Protein AF-A0A800AJ45-F1 (afdb_monomer)

pLDDT: mean 83.61, std 20.36, range [26.86, 98.94]

Secondary structure (DSSP, 8-state):
-------------------------------EEEEEEEES-HHHHHHHHHHHHHHHHHHHHTTEEEEEETTS-EEEEEEEEE-HHHHHHHHHHHHHHHHHTTS-SS-GGGTSEEEES-SEEE------------------HHHHHHHHHHHHHHHTTSS-TT-EEEEEEEETTTTEEEEEESTTS-EE-GGGGHHHHHHHHHHHHHTTSS---HHHHHHHHHHHTS--HHHHHHHHHHTTSHHHHHHHHHHH-TT--S-B--SPPPGGG---S-EE-HHHHHHHHHHHHTT-STTHHHHHHHHTS----SSSTTSSS-TT-EEEEEEEEETTEEEEEEEEEEE-TTS-EEEEEEEEEEE-GGGGSGGG--S-HHHHHHHHHHHHHHHHHHHHHHHHHHHHSS---STT--TTT-------

Foldseek 3Di:
DDDDDDDDDDDDDPPPPPPPPPVPPPLPPFFKWKWADKALDPVVQVVLLVVLCVQVDVVQNVQWAWKAFPVNIITTIGPDRHDQVVNQVVQLVSQVSCVVSVVDPDGHCNRMHIDTPDGIGGPDPDDPPPPPPDDPPLPAPLQVLLVVVVVVCPVVVLADPLKDKFKWKAFLVVRDTNYGGQQQPKFQCQLVLLLLLVLLLLLCVVVVNDPCDVVLVVLLLCCFAVVDLVSSLVSCVVQVHQVSSQVSCCVPPVVQPRFGRDHRQDVVRLRGPGIGGNNSLQVSQSCLVVVVGRPSVVLQVSQQDDHDALLPPQAPDDPPKGWRKGWGDDQFKTWIKTKIWDADPVRDTTIMIIIMMMGRPVRSDPVVDPDDSVVVRVSVSNSSRLSSNSVSQVVCCVVPVDGPDDPNDDSSPDDGDPDD

Structure (mmCIF, N/CA/C/O backbone):
data_AF-A0A800AJ45-F1
#
_entry.id   AF-A0A800AJ45-F1
#
loop_
_atom_site.group_PDB
_atom_site.id
_atom_site.type_symbol
_atom_site.label_atom_id
_atom_site.label_alt_id
_atom_site.label_comp_id
_atom_site.label_asym_id
_atom_site.label_entity_id
_atom_site.label_seq_id
_atom_site.pdbx_PDB_ins_code
_atom_site.Cartn_x
_atom_site.Cartn_y
_atom_site.Cartn_z
_atom_site.occupancy
_atom_site.B_iso_or_equiv
_atom_site.auth_seq_id
_atom_site.auth_comp_id
_atom_site.auth_asym_id
_atom_site.auth_atom_id
_atom_site.pdbx_PDB_model_num
ATOM 1 N N . MET A 1 1 ? 77.315 -46.702 -19.048 1.00 37.12 1 MET A N 1
ATOM 2 C CA . MET A 1 1 ? 78.247 -47.596 -18.324 1.00 37.12 1 MET A CA 1
ATOM 3 C C . MET A 1 1 ? 78.240 -47.238 -16.837 1.00 37.12 1 MET A C 1
ATOM 5 O O . MET A 1 1 ? 78.473 -46.088 -16.515 1.00 37.12 1 MET A O 1
ATOM 9 N N . LYS A 1 2 ? 77.903 -48.226 -15.994 1.00 36.16 2 LYS A N 1
ATOM 10 C CA . LYS A 1 2 ? 78.248 -48.469 -14.571 1.00 36.16 2 LYS A CA 1
ATOM 11 C C . LYS A 1 2 ? 78.316 -47.324 -13.524 1.00 36.16 2 LYS A C 1
ATOM 13 O O . LYS A 1 2 ? 79.264 -46.562 -13.453 1.00 36.16 2 LYS A O 1
ATOM 18 N N . ALA A 1 3 ? 77.318 -47.389 -12.636 1.00 36.44 3 ALA A N 1
ATOM 19 C CA . ALA A 1 3 ? 77.273 -47.262 -11.166 1.00 36.44 3 ALA A CA 1
ATOM 20 C C . ALA A 1 3 ? 78.554 -47.100 -10.304 1.00 36.44 3 ALA A C 1
ATOM 22 O O . ALA A 1 3 ? 79.534 -47.806 -10.528 1.00 36.44 3 ALA A O 1
ATOM 23 N N . ARG A 1 4 ? 78.389 -46.349 -9.186 1.00 37.84 4 ARG A N 1
ATOM 24 C CA . ARG A 1 4 ? 78.684 -46.643 -7.739 1.00 37.84 4 ARG A CA 1
ATOM 25 C C . ARG A 1 4 ? 79.131 -45.356 -7.001 1.00 37.84 4 ARG A C 1
ATOM 27 O O . ARG A 1 4 ? 80.074 -44.712 -7.425 1.00 37.84 4 ARG A O 1
ATOM 34 N N . HIS A 1 5 ? 78.323 -44.809 -6.081 1.00 36.28 5 HIS A N 1
ATOM 35 C CA . HIS A 1 5 ? 78.392 -44.963 -4.605 1.00 36.28 5 HIS A CA 1
ATOM 36 C C . HIS A 1 5 ? 79.718 -44.500 -3.953 1.00 36.28 5 HIS A C 1
ATOM 38 O O . HIS A 1 5 ? 80.717 -45.188 -4.108 1.00 36.28 5 HIS A O 1
ATOM 44 N N . TYR A 1 6 ? 79.718 -43.410 -3.162 1.00 37.72 6 TYR A N 1
ATOM 45 C CA . TYR A 1 6 ? 79.672 -43.449 -1.681 1.00 37.72 6 TYR A CA 1
ATOM 46 C C . TYR A 1 6 ? 79.717 -42.053 -1.012 1.00 37.72 6 TYR A C 1
ATOM 48 O O . TYR A 1 6 ? 80.437 -41.149 -1.421 1.00 37.72 6 TYR A O 1
ATOM 56 N N . ASN A 1 7 ? 78.925 -41.964 0.059 1.00 35.69 7 ASN A N 1
ATOM 57 C CA . ASN A 1 7 ? 78.790 -40.974 1.134 1.00 35.69 7 ASN A CA 1
ATOM 58 C C . ASN A 1 7 ? 80.018 -40.131 1.530 1.00 35.69 7 ASN A C 1
ATOM 60 O O . ASN A 1 7 ? 81.054 -40.702 1.857 1.00 35.69 7 ASN A O 1
ATOM 64 N N . ARG A 1 8 ? 79.792 -38.834 1.813 1.00 41.19 8 ARG A N 1
ATOM 65 C CA . ARG A 1 8 ? 80.169 -38.233 3.109 1.00 41.19 8 ARG A CA 1
ATOM 66 C C . ARG A 1 8 ? 79.149 -37.193 3.590 1.00 41.19 8 ARG A C 1
ATOM 68 O O . ARG A 1 8 ? 78.704 -36.317 2.862 1.00 41.19 8 ARG A O 1
ATOM 75 N N . LEU A 1 9 ? 78.813 -37.386 4.856 1.00 36.00 9 LEU A N 1
ATOM 76 C CA . LEU A 1 9 ? 77.958 -36.640 5.764 1.00 36.00 9 LEU A CA 1
ATOM 77 C C . LEU A 1 9 ? 78.382 -35.159 5.853 1.00 36.00 9 LEU A C 1
ATOM 79 O O . LEU A 1 9 ? 79.521 -34.884 6.226 1.00 36.00 9 LEU A O 1
ATOM 83 N N . MET A 1 10 ? 77.474 -34.211 5.609 1.00 32.62 10 MET A N 1
ATOM 84 C CA . MET A 1 10 ? 77.560 -32.915 6.285 1.00 32.62 10 MET A CA 1
ATOM 85 C C . MET A 1 10 ? 76.176 -32.337 6.580 1.00 32.62 10 MET A C 1
ATOM 87 O O . MET A 1 10 ? 75.290 -32.261 5.734 1.00 32.62 10 MET A O 1
ATOM 91 N N . LEU A 1 11 ? 76.038 -32.001 7.854 1.00 38.53 11 LEU A N 1
ATOM 92 C CA . LEU A 1 11 ? 74.910 -31.444 8.573 1.00 38.53 11 LEU A CA 1
ATOM 93 C C . LEU A 1 11 ? 74.332 -30.215 7.846 1.00 38.53 11 LEU A C 1
ATOM 95 O O . LEU A 1 11 ? 75.009 -29.197 7.748 1.00 38.53 11 LEU A O 1
ATOM 99 N N . LEU A 1 12 ? 73.082 -30.275 7.383 1.00 34.12 12 LEU A N 1
ATOM 100 C CA . LEU A 1 12 ? 72.341 -29.084 6.966 1.00 34.12 12 LEU A CA 1
ATOM 101 C C . LEU A 1 12 ? 70.863 -29.220 7.340 1.00 34.12 12 LEU A C 1
ATOM 103 O O . LEU A 1 12 ? 70.185 -30.200 7.043 1.00 34.12 12 LEU A O 1
ATOM 107 N N . VAL A 1 13 ? 70.428 -28.214 8.086 1.00 34.78 13 VAL A N 1
ATOM 108 C CA . VAL A 1 13 ? 69.146 -28.047 8.763 1.00 34.78 13 VAL A CA 1
ATOM 109 C C . VAL A 1 13 ? 67.979 -28.172 7.778 1.00 34.78 13 VAL A C 1
ATOM 111 O O . VAL A 1 13 ? 67.841 -27.364 6.862 1.00 34.78 13 VAL A O 1
ATOM 114 N N . PHE A 1 14 ? 67.090 -29.145 7.996 1.00 32.38 14 PHE A N 1
ATOM 115 C CA . PHE A 1 14 ? 65.782 -29.191 7.339 1.00 32.38 14 PHE A CA 1
ATOM 116 C C . PHE A 1 14 ? 64.886 -28.081 7.910 1.00 32.38 14 PHE A C 1
ATOM 118 O O . PHE A 1 14 ? 64.156 -28.287 8.880 1.00 32.38 14 PHE A O 1
ATOM 125 N N . VAL A 1 15 ? 64.906 -26.896 7.295 1.00 34.72 15 VAL A N 1
ATOM 126 C CA . VAL A 1 15 ? 63.773 -25.968 7.390 1.00 34.72 15 VAL A CA 1
ATOM 127 C C . VAL A 1 15 ? 62.715 -26.474 6.418 1.00 34.72 15 VAL A C 1
ATOM 129 O O . VAL A 1 15 ? 62.763 -26.220 5.216 1.00 34.72 15 VAL A O 1
ATOM 132 N N . LEU A 1 16 ? 61.762 -27.234 6.956 1.00 32.19 16 LEU A N 1
ATOM 133 C CA . LEU A 1 16 ? 60.476 -27.503 6.325 1.00 32.19 16 LEU A CA 1
ATOM 134 C C . LEU A 1 16 ? 59.796 -26.155 6.037 1.00 32.19 16 LEU A C 1
ATOM 136 O O . LEU A 1 16 ? 59.103 -25.599 6.887 1.00 32.19 16 LEU A O 1
ATOM 140 N N . ILE A 1 17 ? 59.972 -25.626 4.823 1.00 38.28 17 ILE A N 1
ATOM 141 C CA . ILE A 1 17 ? 59.055 -24.636 4.252 1.00 38.28 17 ILE A CA 1
ATOM 142 C C . ILE A 1 17 ? 57.788 -25.411 3.891 1.00 38.28 17 ILE A C 1
ATOM 144 O O . ILE A 1 17 ? 57.531 -25.789 2.750 1.00 38.28 17 ILE A O 1
ATOM 148 N N . GLY A 1 18 ? 57.022 -25.729 4.932 1.00 32.50 18 GLY A N 1
ATOM 149 C CA . GLY A 1 18 ? 55.640 -26.124 4.795 1.00 32.50 18 GLY A CA 1
ATOM 150 C C . GLY A 1 18 ? 54.886 -24.949 4.195 1.00 32.50 18 GLY A C 1
ATOM 151 O O . GLY A 1 18 ? 54.969 -23.826 4.693 1.00 32.50 18 GLY A O 1
ATOM 152 N N . PHE A 1 19 ? 54.152 -25.228 3.123 1.00 36.66 19 PHE A N 1
ATOM 153 C CA . PHE A 1 19 ? 53.026 -24.429 2.670 1.00 36.66 19 PHE A CA 1
ATOM 154 C C . PHE A 1 19 ? 52.151 -24.056 3.878 1.00 36.66 19 PHE A C 1
ATOM 156 O O . PHE A 1 19 ? 51.253 -24.798 4.275 1.00 36.66 19 PHE A O 1
ATOM 163 N N . LEU A 1 20 ? 52.398 -22.883 4.461 1.00 33.94 20 LEU A N 1
ATOM 164 C CA . LEU A 1 20 ? 51.442 -22.186 5.304 1.00 33.94 20 LEU A CA 1
ATOM 165 C C . LEU A 1 20 ? 50.364 -21.664 4.357 1.00 33.94 20 LEU A C 1
ATOM 167 O O . LEU A 1 20 ? 50.329 -20.498 3.969 1.00 33.94 20 LEU A O 1
ATOM 171 N N . LEU A 1 21 ? 49.460 -22.573 3.978 1.00 34.81 21 LEU A N 1
ATOM 172 C CA . LEU A 1 21 ? 48.071 -22.200 3.771 1.00 34.81 21 LEU A CA 1
ATOM 173 C C . LEU A 1 21 ? 47.723 -21.227 4.903 1.00 34.81 21 LEU A C 1
ATOM 175 O O . LEU A 1 21 ? 47.987 -21.561 6.066 1.00 34.81 21 LEU A O 1
ATOM 179 N N . PRO A 1 22 ? 47.141 -20.049 4.625 1.00 35.12 22 PRO A N 1
ATOM 180 C CA . PRO A 1 22 ? 46.482 -19.340 5.692 1.00 35.12 22 PRO A CA 1
ATOM 181 C C . PRO A 1 22 ? 45.426 -20.322 6.191 1.00 35.12 22 PRO A C 1
ATOM 183 O O . PRO A 1 22 ? 44.443 -20.608 5.503 1.00 35.12 22 PRO A O 1
ATOM 186 N N . LEU A 1 23 ? 45.659 -20.876 7.381 1.00 35.66 23 LEU A N 1
ATOM 187 C CA . LEU A 1 23 ? 44.606 -21.306 8.276 1.00 35.66 23 LEU A CA 1
ATOM 188 C C . LEU A 1 23 ? 43.765 -20.050 8.487 1.00 35.66 23 LEU A C 1
ATOM 190 O O . LEU A 1 23 ? 43.902 -19.333 9.474 1.00 35.66 23 LEU A O 1
ATOM 194 N N . PHE A 1 24 ? 42.905 -19.749 7.509 1.00 35.44 24 PHE A N 1
ATOM 195 C CA . PHE A 1 24 ? 41.677 -19.046 7.773 1.00 35.44 24 PHE A CA 1
ATOM 196 C C . PHE A 1 24 ? 41.119 -19.796 8.970 1.00 35.44 24 PHE A C 1
ATOM 198 O O . PHE A 1 24 ? 40.901 -21.009 8.848 1.00 35.44 24 PHE A O 1
ATOM 205 N N . PRO A 1 25 ? 40.949 -19.152 10.136 1.00 38.28 25 PRO A N 1
ATOM 206 C CA . PRO A 1 25 ? 40.154 -19.786 11.157 1.00 38.28 25 PRO A CA 1
ATOM 207 C C . PRO A 1 25 ? 38.858 -20.130 10.439 1.00 38.28 25 PRO A C 1
ATOM 209 O O . PRO A 1 25 ? 38.194 -19.230 9.915 1.00 38.28 25 PRO A O 1
ATOM 212 N N . LEU A 1 26 ? 38.556 -21.431 10.319 1.00 35.06 26 LEU A N 1
ATOM 213 C CA . LEU A 1 26 ? 37.216 -21.875 9.989 1.00 35.06 26 LEU A CA 1
ATOM 214 C C . LEU A 1 26 ? 36.351 -21.059 10.937 1.00 35.06 26 LEU A C 1
ATOM 216 O O . LEU A 1 26 ? 36.421 -21.251 12.155 1.00 35.06 26 LEU A O 1
ATOM 220 N N . PHE A 1 27 ? 35.651 -20.055 10.405 1.00 40.31 27 PHE A N 1
ATOM 221 C CA . PHE A 1 27 ? 34.728 -19.265 11.189 1.00 40.31 27 PHE A CA 1
ATOM 222 C C . PHE A 1 27 ? 33.720 -20.286 11.671 1.00 40.31 27 PHE A C 1
ATOM 224 O O . PHE A 1 27 ? 32.884 -20.740 10.895 1.00 40.31 27 PHE A O 1
ATOM 231 N N . ALA A 1 28 ? 33.902 -20.732 12.915 1.00 39.94 28 ALA A N 1
ATOM 232 C CA . ALA A 1 28 ? 33.071 -21.745 13.518 1.00 39.94 28 ALA A CA 1
ATOM 233 C C . ALA A 1 28 ? 31.629 -21.315 13.273 1.00 39.94 28 ALA A C 1
ATOM 235 O O . ALA A 1 28 ? 31.243 -20.230 13.719 1.00 39.94 28 ALA A O 1
ATOM 236 N N . ALA A 1 29 ? 30.895 -22.125 12.505 1.00 47.56 29 ALA A N 1
ATOM 237 C CA . ALA A 1 29 ? 29.495 -21.903 12.205 1.00 47.56 29 ALA A CA 1
ATOM 238 C C . ALA A 1 29 ? 28.773 -21.758 13.544 1.00 47.56 29 ALA A C 1
ATOM 240 O O . ALA A 1 29 ? 28.631 -22.704 14.315 1.00 47.56 29 ALA A O 1
ATOM 241 N N . GLY A 1 30 ? 28.450 -20.523 13.885 1.00 55.00 30 GLY A N 1
ATOM 242 C CA . GLY A 1 30 ? 27.934 -20.158 15.182 1.00 55.00 30 GLY A CA 1
ATOM 243 C C . GLY A 1 30 ? 27.032 -18.972 14.975 1.00 55.00 30 GLY A C 1
ATOM 244 O O . GLY A 1 30 ? 27.408 -18.016 14.296 1.00 55.00 30 GLY A O 1
ATOM 245 N N . ASN A 1 31 ? 25.839 -19.053 15.537 1.00 84.31 31 ASN A N 1
ATOM 246 C CA . ASN A 1 31 ? 24.912 -17.947 15.495 1.00 84.31 31 ASN A CA 1
ATOM 247 C C . ASN A 1 31 ? 25.337 -16.898 16.525 1.00 84.31 31 ASN A C 1
ATOM 249 O O . ASN A 1 31 ? 25.861 -17.225 17.595 1.00 84.31 31 ASN A O 1
ATOM 253 N N . TYR A 1 32 ? 25.148 -15.632 16.186 1.00 86.12 32 TYR A N 1
ATOM 254 C CA . TYR A 1 32 ? 25.481 -14.481 17.008 1.00 86.12 32 TYR A CA 1
ATOM 255 C C . TYR A 1 32 ? 24.242 -13.608 17.226 1.00 86.12 32 TYR A C 1
ATOM 257 O O . TYR A 1 32 ? 23.377 -13.481 16.356 1.00 86.12 32 TYR A O 1
ATOM 265 N N . ASP A 1 33 ? 24.233 -12.955 18.380 1.00 91.81 33 ASP A N 1
ATOM 266 C CA . ASP A 1 33 ? 23.269 -11.955 18.827 1.00 91.81 33 ASP A CA 1
ATOM 267 C C . ASP A 1 33 ? 23.981 -10.626 19.092 1.00 91.81 33 ASP A C 1
ATOM 269 O O . ASP A 1 33 ? 25.212 -10.552 19.078 1.00 91.81 33 ASP A O 1
ATOM 273 N N . VAL A 1 34 ? 23.227 -9.555 19.346 1.00 92.69 34 VAL A N 1
ATOM 274 C CA . VAL A 1 34 ? 23.815 -8.272 19.772 1.00 92.69 34 VAL A CA 1
ATOM 275 C C . VAL A 1 34 ? 23.654 -8.122 21.278 1.00 92.69 34 VAL A C 1
ATOM 277 O O . VAL A 1 34 ? 22.537 -8.121 21.774 1.00 92.69 34 VAL A O 1
ATOM 280 N N . SER A 1 35 ? 24.751 -7.959 22.007 1.00 92.88 35 SER A N 1
ATOM 281 C CA . SER A 1 35 ? 24.772 -7.677 23.442 1.00 92.88 35 SER A CA 1
ATOM 282 C C . SER A 1 35 ? 24.869 -6.177 23.701 1.00 92.88 35 SER A C 1
ATOM 284 O O . SER A 1 35 ? 25.647 -5.493 23.040 1.00 92.88 35 SER A O 1
ATOM 286 N N . TYR A 1 36 ? 24.130 -5.682 24.696 1.00 92.25 36 TYR A N 1
ATOM 287 C CA . TYR A 1 36 ? 24.116 -4.267 25.095 1.00 92.25 36 TYR A CA 1
ATOM 288 C C . TYR A 1 36 ? 24.627 -4.023 26.516 1.00 92.25 36 TYR A C 1
ATOM 290 O O . TYR A 1 36 ? 25.182 -2.967 26.797 1.00 92.25 36 TYR A O 1
ATOM 298 N N . LEU A 1 37 ? 24.411 -4.971 27.433 1.00 92.06 37 LEU A N 1
ATOM 299 C CA . LEU A 1 37 ? 24.764 -4.826 28.848 1.00 92.06 37 LEU A CA 1
ATOM 300 C C . LEU A 1 37 ? 24.917 -6.201 29.500 1.00 92.06 37 LEU A C 1
ATOM 302 O O . LEU A 1 37 ? 24.136 -7.094 29.187 1.00 92.06 37 LEU A O 1
ATOM 306 N N . TRP A 1 38 ? 25.844 -6.322 30.457 1.00 87.31 38 TRP A N 1
ATOM 307 C CA . TRP A 1 38 ? 25.930 -7.431 31.415 1.00 87.31 38 TRP A CA 1
ATOM 308 C C . TRP A 1 38 ? 26.145 -6.909 32.841 1.00 87.31 38 TRP A C 1
ATOM 310 O O . TRP A 1 38 ? 27.170 -6.298 33.132 1.00 87.31 38 TRP A O 1
ATOM 320 N N . THR A 1 39 ? 25.231 -7.213 33.757 1.00 87.19 39 THR A N 1
ATOM 321 C CA . THR A 1 39 ? 25.228 -6.750 35.157 1.00 87.19 39 THR A CA 1
ATOM 322 C C . THR A 1 39 ? 24.944 -7.907 36.122 1.00 87.19 39 THR A C 1
ATOM 324 O O . THR A 1 39 ? 24.509 -8.974 35.697 1.00 87.19 39 THR A O 1
ATOM 327 N N . THR A 1 40 ? 25.221 -7.741 37.411 1.00 88.75 40 THR A N 1
ATOM 328 C CA . THR A 1 40 ? 24.841 -8.694 38.470 1.00 88.75 40 THR A CA 1
ATOM 329 C C . THR A 1 40 ? 23.413 -8.471 38.977 1.00 88.75 40 THR A C 1
ATOM 331 O O . THR A 1 40 ? 22.839 -9.375 39.575 1.00 88.75 40 THR A O 1
ATOM 334 N N . ASP A 1 41 ? 22.807 -7.318 38.679 1.00 89.06 41 ASP A N 1
ATOM 335 C CA . ASP A 1 41 ? 21.449 -6.965 39.096 1.00 89.06 41 ASP A CA 1
ATOM 336 C C . ASP A 1 41 ? 20.426 -7.106 37.952 1.00 89.06 41 ASP A C 1
ATOM 338 O O . ASP A 1 41 ? 20.472 -6.412 36.930 1.00 89.06 41 ASP A O 1
ATOM 342 N N . VAL A 1 42 ? 19.441 -7.983 38.149 1.00 90.06 42 VAL A N 1
ATOM 343 C CA . VAL A 1 42 ? 18.352 -8.217 37.193 1.00 90.06 42 VAL A CA 1
ATOM 344 C C . VAL A 1 42 ? 17.468 -6.986 36.984 1.00 90.06 42 VAL A C 1
ATOM 346 O O . VAL A 1 42 ? 16.945 -6.797 35.881 1.00 90.06 42 VAL A O 1
ATOM 349 N N . LYS A 1 43 ? 17.289 -6.142 38.009 1.00 87.12 43 LYS A N 1
ATOM 350 C CA . LYS A 1 43 ? 16.462 -4.934 37.919 1.00 87.12 43 LYS A CA 1
ATOM 351 C C . LYS A 1 43 ? 17.122 -3.924 36.983 1.00 87.12 43 LYS A C 1
ATOM 353 O O . LYS A 1 43 ? 16.498 -3.513 36.004 1.00 87.12 43 LYS A O 1
ATOM 358 N N . SER A 1 44 ? 18.415 -3.670 37.176 1.00 84.50 44 SER A N 1
ATOM 359 C CA . SER A 1 44 ? 19.246 -2.870 36.272 1.00 84.50 44 SER A CA 1
ATOM 360 C C . SER A 1 44 ? 19.208 -3.379 34.825 1.00 84.50 44 SER A C 1
ATOM 362 O O . SER A 1 44 ? 19.066 -2.587 33.890 1.00 84.50 44 SER A O 1
ATOM 364 N N . ALA A 1 45 ? 19.272 -4.700 34.608 1.00 88.44 45 ALA A N 1
ATOM 365 C CA . ALA A 1 45 ? 19.164 -5.277 33.264 1.00 88.44 45 ALA A CA 1
ATOM 366 C C . ALA A 1 45 ? 17.785 -5.018 32.625 1.00 88.44 45 ALA A C 1
ATOM 368 O O . ALA A 1 45 ? 17.703 -4.634 31.456 1.00 88.44 45 ALA A O 1
ATOM 369 N N . LYS A 1 46 ? 16.693 -5.185 33.382 1.00 89.31 46 LYS A N 1
ATOM 370 C CA . LYS A 1 46 ? 15.323 -4.913 32.911 1.00 89.31 46 LYS A CA 1
ATOM 371 C C . LYS A 1 46 ? 15.118 -3.436 32.568 1.00 89.31 46 LYS A C 1
ATOM 373 O O . LYS A 1 46 ? 14.569 -3.129 31.510 1.00 89.31 46 LYS A O 1
ATOM 378 N N . GLU A 1 47 ? 15.590 -2.526 33.413 1.00 88.62 47 GLU A N 1
ATOM 379 C CA . GLU A 1 47 ? 15.498 -1.082 33.177 1.00 88.62 47 GLU A CA 1
ATOM 380 C C . GLU A 1 47 ? 16.303 -0.653 31.947 1.00 88.62 47 GLU A C 1
ATOM 382 O O . GLU A 1 47 ? 15.807 0.098 31.101 1.00 88.62 47 GLU A O 1
ATOM 387 N N . TYR A 1 48 ? 17.525 -1.172 31.790 1.00 89.50 48 TYR A N 1
ATOM 388 C CA . TYR A 1 48 ? 18.338 -0.889 30.610 1.00 89.50 48 TYR A CA 1
ATOM 389 C C . TYR A 1 48 ? 17.708 -1.461 29.334 1.00 89.50 48 TYR A C 1
ATOM 391 O O . TYR A 1 48 ? 17.687 -0.790 28.304 1.00 89.50 48 TYR A O 1
ATOM 399 N N . ALA A 1 49 ? 17.094 -2.647 29.401 1.00 90.50 49 ALA A N 1
ATOM 400 C CA . ALA A 1 49 ? 16.343 -3.205 28.281 1.00 90.50 49 ALA A CA 1
ATOM 401 C C . ALA A 1 49 ? 15.189 -2.291 27.840 1.00 90.50 49 ALA A C 1
ATOM 403 O O . ALA A 1 49 ? 14.983 -2.122 26.641 1.00 90.50 49 ALA A O 1
ATOM 404 N N . LEU A 1 50 ? 14.460 -1.658 28.767 1.00 87.31 50 LEU A N 1
ATOM 405 C CA . LEU A 1 50 ? 13.408 -0.689 28.423 1.00 87.31 50 LEU A CA 1
ATOM 406 C C . LEU A 1 50 ? 13.972 0.545 27.705 1.00 87.31 50 LEU A C 1
ATOM 408 O O . LEU A 1 50 ? 13.384 1.003 26.723 1.00 87.31 50 LEU A O 1
ATOM 412 N N . LYS A 1 51 ? 15.127 1.050 28.153 1.00 89.31 51 LYS A N 1
ATOM 413 C CA . LYS A 1 51 ? 15.838 2.163 27.502 1.00 89.31 51 LYS A CA 1
ATOM 414 C C . LYS A 1 51 ? 16.244 1.790 26.072 1.00 89.31 51 LYS A C 1
ATOM 416 O O . LYS A 1 51 ? 15.909 2.511 25.135 1.00 89.31 51 LYS A O 1
ATOM 421 N N . VAL A 1 52 ? 16.861 0.621 25.887 1.00 89.50 52 VAL A N 1
ATOM 422 C CA . VAL A 1 52 ? 17.254 0.097 24.566 1.00 89.50 52 VAL A CA 1
ATOM 423 C C . VAL A 1 52 ? 16.034 -0.097 23.655 1.00 89.50 52 VAL A C 1
ATOM 425 O O . VAL A 1 52 ? 16.051 0.343 22.508 1.00 89.50 52 VAL A O 1
ATOM 428 N N . LYS A 1 53 ? 14.941 -0.684 24.164 1.00 90.00 53 LYS A N 1
ATOM 429 C CA . LYS A 1 53 ? 13.676 -0.861 23.423 1.00 90.00 53 LYS A CA 1
ATOM 430 C C . LYS A 1 53 ? 13.098 0.468 22.933 1.00 90.00 53 LYS A C 1
ATOM 432 O O . LYS A 1 53 ? 12.608 0.539 21.810 1.00 90.00 53 LYS A O 1
ATOM 437 N N . ARG A 1 54 ? 13.164 1.517 23.759 1.00 85.69 54 ARG A N 1
ATOM 438 C CA . ARG A 1 54 ? 12.675 2.858 23.410 1.00 85.69 54 ARG A CA 1
ATOM 439 C C . ARG A 1 54 ? 13.489 3.486 22.278 1.00 85.69 54 ARG A C 1
ATOM 441 O O . ARG A 1 54 ? 12.899 4.057 21.371 1.00 85.69 54 ARG A O 1
ATOM 448 N N . VAL A 1 55 ? 14.815 3.346 22.314 1.00 87.44 55 VAL A N 1
ATOM 449 C CA . VAL A 1 55 ? 15.724 3.918 21.302 1.00 87.44 55 VAL A CA 1
ATOM 450 C C . VAL A 1 55 ? 15.648 3.176 19.976 1.00 87.44 55 VAL A C 1
ATOM 452 O O . VAL A 1 55 ? 15.584 3.799 18.922 1.00 87.44 55 VAL A O 1
ATOM 455 N N . LEU A 1 56 ? 15.663 1.843 20.016 1.00 86.12 56 LEU A N 1
ATOM 456 C CA . LEU A 1 56 ? 15.695 1.021 18.804 1.00 86.12 56 LEU A CA 1
ATOM 457 C C . LEU A 1 56 ? 14.308 0.838 18.167 1.00 86.12 56 LEU A C 1
ATOM 459 O O . LEU A 1 56 ? 14.190 0.292 17.070 1.00 86.12 56 LEU A O 1
ATOM 463 N N . GLY A 1 57 ? 13.259 1.303 18.844 1.00 74.88 57 GLY A N 1
ATOM 464 C CA . GLY A 1 57 ? 11.892 1.274 18.353 1.00 74.88 57 GLY A CA 1
ATOM 465 C C . GLY A 1 57 ? 11.208 -0.094 18.485 1.00 74.88 57 GLY A C 1
ATOM 466 O O . GLY A 1 57 ? 11.829 -1.109 18.817 1.00 74.88 57 GLY A O 1
ATOM 467 N N . PRO A 1 58 ? 9.891 -0.143 18.219 1.00 71.25 58 PRO A N 1
ATOM 468 C CA . PRO A 1 58 ? 9.033 -1.287 18.532 1.00 71.25 58 PRO A CA 1
ATOM 469 C C . PRO A 1 58 ? 9.407 -2.573 17.783 1.00 71.25 58 PRO A C 1
ATOM 471 O O . PRO A 1 58 ? 9.219 -3.666 18.313 1.00 71.25 58 PRO A O 1
ATOM 474 N N . ASP A 1 59 ? 9.961 -2.465 16.573 1.00 72.44 59 ASP A N 1
ATOM 475 C CA . ASP A 1 59 ? 10.369 -3.626 15.777 1.00 72.44 59 ASP A CA 1
ATOM 476 C C . ASP A 1 59 ? 11.606 -4.319 16.349 1.00 72.44 59 ASP A C 1
ATOM 478 O O . ASP A 1 59 ? 11.628 -5.546 16.470 1.00 72.44 59 ASP A O 1
ATOM 482 N N . ALA A 1 60 ? 12.611 -3.546 16.767 1.00 76.81 60 ALA A N 1
ATOM 483 C CA . ALA A 1 60 ? 13.762 -4.098 17.464 1.00 76.81 60 ALA A CA 1
ATOM 484 C C . ALA A 1 60 ? 13.387 -4.566 18.873 1.00 76.81 60 ALA A C 1
ATOM 486 O O . ALA A 1 60 ? 13.865 -5.605 19.323 1.00 76.81 60 ALA A O 1
ATOM 487 N N . ALA A 1 61 ? 12.477 -3.850 19.540 1.00 79.44 61 ALA A N 1
ATOM 488 C CA . ALA A 1 61 ? 12.069 -4.131 20.908 1.00 79.44 61 ALA A CA 1
ATOM 489 C C . ALA A 1 61 ? 11.513 -5.548 21.116 1.00 79.44 61 ALA A C 1
ATOM 491 O O . ALA A 1 61 ? 11.741 -6.130 22.178 1.00 79.44 61 ALA A O 1
ATOM 492 N N . ARG A 1 62 ? 10.841 -6.122 20.105 1.00 82.06 62 ARG A N 1
ATOM 493 C CA . ARG A 1 62 ? 10.333 -7.509 20.134 1.00 82.06 62 ARG A CA 1
ATOM 494 C C . ARG A 1 62 ? 11.440 -8.558 20.245 1.00 82.06 62 ARG A C 1
ATOM 496 O O . ARG A 1 62 ? 11.191 -9.653 20.735 1.00 82.06 62 ARG A O 1
ATOM 503 N N . LYS A 1 63 ? 12.651 -8.224 19.800 1.00 89.69 63 LYS A N 1
ATOM 504 C CA . LYS A 1 63 ? 13.826 -9.104 19.831 1.00 89.69 63 LYS A CA 1
ATOM 505 C C . LYS A 1 63 ? 14.759 -8.806 21.001 1.00 89.69 63 LYS A C 1
ATOM 507 O O . LYS A 1 63 ? 15.712 -9.548 21.213 1.00 89.69 63 LYS A O 1
ATOM 512 N N . ILE A 1 64 ? 14.482 -7.759 21.784 1.00 93.12 64 ILE A N 1
ATOM 513 C CA . ILE A 1 64 ? 15.259 -7.447 22.983 1.00 93.12 64 ILE A CA 1
ATOM 514 C C . ILE A 1 64 ? 14.850 -8.376 24.128 1.00 93.12 64 ILE A C 1
ATOM 516 O O . ILE A 1 64 ? 13.724 -8.296 24.633 1.00 93.12 64 ILE A O 1
ATOM 520 N N . LYS A 1 65 ? 15.790 -9.210 24.572 1.00 93.81 65 LYS A N 1
ATOM 521 C CA . LYS A 1 65 ? 15.622 -10.176 25.660 1.00 93.81 65 LYS A CA 1
ATOM 522 C C . LYS A 1 65 ? 16.529 -9.838 26.839 1.00 93.81 65 LYS A C 1
ATOM 524 O O . LYS A 1 65 ? 17.649 -9.362 26.660 1.00 93.81 65 LYS A O 1
ATOM 529 N N . VAL A 1 66 ? 16.039 -10.136 28.042 1.00 92.38 66 VAL A N 1
ATOM 530 C CA . VAL A 1 66 ? 16.877 -10.244 29.242 1.00 92.38 66 VAL A CA 1
ATOM 531 C C . VAL A 1 66 ? 17.255 -11.715 29.413 1.00 92.38 66 VAL A C 1
ATOM 533 O O . VAL A 1 66 ? 16.385 -12.593 29.384 1.00 92.38 66 VAL A O 1
ATOM 536 N N . VAL A 1 67 ? 18.549 -11.984 29.544 1.00 90.88 67 VAL A N 1
ATOM 537 C CA . VAL A 1 67 ? 19.135 -13.333 29.591 1.00 90.88 67 VAL A CA 1
ATOM 538 C C . VAL A 1 67 ? 20.013 -13.503 30.829 1.00 90.88 67 VAL A C 1
ATOM 540 O O . VAL A 1 67 ? 20.499 -12.517 31.373 1.00 90.88 67 VAL A O 1
ATOM 543 N N . ARG A 1 68 ? 20.216 -14.736 31.294 1.00 89.06 68 ARG A N 1
ATOM 544 C CA . ARG A 1 68 ? 21.114 -15.091 32.404 1.00 89.06 68 ARG A CA 1
ATOM 545 C C . ARG A 1 68 ? 22.283 -15.895 31.864 1.00 89.06 68 ARG A C 1
ATOM 547 O O . ARG A 1 68 ? 22.056 -16.811 31.080 1.00 89.06 68 ARG A O 1
ATOM 554 N N . SER A 1 69 ? 23.508 -15.566 32.258 1.00 84.75 69 SER A N 1
ATOM 555 C CA . SER A 1 69 ? 24.707 -16.334 31.914 1.00 84.75 69 SER A CA 1
ATOM 556 C C . SER A 1 69 ? 24.929 -17.514 32.865 1.00 84.75 69 SER A C 1
ATOM 558 O O . SER A 1 69 ? 24.418 -17.535 33.986 1.00 84.75 69 SER A O 1
ATOM 560 N N . LYS A 1 70 ? 25.809 -18.442 32.458 1.00 75.19 70 LYS A N 1
ATOM 561 C CA . LYS A 1 70 ? 26.362 -19.498 33.333 1.00 75.19 70 LYS A CA 1
ATOM 562 C C . LYS A 1 70 ? 27.015 -18.965 34.614 1.00 75.19 70 LYS A C 1
ATOM 564 O O . LYS A 1 70 ? 26.953 -19.621 35.642 1.00 75.19 70 LYS A O 1
ATOM 569 N N . SER A 1 71 ? 27.592 -17.767 34.561 1.00 76.75 71 SER A N 1
ATOM 570 C CA . SER A 1 71 ? 28.234 -17.080 35.691 1.00 76.75 71 SER A CA 1
ATOM 571 C C . SER A 1 71 ? 27.268 -16.251 36.546 1.00 76.75 71 SER A C 1
ATOM 573 O O . SER A 1 71 ? 27.692 -15.342 37.253 1.00 76.75 71 SER A O 1
ATOM 575 N N . ASN A 1 72 ? 25.964 -16.524 36.456 1.00 80.12 72 ASN A N 1
ATOM 576 C CA . ASN A 1 72 ? 24.923 -15.843 37.220 1.00 80.12 72 ASN A CA 1
ATOM 577 C C . ASN A 1 72 ? 24.835 -14.316 36.989 1.00 80.12 72 ASN A C 1
ATOM 579 O O . ASN A 1 72 ? 24.414 -13.568 37.869 1.00 80.12 72 ASN A O 1
ATOM 583 N N . ARG A 1 73 ? 25.209 -13.839 35.794 1.00 86.06 73 ARG A N 1
ATOM 584 C CA . ARG A 1 73 ? 25.041 -12.436 35.382 1.00 86.06 73 ARG A CA 1
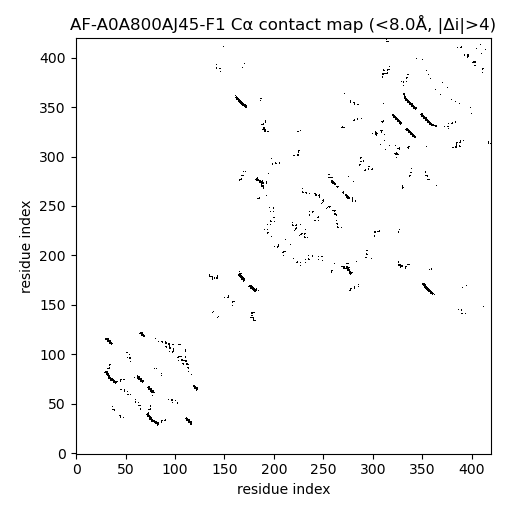ATOM 585 C C . ARG A 1 73 ? 23.816 -12.274 34.491 1.00 86.06 73 ARG A C 1
ATOM 587 O O . ARG A 1 73 ? 23.447 -13.183 33.753 1.00 86.06 73 ARG A O 1
ATOM 594 N N . TYR A 1 74 ? 23.227 -11.089 34.516 1.00 89.25 74 TYR A N 1
ATOM 595 C CA . TYR A 1 74 ? 22.066 -10.693 33.731 1.00 89.25 74 TYR A CA 1
ATOM 596 C C . TYR A 1 74 ? 22.495 -9.848 32.534 1.00 89.25 74 TYR A C 1
ATOM 598 O O . TYR A 1 74 ? 23.188 -8.844 32.693 1.00 89.25 74 TYR A O 1
ATOM 606 N N . GLY A 1 75 ? 22.083 -10.253 31.338 1.00 90.88 75 GLY A N 1
ATOM 607 C CA . GLY A 1 75 ? 22.415 -9.606 30.078 1.00 90.88 75 GLY A CA 1
ATOM 608 C C . GLY A 1 75 ? 21.197 -9.021 29.374 1.00 90.88 75 GLY A C 1
ATOM 609 O O . GLY A 1 75 ? 20.091 -9.546 29.498 1.00 90.88 75 GLY A O 1
ATOM 610 N N . VAL A 1 76 ? 21.406 -7.957 28.601 1.00 94.88 76 VAL A N 1
ATOM 611 C CA . VAL A 1 76 ? 20.426 -7.430 27.641 1.00 94.88 76 VAL A CA 1
ATOM 612 C C . VAL A 1 76 ? 20.949 -7.717 26.245 1.00 94.88 76 VAL A C 1
ATOM 614 O O . VAL A 1 76 ? 22.027 -7.238 25.887 1.00 94.88 76 VAL A O 1
ATOM 617 N N . ILE A 1 77 ? 20.183 -8.469 25.459 1.00 94.81 77 ILE A N 1
ATOM 618 C CA . ILE A 1 77 ? 20.563 -8.849 24.098 1.00 94.81 77 ILE A CA 1
ATOM 619 C C . ILE A 1 77 ? 19.455 -8.547 23.091 1.00 94.81 77 ILE A C 1
ATOM 621 O O . ILE A 1 77 ? 18.289 -8.439 23.460 1.00 94.81 77 ILE A O 1
ATOM 625 N N . TYR A 1 78 ? 19.816 -8.463 21.817 1.00 93.19 78 TYR A N 1
ATOM 626 C CA . TYR A 1 78 ? 18.926 -8.569 20.670 1.00 93.19 78 TYR A CA 1
ATOM 627 C C . TYR A 1 78 ? 19.133 -9.938 20.042 1.00 93.19 78 TYR A C 1
ATOM 629 O O . TYR A 1 78 ? 20.218 -10.223 19.532 1.00 93.19 78 TYR A O 1
ATOM 637 N N . ASP A 1 79 ? 18.074 -10.736 20.056 1.00 90.50 79 ASP A N 1
ATOM 638 C CA . ASP A 1 79 ? 18.024 -12.061 19.449 1.00 90.50 79 ASP A CA 1
ATOM 639 C C . ASP A 1 79 ? 17.990 -11.937 17.918 1.00 90.50 79 ASP A C 1
ATOM 641 O O . ASP A 1 79 ? 16.982 -11.539 17.315 1.00 90.50 79 ASP A O 1
ATOM 645 N N . ARG A 1 80 ? 19.142 -12.186 17.293 1.00 88.12 80 ARG A N 1
ATOM 646 C CA . ARG A 1 80 ? 19.343 -12.110 15.846 1.00 88.12 80 ARG A CA 1
ATOM 647 C C . ARG A 1 80 ? 19.572 -13.483 15.240 1.00 88.12 80 ARG A C 1
ATOM 649 O O . ARG A 1 80 ? 19.175 -13.642 14.082 1.00 88.12 80 ARG A O 1
ATOM 656 N N . ASP A 1 81 ? 20.232 -14.388 15.955 1.00 82.69 81 ASP A N 1
ATOM 657 C CA . ASP A 1 81 ? 20.595 -15.725 15.485 1.00 82.69 81 ASP A CA 1
ATOM 658 C C . ASP A 1 81 ? 21.237 -15.688 14.078 1.00 82.69 81 ASP A C 1
ATOM 660 O O . ASP A 1 81 ? 20.765 -16.300 13.121 1.00 82.69 81 ASP A O 1
ATOM 664 N N . GLY A 1 82 ? 22.245 -14.823 13.901 1.00 79.12 82 GLY A N 1
ATOM 665 C CA . GLY A 1 82 ? 22.841 -14.520 12.591 1.00 79.12 82 GLY A CA 1
ATOM 666 C C . GLY A 1 82 ? 24.339 -14.796 12.503 1.00 79.12 82 GLY A C 1
ATOM 667 O O . GLY A 1 82 ? 25.004 -15.002 13.512 1.00 79.12 82 GLY A O 1
ATOM 668 N N . ASP A 1 83 ? 24.898 -14.745 11.294 1.00 86.00 83 ASP A N 1
ATOM 669 C CA . ASP A 1 83 ? 26.348 -14.822 11.103 1.00 86.00 83 ASP A CA 1
ATOM 670 C C . ASP A 1 83 ? 27.067 -13.587 11.679 1.00 86.00 83 ASP A C 1
ATOM 672 O O . ASP A 1 83 ? 26.500 -12.491 11.775 1.00 86.00 83 ASP A O 1
ATOM 676 N N . TYR A 1 84 ? 28.349 -13.752 12.016 1.00 74.44 84 TYR A N 1
ATOM 677 C CA . TYR A 1 84 ? 29.149 -12.712 12.663 1.00 74.44 84 TYR A CA 1
ATOM 678 C C . TYR A 1 84 ? 29.176 -11.385 11.889 1.00 74.44 84 TYR A C 1
ATOM 680 O O . TYR A 1 84 ? 29.025 -10.327 12.493 1.00 74.44 84 TYR A O 1
ATOM 688 N N . GLN A 1 85 ? 29.321 -11.412 10.559 1.00 75.25 85 GLN A N 1
ATOM 689 C CA . GLN A 1 85 ? 29.452 -10.196 9.742 1.00 75.25 85 GLN A CA 1
ATOM 690 C C . GLN A 1 85 ? 28.137 -9.414 9.655 1.00 75.25 85 GLN A C 1
ATOM 692 O O . GLN A 1 85 ? 28.115 -8.177 9.629 1.00 75.25 85 GLN A O 1
ATOM 697 N N . THR A 1 86 ? 27.011 -10.120 9.611 1.00 79.19 86 THR A N 1
ATOM 698 C CA . THR A 1 86 ? 25.683 -9.507 9.661 1.00 79.19 86 THR A CA 1
ATOM 699 C C . THR A 1 86 ? 25.397 -8.921 11.041 1.00 79.19 86 THR A C 1
ATOM 701 O O . THR A 1 86 ? 24.899 -7.797 11.140 1.00 79.19 86 THR A O 1
ATOM 704 N N . VAL A 1 87 ? 25.750 -9.643 12.105 1.00 82.50 87 VAL A N 1
ATOM 705 C CA . VAL A 1 87 ? 25.537 -9.203 13.490 1.00 82.50 87 VAL A CA 1
ATOM 706 C C . VAL A 1 87 ? 26.456 -8.042 13.858 1.00 82.50 87 VAL A C 1
ATOM 708 O O . VAL A 1 87 ? 26.006 -7.107 14.510 1.00 82.50 87 VAL A O 1
ATOM 711 N N . LEU A 1 88 ? 27.695 -8.021 13.365 1.00 78.25 88 LEU A N 1
ATOM 712 C CA . LEU A 1 88 ? 28.634 -6.912 13.541 1.00 78.25 88 LEU A CA 1
ATOM 713 C C . LEU A 1 88 ? 28.102 -5.607 12.942 1.00 78.25 88 LEU A C 1
ATOM 715 O O . LEU A 1 88 ? 28.094 -4.575 13.611 1.00 78.25 88 LEU A O 1
ATOM 719 N N . ARG A 1 89 ? 27.590 -5.647 11.706 1.00 83.56 89 ARG A N 1
ATOM 720 C CA . ARG A 1 89 ? 26.980 -4.468 11.070 1.00 83.56 89 ARG A CA 1
ATOM 721 C C . ARG A 1 89 ? 25.746 -3.982 11.830 1.00 83.56 89 ARG A C 1
ATOM 723 O O . ARG A 1 89 ? 25.563 -2.777 11.993 1.00 83.56 89 ARG A O 1
ATOM 730 N N . LEU A 1 90 ? 24.924 -4.912 12.318 1.00 87.94 90 LEU A N 1
ATOM 731 C CA . LEU A 1 90 ? 23.751 -4.592 13.129 1.00 87.94 90 LEU A CA 1
ATOM 732 C C . LEU A 1 90 ? 24.141 -3.978 14.483 1.00 87.94 90 LEU A C 1
ATOM 734 O O . LEU A 1 90 ? 23.555 -2.978 14.892 1.00 87.94 90 LEU A O 1
ATOM 738 N N . ALA A 1 91 ? 25.162 -4.526 15.141 1.00 86.50 91 ALA A N 1
ATOM 739 C CA . ALA A 1 91 ? 25.700 -4.018 16.396 1.00 86.50 91 ALA A CA 1
ATOM 740 C C . ALA A 1 91 ? 26.245 -2.592 16.237 1.00 86.50 91 ALA A C 1
ATOM 742 O O . ALA A 1 91 ? 25.874 -1.717 17.010 1.00 86.50 91 ALA A O 1
ATOM 743 N N . LEU A 1 92 ? 27.025 -2.317 15.185 1.00 80.56 92 LEU A N 1
ATOM 744 C CA . LEU A 1 92 ? 27.523 -0.967 14.884 1.00 80.56 92 LEU A CA 1
ATOM 745 C C . LEU A 1 92 ? 26.388 0.035 14.628 1.00 80.56 92 LEU A C 1
ATOM 747 O O . LEU A 1 92 ? 26.453 1.180 15.079 1.00 80.56 92 LEU A O 1
ATOM 751 N N . HIS A 1 93 ? 25.326 -0.393 13.940 1.00 87.50 93 HIS A N 1
ATOM 752 C CA . HIS A 1 93 ? 24.146 0.442 13.734 1.00 87.50 93 HIS A CA 1
ATOM 753 C C . HIS A 1 93 ? 23.430 0.758 15.056 1.00 87.50 93 HIS A C 1
ATOM 755 O O . HIS A 1 93 ? 23.165 1.924 15.345 1.00 87.50 93 HIS A O 1
ATOM 761 N N . HIS A 1 94 ? 23.165 -0.256 15.886 1.00 93.44 94 HIS A N 1
ATOM 762 C CA . HIS A 1 94 ? 22.534 -0.061 17.191 1.00 93.44 94 HIS A CA 1
ATOM 763 C C . HIS A 1 94 ? 23.395 0.787 18.133 1.00 93.44 94 HIS A C 1
ATOM 765 O O . HIS A 1 94 ? 22.871 1.683 18.788 1.00 93.44 94 HIS A O 1
ATOM 771 N N . ALA A 1 95 ? 24.710 0.558 18.162 1.00 84.31 95 ALA A N 1
ATOM 772 C CA . ALA A 1 95 ? 25.659 1.339 18.947 1.00 84.31 95 ALA A CA 1
ATOM 773 C C . ALA A 1 95 ? 25.578 2.834 18.616 1.00 84.31 95 ALA A C 1
ATOM 775 O O . ALA A 1 95 ? 25.550 3.667 19.520 1.00 84.31 95 ALA A O 1
ATOM 776 N N . ARG A 1 96 ? 25.481 3.180 17.324 1.00 87.00 96 ARG A N 1
ATOM 777 C CA . ARG A 1 96 ? 25.313 4.570 16.882 1.00 87.00 96 ARG A CA 1
ATOM 778 C C . ARG A 1 96 ? 24.025 5.189 17.428 1.00 87.00 96 ARG A C 1
ATOM 780 O O . ARG A 1 96 ? 24.077 6.303 17.937 1.00 87.00 96 ARG A O 1
ATOM 787 N N . LEU A 1 97 ? 22.901 4.474 17.353 1.00 85.69 97 LEU A N 1
ATOM 788 C CA . LEU A 1 97 ? 21.611 4.956 17.867 1.00 85.69 97 LEU A CA 1
ATOM 789 C C . LEU A 1 97 ? 21.633 5.131 19.392 1.00 85.69 97 LEU A C 1
ATOM 791 O O . LEU A 1 97 ? 21.173 6.147 19.907 1.00 85.69 97 LEU A O 1
ATOM 795 N N . LEU A 1 98 ? 22.212 4.170 20.118 1.00 87.00 98 LEU A N 1
ATOM 796 C CA . LEU A 1 98 ? 22.323 4.223 21.577 1.00 87.00 98 LEU A CA 1
ATOM 797 C C . LEU A 1 98 ? 23.212 5.379 22.045 1.00 87.00 98 LEU A C 1
ATOM 799 O O . LEU A 1 98 ? 22.851 6.067 22.999 1.00 87.00 98 LEU A O 1
ATOM 803 N N . TYR A 1 99 ? 24.321 5.635 21.350 1.00 84.69 99 TYR A N 1
ATOM 804 C CA . TYR A 1 99 ? 25.185 6.781 21.626 1.00 84.69 99 TYR A CA 1
ATOM 805 C C . TYR A 1 99 ? 24.475 8.112 21.344 1.00 84.69 99 TYR A C 1
ATOM 807 O O . TYR A 1 99 ? 24.421 8.976 22.212 1.00 84.69 99 TYR A O 1
ATOM 815 N N . GLN A 1 100 ? 23.837 8.251 20.175 1.00 82.69 100 GLN A N 1
ATOM 816 C CA . GLN A 1 100 ? 23.081 9.459 19.810 1.00 82.69 100 GLN A CA 1
ATOM 817 C C . GLN A 1 100 ? 21.914 9.751 20.766 1.00 82.69 100 GLN A C 1
ATOM 819 O O . GLN A 1 100 ? 21.548 10.905 20.951 1.00 82.69 100 GLN A O 1
ATOM 824 N N . SER A 1 101 ? 21.341 8.717 21.388 1.00 83.00 101 SER A N 1
ATOM 825 C CA . SER A 1 101 ? 20.272 8.861 22.384 1.00 83.00 101 SER A CA 1
ATOM 826 C C . SER A 1 101 ? 20.750 9.231 23.796 1.00 83.00 101 SER A C 1
ATOM 828 O O . SER A 1 101 ? 19.920 9.426 24.680 1.00 83.00 101 SER A O 1
ATOM 830 N N . GLY A 1 102 ? 22.065 9.249 24.045 1.00 85.12 102 GLY A N 1
ATOM 831 C CA . GLY A 1 102 ? 22.652 9.499 25.368 1.00 85.12 102 GLY A CA 1
ATOM 832 C C . GLY A 1 102 ? 22.579 8.323 26.356 1.00 85.12 102 GLY A C 1
ATOM 833 O O . GLY A 1 102 ? 23.063 8.438 27.478 1.00 85.12 102 GLY A O 1
ATOM 834 N N . ILE A 1 103 ? 22.009 7.173 25.969 1.00 83.50 103 ILE A N 1
ATOM 835 C CA . ILE A 1 103 ? 21.922 5.978 26.834 1.00 83.50 103 ILE A CA 1
ATOM 836 C C . ILE A 1 103 ? 23.251 5.211 26.904 1.00 83.50 103 ILE A C 1
ATOM 838 O O . ILE A 1 103 ? 23.538 4.571 27.920 1.00 83.50 103 ILE A O 1
ATOM 842 N N . ALA A 1 104 ? 24.077 5.275 25.855 1.00 84.94 104 ALA A N 1
ATOM 843 C CA . ALA A 1 104 ? 25.440 4.751 25.876 1.00 84.94 104 ALA A CA 1
ATOM 844 C C . ALA A 1 104 ? 26.457 5.891 26.025 1.00 84.94 104 ALA A C 1
ATOM 846 O O . ALA A 1 104 ? 26.476 6.816 25.219 1.00 84.94 104 ALA A O 1
ATOM 847 N N . LYS A 1 105 ? 27.337 5.799 27.033 1.00 78.81 105 LYS A N 1
ATOM 848 C CA . LYS A 1 105 ? 28.378 6.812 27.308 1.00 78.81 105 LYS A CA 1
ATOM 849 C C . LYS A 1 105 ? 29.534 6.796 26.300 1.00 78.81 105 LYS A C 1
ATOM 851 O O . LYS A 1 105 ? 30.242 7.785 26.162 1.00 78.81 105 LYS A O 1
ATOM 856 N N . LYS A 1 106 ? 29.751 5.663 25.629 1.00 74.94 106 LYS A N 1
ATOM 857 C CA . LYS A 1 106 ? 30.821 5.454 24.647 1.00 74.94 106 LYS A CA 1
ATOM 858 C C . LYS A 1 106 ? 30.210 5.007 23.321 1.00 74.94 106 LYS A C 1
ATOM 860 O O . LYS A 1 106 ? 29.174 4.347 23.312 1.00 74.94 106 LYS A O 1
ATOM 865 N N . SER A 1 107 ? 30.832 5.390 22.212 1.00 69.06 107 SER A N 1
ATOM 866 C CA . SER A 1 107 ? 30.411 4.998 20.867 1.00 69.06 107 SER A CA 1
ATOM 867 C C . SER A 1 107 ? 31.036 3.653 20.449 1.00 69.06 107 SER A C 1
ATOM 869 O O . SER A 1 107 ? 31.882 3.079 21.145 1.00 69.06 107 SER A O 1
ATOM 871 N N . GLY A 1 108 ? 30.601 3.112 19.308 1.00 67.75 108 GLY A N 1
ATOM 872 C CA . GLY A 1 108 ? 31.152 1.874 18.747 1.00 67.75 108 GLY A CA 1
ATOM 873 C C . GLY A 1 108 ? 30.797 0.614 19.547 1.00 67.75 108 GLY A C 1
ATOM 874 O O . GLY A 1 108 ? 29.803 0.577 20.269 1.00 67.75 108 GLY A O 1
ATOM 875 N N . LEU A 1 109 ? 31.607 -0.441 19.420 1.00 67.88 109 LEU A N 1
ATOM 876 C CA . LEU A 1 109 ? 31.283 -1.771 19.966 1.00 67.88 109 LEU A CA 1
ATOM 877 C C . LEU A 1 109 ? 31.204 -1.835 21.500 1.00 67.88 109 LEU A C 1
ATOM 879 O O . LEU A 1 109 ? 30.724 -2.820 22.049 1.00 67.88 109 LEU A O 1
ATOM 883 N N . SER A 1 110 ? 31.616 -0.774 22.192 1.00 75.44 110 SER A N 1
ATOM 884 C CA . SER A 1 110 ? 31.411 -0.627 23.634 1.00 75.44 110 SER A CA 1
ATOM 885 C C . SER A 1 110 ? 29.935 -0.427 24.025 1.00 75.44 110 SER A C 1
ATOM 887 O O . SER A 1 110 ? 29.564 -0.744 25.151 1.00 75.44 110 SER A O 1
ATOM 889 N N . ALA A 1 111 ? 29.095 0.068 23.105 1.00 78.31 111 ALA A N 1
ATOM 890 C CA . ALA A 1 111 ? 27.658 0.283 23.312 1.00 78.31 111 ALA A CA 1
ATOM 891 C C . ALA A 1 111 ? 26.788 -0.899 22.860 1.00 78.31 111 ALA A C 1
ATOM 893 O O . ALA A 1 111 ? 25.695 -1.110 23.382 1.00 78.31 111 ALA A O 1
ATOM 894 N N . ALA A 1 112 ? 27.245 -1.637 21.848 1.00 88.44 112 ALA A N 1
ATOM 895 C CA . ALA A 1 112 ? 26.595 -2.844 21.362 1.00 88.44 112 ALA A CA 1
ATOM 896 C C . ALA A 1 112 ? 27.621 -3.719 20.634 1.00 88.44 112 ALA A C 1
ATOM 898 O O . ALA A 1 112 ? 28.280 -3.241 19.711 1.00 88.44 112 ALA A O 1
ATOM 899 N N . CYS A 1 113 ? 27.738 -4.995 20.999 1.00 85.44 113 CYS A N 1
ATOM 900 C CA . CYS A 1 113 ? 28.726 -5.907 20.416 1.00 85.44 113 CYS A CA 1
ATOM 901 C C . CYS A 1 113 ? 28.114 -7.251 19.997 1.00 85.44 113 CYS A C 1
ATOM 903 O O . CYS A 1 113 ? 27.134 -7.694 20.598 1.00 85.44 113 CYS A O 1
ATOM 905 N N . PRO A 1 114 ? 28.677 -7.933 18.985 1.00 88.25 114 PRO A N 1
ATOM 906 C CA . PRO A 1 114 ? 28.325 -9.317 18.703 1.00 88.25 114 PRO A CA 1
ATOM 907 C C . PRO A 1 114 ? 28.664 -10.222 19.887 1.00 88.25 114 PRO A C 1
ATOM 909 O O . PRO A 1 114 ? 29.782 -10.196 20.400 1.00 88.25 114 PRO A O 1
ATOM 912 N N . ILE A 1 115 ? 27.726 -11.076 20.274 1.00 87.56 115 ILE A N 1
ATOM 913 C CA . ILE A 1 115 ? 27.935 -12.139 21.254 1.00 87.56 115 ILE A CA 1
ATOM 914 C C . ILE A 1 115 ? 27.513 -13.469 20.637 1.00 87.56 115 ILE A C 1
ATOM 916 O O . ILE A 1 115 ? 26.518 -13.533 19.924 1.00 87.56 115 ILE A O 1
ATOM 920 N N . ARG A 1 116 ? 28.263 -14.548 20.878 1.00 81.94 116 ARG A N 1
ATOM 921 C CA . ARG A 1 116 ? 27.858 -15.880 20.401 1.00 81.94 116 ARG A CA 1
ATOM 922 C C . ARG A 1 116 ? 26.554 -16.300 21.086 1.00 81.94 116 ARG A C 1
ATOM 924 O O . ARG A 1 116 ? 26.424 -16.104 22.291 1.00 81.94 116 ARG A O 1
ATOM 931 N N . ASN A 1 117 ? 25.641 -16.924 20.350 1.00 80.25 117 ASN A N 1
ATOM 932 C CA . ASN A 1 117 ? 24.399 -17.520 20.850 1.00 80.25 117 ASN A CA 1
ATOM 933 C C . ASN A 1 117 ? 24.684 -18.826 21.621 1.00 80.25 117 ASN A C 1
ATOM 935 O O . ASN A 1 117 ? 24.325 -19.923 21.205 1.00 80.25 117 ASN A O 1
ATOM 939 N N . ARG A 1 118 ? 25.463 -18.724 22.708 1.00 77.44 118 ARG A N 1
ATOM 940 C CA . ARG A 1 118 ? 25.794 -19.822 23.627 1.00 77.44 118 ARG A CA 1
ATOM 941 C C . ARG A 1 118 ? 26.181 -19.272 24.998 1.00 77.44 118 ARG A C 1
ATOM 943 O O . ARG A 1 118 ? 26.841 -18.241 25.092 1.00 77.44 118 ARG A O 1
ATOM 950 N N . GLY A 1 119 ? 25.856 -20.007 26.061 1.00 59.06 119 GLY A N 1
ATOM 951 C CA . GLY A 1 119 ? 26.290 -19.669 27.426 1.00 59.06 119 GLY A CA 1
ATOM 952 C C . GLY A 1 119 ? 25.375 -18.708 28.192 1.00 59.06 119 GLY A C 1
ATOM 953 O O . GLY A 1 119 ? 25.741 -18.290 29.292 1.00 59.06 119 GLY A O 1
ATOM 954 N N . TYR A 1 120 ? 24.191 -18.407 27.655 1.00 75.12 120 TYR A N 1
ATOM 955 C CA . TYR A 1 120 ? 23.120 -17.700 28.350 1.00 75.12 120 TYR A CA 1
ATOM 956 C C . TYR A 1 120 ? 21.738 -18.234 27.959 1.00 75.12 120 TYR A C 1
ATOM 958 O O . TYR A 1 120 ? 21.572 -18.812 26.889 1.00 75.12 120 TYR A O 1
ATOM 966 N N . TRP A 1 121 ? 20.745 -18.042 28.824 1.00 77.31 121 TRP A N 1
ATOM 967 C CA . TRP A 1 121 ? 19.356 -18.459 28.607 1.00 77.31 121 TRP A CA 1
ATOM 968 C C . TRP A 1 121 ? 18.386 -17.343 28.983 1.00 77.31 121 TRP A C 1
ATOM 970 O O . TRP A 1 121 ? 18.656 -16.528 29.863 1.00 77.31 121 TRP A O 1
ATOM 980 N N . SER A 1 122 ? 17.244 -17.275 28.301 1.00 71.06 122 SER A N 1
ATOM 981 C CA . SER A 1 122 ? 16.216 -16.280 28.612 1.00 71.06 122 SER A CA 1
ATOM 982 C C . SER A 1 122 ? 15.606 -16.541 29.991 1.00 71.06 122 SER A C 1
ATOM 984 O O . SER A 1 122 ? 15.302 -17.679 30.335 1.00 71.06 122 SER A O 1
ATOM 986 N N . ILE A 1 123 ? 15.407 -15.483 30.777 1.00 67.81 123 ILE A N 1
ATOM 987 C CA . ILE A 1 123 ? 14.899 -15.565 32.163 1.00 67.81 123 ILE A CA 1
ATOM 988 C C . ILE A 1 123 ? 13.372 -15.417 32.215 1.00 67.81 123 ILE A C 1
ATOM 990 O O . ILE A 1 123 ? 12.800 -14.993 33.215 1.00 67.81 123 ILE A O 1
ATOM 994 N N . THR A 1 124 ? 12.685 -15.705 31.112 1.00 56.59 124 THR A N 1
ATOM 995 C CA . THR A 1 124 ? 11.223 -15.646 31.044 1.00 56.59 124 THR A CA 1
ATOM 996 C C . THR A 1 124 ? 10.665 -17.066 31.088 1.00 56.59 124 THR A C 1
ATOM 998 O O . THR A 1 124 ? 10.481 -17.701 30.055 1.00 56.59 124 THR A O 1
ATOM 1001 N N . THR A 1 125 ? 10.406 -17.577 32.294 1.00 37.81 125 THR A N 1
ATOM 1002 C CA . THR A 1 125 ? 9.663 -18.826 32.529 1.00 37.81 125 THR A CA 1
ATOM 1003 C C . THR A 1 125 ? 8.195 -18.532 32.825 1.00 37.81 125 THR A C 1
ATOM 1005 O O . THR A 1 125 ? 7.770 -18.498 33.971 1.00 37.81 125 THR A O 1
ATOM 1008 N N . THR A 1 126 ? 7.416 -18.373 31.762 1.00 29.22 126 THR A N 1
ATOM 1009 C CA . THR A 1 126 ? 6.194 -19.158 31.558 1.00 29.22 126 THR A CA 1
ATOM 1010 C C . THR A 1 126 ? 6.254 -19.611 30.108 1.00 29.22 126 THR A C 1
ATOM 1012 O O . THR A 1 126 ? 6.342 -18.796 29.192 1.00 29.22 126 THR A O 1
ATOM 1015 N N . ARG A 1 127 ? 6.304 -20.926 29.883 1.00 31.25 127 ARG A N 1
ATOM 1016 C CA . ARG A 1 127 ? 6.192 -21.500 28.540 1.00 31.25 127 ARG A CA 1
ATOM 1017 C C . ARG A 1 127 ? 4.805 -21.096 28.029 1.00 31.25 127 ARG A C 1
ATOM 1019 O O . ARG A 1 127 ? 3.824 -21.548 28.622 1.00 31.25 127 ARG A O 1
ATOM 1026 N N . PRO A 1 128 ? 4.662 -20.257 26.989 1.00 28.59 128 PRO A N 1
ATOM 1027 C CA . PRO A 1 128 ? 3.348 -20.031 26.428 1.00 28.59 128 PRO A CA 1
ATOM 1028 C C . PRO A 1 128 ? 2.939 -21.359 25.789 1.00 28.59 128 PRO A C 1
ATOM 1030 O O . PRO A 1 128 ? 3.561 -21.811 24.825 1.00 28.59 128 PRO A O 1
ATOM 1033 N N . LYS A 1 129 ? 1.899 -21.997 26.339 1.00 26.86 129 LYS A N 1
ATOM 1034 C CA . LYS A 1 129 ? 0.989 -22.878 25.584 1.00 26.86 129 LYS A CA 1
ATOM 1035 C C . LYS A 1 129 ? 0.800 -22.231 24.206 1.00 26.86 129 LYS A C 1
ATOM 1037 O O . LYS A 1 129 ? 0.623 -21.015 24.233 1.00 26.86 129 LYS A O 1
ATOM 1042 N N . PRO A 1 130 ? 0.901 -22.946 23.061 1.00 29.38 130 PRO A N 1
ATOM 1043 C CA . PRO A 1 130 ? 1.031 -22.339 21.734 1.00 29.38 130 PRO A CA 1
ATOM 1044 C C . PRO A 1 130 ? -0.020 -21.251 21.571 1.00 29.38 130 PRO A C 1
ATOM 1046 O O . PRO A 1 130 ? -1.201 -21.514 21.353 1.00 29.38 130 PRO A O 1
ATOM 1049 N N . MET A 1 131 ? 0.418 -20.019 21.816 1.00 29.86 131 MET A N 1
ATOM 1050 C CA . MET A 1 131 ? -0.479 -18.894 21.902 1.00 29.86 131 MET A CA 1
ATOM 1051 C C . MET A 1 131 ? -0.704 -18.561 20.448 1.00 29.86 131 MET A C 1
ATOM 1053 O O . MET A 1 131 ? 0.257 -18.266 19.731 1.00 29.86 131 MET A O 1
ATOM 1057 N N . ASN A 1 132 ? -1.952 -18.728 20.002 1.00 31.72 132 ASN A N 1
ATOM 1058 C CA . ASN A 1 132 ? -2.424 -18.232 18.718 1.00 31.72 132 ASN A CA 1
ATOM 1059 C C . ASN A 1 132 ? -1.674 -16.949 18.386 1.00 31.72 132 ASN A C 1
ATOM 1061 O O . ASN A 1 132 ? -1.562 -16.101 19.271 1.00 31.72 132 ASN A O 1
ATOM 1065 N N . ARG A 1 133 ? -1.153 -16.850 17.154 1.00 32.69 133 ARG A N 1
ATOM 1066 C CA . ARG A 1 133 ? -0.494 -15.663 16.589 1.00 32.69 133 ARG A CA 1
ATOM 1067 C C . ARG A 1 133 ? -1.345 -14.423 16.879 1.00 32.69 133 ARG A C 1
ATOM 1069 O O . ARG A 1 133 ? -2.176 -14.029 16.069 1.00 32.69 133 ARG A O 1
ATOM 1076 N N . SER A 1 134 ? -1.183 -13.856 18.064 1.00 33.47 134 SER A N 1
ATOM 1077 C CA . SER A 1 134 ? -1.877 -12.667 18.503 1.00 33.47 134 SER A CA 1
ATOM 1078 C C . SER A 1 134 ? -0.988 -11.542 18.047 1.00 33.47 134 SER A C 1
ATOM 1080 O O . SER A 1 134 ? 0.161 -11.431 18.483 1.00 33.47 134 SER A O 1
ATOM 1082 N N . SER A 1 135 ? -1.530 -10.758 17.122 1.00 38.59 135 SER A N 1
ATOM 1083 C CA . SER A 1 135 ? -1.107 -9.398 16.838 1.00 38.59 135 SER A CA 1
ATOM 1084 C C . SER A 1 135 ? -0.587 -8.731 18.111 1.00 38.59 135 SER A C 1
ATOM 1086 O O . SER A 1 135 ? -1.132 -8.925 19.203 1.00 38.59 135 SER A O 1
ATOM 1088 N N . SER A 1 136 ? 0.480 -7.940 17.986 1.00 39.47 136 SER A N 1
ATOM 1089 C CA . SER A 1 136 ? 0.775 -6.926 18.994 1.00 39.47 136 SER A CA 1
ATOM 1090 C C . SER A 1 136 ? -0.536 -6.201 19.283 1.00 39.47 136 SER A C 1
ATOM 1092 O O . SER A 1 136 ? -1.072 -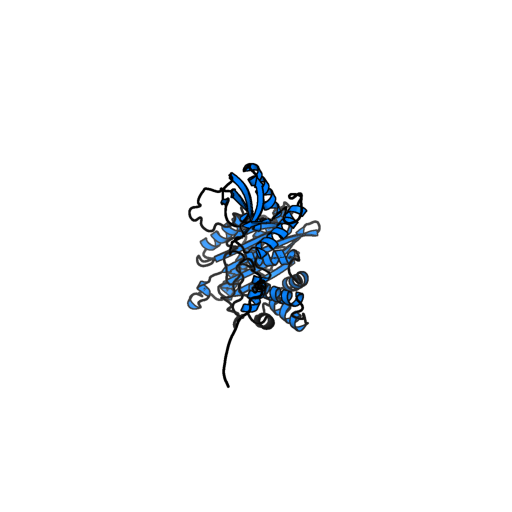5.602 18.353 1.00 39.47 136 SER A O 1
ATOM 1094 N N . ILE A 1 137 ? -1.085 -6.333 20.492 1.00 42.69 137 ILE A N 1
ATOM 1095 C CA . ILE A 1 137 ? -2.381 -5.743 20.829 1.00 42.69 137 ILE A CA 1
ATOM 1096 C C . ILE A 1 137 ? -2.195 -4.232 20.728 1.00 42.69 137 ILE A C 1
ATOM 1098 O O . ILE A 1 137 ? -1.620 -3.596 21.613 1.00 42.69 137 ILE A O 1
ATOM 1102 N N . ILE A 1 138 ? -2.601 -3.665 19.597 1.00 54.34 138 ILE A N 1
ATOM 1103 C CA . ILE A 1 138 ? -2.777 -2.234 19.472 1.00 54.34 138 ILE A CA 1
ATOM 1104 C C . ILE A 1 138 ? -4.130 -1.978 20.101 1.00 54.34 138 ILE A C 1
ATOM 1106 O O . ILE A 1 138 ? -5.161 -2.036 19.442 1.00 54.34 138 ILE A O 1
ATOM 1110 N N . ASP A 1 139 ? -4.121 -1.734 21.408 1.00 53.31 139 ASP A N 1
ATOM 1111 C CA . ASP A 1 139 ? -5.323 -1.329 22.125 1.00 53.31 139 ASP A CA 1
ATOM 1112 C C . ASP A 1 139 ? -5.624 0.139 21.799 1.00 53.31 139 ASP A C 1
ATOM 1114 O O . ASP A 1 139 ? -5.311 1.071 22.542 1.00 53.31 139 ASP A O 1
ATOM 1118 N N . SER A 1 140 ? -6.116 0.366 20.582 1.00 71.38 140 SER A N 1
ATOM 1119 C CA . SER A 1 140 ? -6.652 1.650 20.172 1.00 71.38 140 SER A CA 1
ATOM 1120 C C . SER A 1 140 ? -8.154 1.515 19.974 1.00 71.38 140 SER A C 1
ATOM 1122 O O . SER A 1 140 ? -8.656 0.570 19.360 1.00 71.38 140 SER A O 1
ATOM 1124 N N . ARG A 1 141 ? -8.885 2.529 20.442 1.00 86.00 141 ARG A N 1
ATOM 1125 C CA . ARG A 1 141 ? -10.314 2.688 20.156 1.00 86.00 141 ARG A CA 1
ATOM 1126 C C . ARG A 1 141 ? -10.618 2.541 18.656 1.00 86.00 141 ARG A C 1
ATOM 1128 O O . ARG A 1 141 ? -11.624 1.933 18.306 1.00 86.00 141 ARG A O 1
ATOM 1135 N N . LEU A 1 142 ? -9.721 3.030 17.793 1.00 89.44 142 LEU A N 1
ATOM 1136 C CA . LEU A 1 142 ? -9.845 2.935 16.339 1.00 89.44 142 LEU A CA 1
ATOM 1137 C C . LEU A 1 142 ? -9.825 1.485 15.836 1.00 89.44 142 LEU A C 1
ATOM 1139 O O . LEU A 1 142 ? -10.649 1.121 15.001 1.00 89.44 142 LEU A O 1
ATOM 1143 N N . GLU A 1 143 ? -8.912 0.648 16.330 1.00 87.62 143 GLU A N 1
ATOM 1144 C CA . GLU A 1 143 ? -8.863 -0.766 15.943 1.00 87.62 143 GLU A CA 1
ATOM 1145 C C . GLU A 1 143 ? -10.165 -1.481 16.325 1.00 87.62 143 GLU A C 1
ATOM 1147 O O . GLU A 1 143 ? -10.751 -2.183 15.497 1.00 87.62 143 GLU A O 1
ATOM 1152 N N . ALA A 1 144 ? -10.680 -1.215 17.530 1.00 84.88 144 ALA A N 1
ATOM 1153 C CA . ALA A 1 144 ? -11.955 -1.755 17.991 1.00 84.88 144 ALA A CA 1
ATOM 1154 C C . ALA A 1 144 ? -13.158 -1.256 17.160 1.00 84.88 144 ALA A C 1
ATOM 1156 O O . ALA A 1 144 ? -14.080 -2.028 16.889 1.00 84.88 144 ALA A O 1
ATOM 1157 N N . ASP A 1 145 ? -13.164 0.011 16.729 1.00 88.50 145 ASP A N 1
ATOM 1158 C CA . ASP A 1 145 ? -14.199 0.571 15.846 1.00 88.50 145 ASP A CA 1
ATOM 1159 C C . ASP A 1 145 ? -14.215 -0.117 14.474 1.00 88.50 145 ASP A C 1
ATOM 1161 O O . ASP A 1 145 ? -15.281 -0.500 13.974 1.00 88.50 145 ASP A O 1
ATOM 1165 N N . ILE A 1 146 ? -13.034 -0.339 13.889 1.00 91.75 146 ILE A N 1
ATOM 1166 C CA . ILE A 1 146 ? -12.892 -1.054 12.616 1.00 91.75 146 ILE A CA 1
ATOM 1167 C C . ILE A 1 146 ? -13.325 -2.513 12.778 1.00 91.75 146 ILE A C 1
ATOM 1169 O O . ILE A 1 146 ? -14.112 -3.004 11.968 1.00 91.75 146 ILE A O 1
ATOM 1173 N N . ASP A 1 147 ? -12.877 -3.206 13.826 1.00 89.25 147 ASP A N 1
ATOM 1174 C CA . ASP A 1 147 ? -13.253 -4.599 14.078 1.00 89.25 147 ASP A CA 1
ATOM 1175 C C . ASP A 1 147 ? -14.771 -4.758 14.274 1.00 89.25 147 ASP A C 1
ATOM 1177 O O . ASP A 1 147 ? -15.395 -5.603 13.625 1.00 89.25 147 ASP A O 1
ATOM 1181 N N . ARG A 1 148 ? -15.412 -3.882 15.064 1.00 90.62 148 ARG A N 1
ATOM 1182 C CA . ARG A 1 148 ? -16.882 -3.843 15.198 1.00 90.62 148 ARG A CA 1
ATOM 1183 C C . ARG A 1 148 ? -17.574 -3.628 13.857 1.00 90.62 148 ARG A C 1
ATOM 1185 O O . ARG A 1 148 ? -18.568 -4.295 13.560 1.00 90.62 148 ARG A O 1
ATOM 1192 N N . TYR A 1 149 ? -17.076 -2.705 13.034 1.00 95.19 149 TYR A N 1
ATOM 1193 C CA . TYR A 1 149 ? -17.625 -2.473 11.701 1.00 95.19 149 TYR A CA 1
ATOM 1194 C C . TYR A 1 149 ? -17.527 -3.729 10.821 1.00 95.19 149 TYR A C 1
ATOM 1196 O O . TYR A 1 149 ? -18.540 -4.164 10.270 1.00 95.19 149 TYR A O 1
ATOM 1204 N N . ILE A 1 150 ? -16.358 -4.374 10.761 1.00 95.19 150 ILE A N 1
ATOM 1205 C CA . ILE A 1 150 ? -16.151 -5.605 9.985 1.00 95.19 150 ILE A CA 1
ATOM 1206 C C . ILE A 1 150 ? -17.024 -6.758 10.503 1.00 95.19 150 ILE A C 1
ATOM 1208 O O . ILE A 1 150 ? -17.634 -7.466 9.699 1.00 95.19 150 ILE A O 1
ATOM 1212 N N . LYS A 1 151 ? -17.146 -6.936 11.824 1.00 91.31 151 LYS A N 1
ATOM 1213 C CA . LYS A 1 151 ? -18.026 -7.950 12.431 1.00 91.31 151 LYS A CA 1
ATOM 1214 C C . LYS A 1 151 ? -19.489 -7.748 12.034 1.00 91.31 151 LYS A C 1
ATOM 1216 O O . LYS A 1 151 ? -20.131 -8.708 11.611 1.00 91.31 151 LYS A O 1
ATOM 1221 N N . ARG A 1 152 ? -19.995 -6.508 12.054 1.00 95.06 152 ARG A N 1
ATOM 1222 C CA . ARG A 1 152 ? -21.364 -6.191 11.599 1.00 95.06 152 ARG A CA 1
ATOM 1223 C C . ARG A 1 152 ? -21.581 -6.504 10.120 1.00 95.06 152 ARG A C 1
ATOM 1225 O O . ARG A 1 152 ? -22.625 -7.038 9.758 1.00 95.06 152 ARG A O 1
ATOM 1232 N N . LEU A 1 153 ? -20.602 -6.225 9.257 1.00 95.88 153 LEU A N 1
ATOM 1233 C CA . LEU A 1 153 ? -20.691 -6.591 7.836 1.00 95.88 153 LEU A CA 1
ATOM 1234 C C . LEU A 1 153 ? -20.767 -8.106 7.626 1.00 95.88 153 LEU A C 1
ATOM 1236 O O . LEU A 1 153 ? -21.465 -8.559 6.719 1.00 95.88 153 LEU A O 1
ATOM 1240 N N . ARG A 1 154 ? -20.072 -8.886 8.463 1.00 95.44 154 ARG A N 1
ATOM 1241 C CA . ARG A 1 154 ? -20.152 -10.353 8.442 1.00 95.44 154 ARG A CA 1
ATOM 1242 C C . ARG A 1 154 ? -21.506 -10.860 8.919 1.00 95.44 154 ARG A C 1
ATOM 1244 O O . ARG A 1 154 ? -22.076 -11.728 8.270 1.00 95.44 154 ARG A O 1
ATOM 1251 N N . GLN A 1 155 ? -22.034 -10.295 10.005 1.00 94.75 155 GLN A N 1
ATOM 1252 C CA . GLN A 1 155 ? -23.366 -10.629 10.526 1.00 94.75 155 GLN A CA 1
ATOM 1253 C C . GLN A 1 155 ? -24.469 -10.349 9.495 1.00 94.75 155 GLN A C 1
ATOM 1255 O O . GLN A 1 155 ? -25.368 -11.159 9.326 1.00 94.75 155 GLN A O 1
ATOM 1260 N N . ARG A 1 156 ? -24.359 -9.243 8.748 1.00 95.06 156 ARG A N 1
ATOM 1261 C CA . ARG A 1 156 ? -25.302 -8.866 7.678 1.00 95.06 156 ARG A CA 1
ATOM 1262 C C . ARG A 1 156 ? -25.082 -9.602 6.349 1.00 95.06 156 ARG A C 1
ATOM 1264 O O . ARG A 1 156 ? -25.732 -9.273 5.366 1.00 95.06 156 ARG A O 1
ATOM 1271 N N . GLY A 1 157 ? -24.113 -10.515 6.263 1.00 93.00 157 GLY A N 1
ATOM 1272 C CA . GLY A 1 157 ? -23.799 -11.246 5.028 1.00 93.00 157 GLY A CA 1
ATOM 1273 C C . GLY A 1 157 ? -23.147 -10.419 3.908 1.00 93.00 157 GLY A C 1
ATOM 1274 O O . GLY A 1 157 ? -22.831 -10.970 2.855 1.00 93.00 157 GLY A O 1
ATOM 1275 N N . VAL A 1 158 ? -22.878 -9.125 4.127 1.00 94.31 158 VAL A N 1
ATOM 1276 C CA . VAL A 1 158 ? -22.197 -8.245 3.155 1.00 94.31 158 VAL A CA 1
ATOM 1277 C C . VAL A 1 158 ? -20.763 -8.719 2.903 1.00 94.31 158 VAL A C 1
ATOM 1279 O O . VAL A 1 158 ? -20.279 -8.682 1.769 1.00 94.31 158 VAL A O 1
ATOM 1282 N N . LEU A 1 159 ? -20.090 -9.184 3.961 1.00 94.62 159 LEU A N 1
ATOM 1283 C CA . LEU A 1 159 ? -18.749 -9.760 3.903 1.00 94.62 159 LEU A CA 1
ATOM 1284 C C . LEU A 1 159 ? -18.804 -11.234 4.333 1.00 94.62 159 LEU A C 1
ATOM 1286 O O . LEU A 1 159 ? -19.177 -11.563 5.457 1.00 94.62 159 LEU A O 1
ATOM 1290 N N . LYS A 1 160 ? -18.429 -12.145 3.438 1.00 93.62 160 LYS A N 1
ATOM 1291 C CA . LYS A 1 160 ? -18.530 -13.596 3.637 1.00 93.62 160 LYS A CA 1
ATOM 1292 C C . LYS A 1 160 ? -17.484 -14.104 4.627 1.00 93.62 160 LYS A C 1
ATOM 1294 O O . LYS A 1 160 ? -16.397 -13.546 4.773 1.00 93.62 160 LYS A O 1
ATOM 1299 N N . LYS A 1 161 ? -17.762 -15.243 5.271 1.00 91.81 161 LYS A N 1
ATOM 1300 C CA . LYS A 1 161 ? -16.807 -15.914 6.176 1.00 91.81 161 LYS A CA 1
ATOM 1301 C C . LYS A 1 161 ? -15.494 -16.304 5.489 1.00 91.81 161 LYS A C 1
ATOM 1303 O O . LYS A 1 161 ? -14.479 -16.382 6.170 1.00 91.81 161 LYS A O 1
ATOM 1308 N N . THR A 1 162 ? -15.485 -16.522 4.173 1.00 94.25 162 THR A N 1
ATOM 1309 C CA . THR A 1 162 ? -14.277 -16.818 3.377 1.00 94.25 162 THR A CA 1
ATOM 1310 C C . THR A 1 162 ? -13.378 -15.602 3.181 1.00 94.25 162 THR A C 1
ATOM 1312 O O . THR A 1 162 ? -12.179 -15.750 2.956 1.00 94.25 162 THR A O 1
ATOM 1315 N N . GLU A 1 163 ? -13.926 -14.397 3.320 1.00 96.62 163 GLU A N 1
ATOM 1316 C CA . GLU A 1 163 ? -13.187 -13.166 3.086 1.00 96.62 163 GLU A CA 1
ATOM 1317 C C . GLU A 1 163 ? -12.306 -12.818 4.273 1.00 96.62 163 GLU A C 1
ATOM 1319 O O . GLU A 1 163 ? -12.747 -12.790 5.427 1.00 96.62 163 GLU A O 1
ATOM 1324 N N . ARG A 1 164 ? -11.041 -12.541 3.985 1.00 97.56 164 ARG A N 1
ATOM 1325 C CA . ARG A 1 164 ? -10.017 -12.130 4.937 1.00 97.56 164 ARG A CA 1
ATOM 1326 C C . ARG A 1 164 ? -9.740 -10.645 4.752 1.00 97.56 164 ARG A C 1
ATOM 1328 O O . ARG A 1 164 ? -9.643 -10.161 3.629 1.00 97.56 164 ARG A O 1
ATOM 1335 N N . THR A 1 165 ? -9.621 -9.932 5.863 1.00 97.25 165 THR A N 1
ATOM 1336 C CA . THR A 1 165 ? -9.388 -8.487 5.893 1.00 97.25 165 THR A CA 1
ATOM 1337 C C . THR A 1 165 ? -8.074 -8.200 6.598 1.00 97.25 165 THR A C 1
ATOM 1339 O O . THR A 1 165 ? -7.839 -8.746 7.675 1.00 97.25 165 THR A O 1
ATOM 1342 N N . SER A 1 166 ? -7.246 -7.338 6.019 1.00 97.94 166 SER A N 1
ATOM 1343 C CA . SER A 1 166 ? -6.032 -6.827 6.653 1.00 97.94 166 SER A CA 1
ATOM 1344 C C . SER A 1 166 ? -6.060 -5.301 6.627 1.00 97.94 166 SER A C 1
ATOM 1346 O O . SER A 1 166 ? -6.283 -4.717 5.564 1.00 97.94 166 SER A O 1
ATOM 1348 N N . PHE A 1 167 ? -5.846 -4.670 7.781 1.00 97.50 167 PHE A N 1
ATOM 1349 C CA . PHE A 1 167 ? -5.823 -3.215 7.925 1.00 97.50 167 PHE A CA 1
ATOM 1350 C C . PHE A 1 167 ? -4.623 -2.773 8.752 1.00 97.50 167 PHE A C 1
ATOM 1352 O O . PHE A 1 167 ? -4.359 -3.337 9.810 1.00 97.50 167 PHE A O 1
ATOM 1359 N N . VAL A 1 168 ? -3.922 -1.745 8.280 1.00 96.81 168 VAL A N 1
ATOM 1360 C CA . VAL A 1 168 ? -2.856 -1.077 9.032 1.00 96.81 168 VAL A CA 1
ATOM 1361 C C . VAL A 1 168 ? -3.024 0.424 8.911 1.00 96.81 168 VAL A C 1
ATOM 1363 O O . VAL A 1 168 ? -3.198 0.948 7.809 1.00 96.81 168 VAL A O 1
ATOM 1366 N N . VAL A 1 169 ? -2.917 1.114 10.042 1.00 96.88 169 VAL A N 1
ATOM 1367 C CA . VAL A 1 169 ? -2.870 2.574 10.099 1.00 96.88 169 VAL A CA 1
ATOM 1368 C C . VAL A 1 169 ? -1.679 2.987 10.943 1.00 96.88 169 VAL A C 1
ATOM 1370 O O . VAL A 1 169 ? -1.509 2.526 12.076 1.00 96.88 169 VAL A O 1
ATOM 1373 N N . TYR A 1 170 ? -0.854 3.866 10.386 1.00 92.81 170 TYR A N 1
ATOM 1374 C CA . TYR A 1 170 ? 0.317 4.411 11.056 1.00 92.81 170 TYR A CA 1
ATOM 1375 C C . TYR A 1 170 ? 0.254 5.933 11.033 1.00 92.81 170 TYR A C 1
ATOM 1377 O O . TYR A 1 170 ? 0.326 6.542 9.968 1.00 92.81 170 TYR A O 1
ATOM 1385 N N . ASP A 1 171 ? 0.123 6.544 12.206 1.00 92.75 171 ASP A N 1
ATOM 1386 C CA . ASP A 1 171 ? 0.248 7.985 12.386 1.00 92.75 171 ASP A CA 1
ATOM 1387 C C . ASP A 1 171 ? 1.732 8.349 12.274 1.00 92.75 171 ASP A C 1
ATOM 1389 O O . ASP A 1 171 ? 2.511 8.169 13.214 1.00 92.75 171 ASP A O 1
ATOM 1393 N N . ILE A 1 172 ? 2.138 8.812 11.090 1.00 87.69 172 ILE A N 1
ATOM 1394 C CA . ILE A 1 172 ? 3.530 9.168 10.803 1.00 87.69 172 ILE A CA 1
ATOM 1395 C C . ILE A 1 172 ? 3.929 10.385 11.640 1.00 87.69 172 ILE A C 1
ATOM 1397 O O . ILE A 1 172 ? 5.044 10.429 12.157 1.00 87.69 172 ILE A O 1
ATOM 1401 N N . SER A 1 173 ? 3.012 11.335 11.839 1.00 84.38 173 SER A N 1
ATOM 1402 C CA . SER A 1 173 ? 3.253 12.537 12.640 1.00 84.38 173 SER A CA 1
ATOM 1403 C C . SER A 1 173 ? 3.523 12.243 14.116 1.00 84.38 173 SER A C 1
ATOM 1405 O O . SER A 1 173 ? 4.311 12.961 14.727 1.00 84.38 173 SER A O 1
ATOM 1407 N N . LYS A 1 174 ? 2.907 11.203 14.692 1.00 84.00 174 LYS A N 1
ATOM 1408 C CA . LYS A 1 174 ? 3.182 10.742 16.068 1.00 84.00 174 LYS A CA 1
ATOM 1409 C C . LYS A 1 174 ? 4.121 9.532 16.141 1.00 84.00 174 LYS A C 1
ATOM 1411 O O . LYS A 1 174 ? 4.363 9.031 17.234 1.00 84.00 174 LYS A O 1
ATOM 1416 N N . GLN A 1 175 ? 4.621 9.050 15.001 1.00 79.62 175 GLN A N 1
ATOM 1417 C CA . GLN A 1 175 ? 5.400 7.811 14.876 1.00 79.62 175 GLN A CA 1
ATOM 1418 C C . GLN A 1 175 ? 4.752 6.619 15.604 1.00 79.62 175 GLN A C 1
ATOM 1420 O O . GLN A 1 175 ? 5.414 5.858 16.311 1.00 79.62 175 GLN A O 1
ATOM 1425 N N . LYS A 1 176 ? 3.432 6.467 15.454 1.00 83.19 176 LYS A N 1
ATOM 1426 C CA . LYS A 1 176 ? 2.640 5.488 16.203 1.00 83.19 176 LYS A CA 1
ATOM 1427 C C . LYS A 1 176 ? 1.778 4.654 15.264 1.00 83.19 176 LYS A C 1
ATOM 1429 O O . LYS A 1 176 ? 0.942 5.184 14.537 1.00 83.19 176 LYS A O 1
ATOM 1434 N N . LYS A 1 177 ? 1.922 3.329 15.334 1.00 83.81 177 LYS A N 1
ATOM 1435 C CA . LYS A 1 177 ? 0.953 2.405 14.733 1.00 83.81 177 LYS A CA 1
ATOM 1436 C C . LYS A 1 177 ? -0.324 2.432 15.578 1.00 83.81 177 LYS A C 1
ATOM 1438 O O . LYS A 1 177 ? -0.250 2.263 16.793 1.00 83.81 177 LYS A O 1
ATOM 1443 N N . VAL A 1 178 ? -1.465 2.693 14.947 1.00 88.31 178 VAL A N 1
ATOM 1444 C CA . VAL A 1 178 ? -2.770 2.820 15.622 1.00 88.31 178 VAL A CA 1
ATOM 1445 C C . VAL A 1 178 ? -3.770 1.749 15.194 1.00 88.31 178 VAL A C 1
ATOM 1447 O O . VAL A 1 178 ? -4.764 1.575 15.883 1.00 88.31 178 VAL A O 1
ATOM 1450 N N . VAL A 1 179 ? -3.501 0.998 14.122 1.00 88.69 179 VAL A N 1
ATOM 1451 C CA . VAL A 1 179 ? -4.273 -0.197 13.733 1.00 88.69 179 VAL A CA 1
ATOM 1452 C C . VAL A 1 179 ? -3.321 -1.262 13.190 1.00 88.69 179 VAL A C 1
ATOM 1454 O O . VAL A 1 179 ? -2.455 -0.937 12.372 1.00 88.69 179 VAL A O 1
ATOM 1457 N N . SER A 1 180 ? -3.500 -2.511 13.619 1.00 89.12 180 SER A N 1
ATOM 1458 C CA . SER A 1 180 ? -2.816 -3.722 13.155 1.00 89.12 180 SER A CA 1
ATOM 1459 C C . SER A 1 180 ? -3.778 -4.918 13.158 1.00 89.12 180 SER A C 1
ATOM 1461 O O . SER A 1 180 ? -3.823 -5.743 14.067 1.00 89.12 180 SER A O 1
ATOM 1463 N N . ILE A 1 181 ? -4.547 -5.046 12.077 1.00 85.12 181 ILE A N 1
ATOM 1464 C CA . ILE A 1 181 ? -5.462 -6.169 11.858 1.00 85.12 181 ILE A CA 1
ATOM 1465 C C . ILE A 1 181 ? -4.865 -7.066 10.778 1.00 85.12 181 ILE A C 1
ATOM 1467 O O . ILE A 1 181 ? -4.793 -6.667 9.614 1.00 85.12 181 ILE A O 1
ATOM 1471 N N . ASN A 1 182 ? -4.475 -8.293 11.146 1.00 87.31 182 ASN A N 1
ATOM 1472 C CA . ASN A 1 182 ? -3.899 -9.298 10.239 1.00 87.31 182 ASN A CA 1
ATOM 1473 C C . ASN A 1 182 ? -2.769 -8.730 9.359 1.00 87.31 182 ASN A C 1
ATOM 1475 O O . ASN A 1 182 ? -2.741 -8.978 8.148 1.00 87.31 182 ASN A O 1
ATOM 1479 N N . GLU A 1 183 ? -1.899 -7.895 9.936 1.00 88.19 183 GLU A N 1
ATOM 1480 C CA . GLU A 1 183 ? -0.978 -7.077 9.146 1.00 88.19 183 GLU A CA 1
ATOM 1481 C C . GLU A 1 183 ? 0.114 -7.881 8.442 1.00 88.19 183 GLU A C 1
ATOM 1483 O O . GLU A 1 183 ? 0.455 -7.560 7.305 1.00 88.19 183 GLU A O 1
ATOM 1488 N N . ASP A 1 184 ? 0.604 -8.935 9.100 1.00 86.75 184 ASP A N 1
ATOM 1489 C CA . ASP A 1 184 ? 1.680 -9.813 8.628 1.00 86.75 184 ASP A CA 1
ATOM 1490 C C . ASP A 1 184 ? 1.187 -10.931 7.704 1.00 86.75 184 ASP A C 1
ATOM 1492 O O . ASP A 1 184 ? 1.988 -11.656 7.120 1.00 86.75 184 ASP A O 1
ATOM 1496 N N . GLU A 1 185 ? -0.128 -11.092 7.558 1.00 87.00 185 GLU A N 1
ATOM 1497 C CA . GLU A 1 185 ? -0.703 -12.159 6.746 1.00 87.00 185 GLU A CA 1
ATOM 1498 C C . GLU A 1 185 ? -0.479 -11.876 5.250 1.00 87.00 185 GLU A C 1
ATOM 1500 O O . GLU A 1 185 ? -1.009 -10.885 4.732 1.00 87.00 185 GLU A O 1
ATOM 1505 N N . PRO A 1 186 ? 0.254 -12.736 4.512 1.00 95.06 186 PRO A N 1
ATOM 1506 C CA . PRO A 1 186 ? 0.447 -12.548 3.082 1.00 95.06 186 PRO A CA 1
ATOM 1507 C C . PRO A 1 186 ? -0.876 -12.684 2.321 1.00 95.06 186 PRO A C 1
ATOM 1509 O O . PRO A 1 186 ? -1.591 -13.689 2.420 1.00 95.06 186 PRO A O 1
ATOM 1512 N N . ARG A 1 187 ? -1.165 -11.685 1.493 1.00 97.38 187 ARG A N 1
ATOM 1513 C CA . ARG A 1 187 ? -2.319 -11.627 0.592 1.00 97.38 187 ARG A CA 1
ATOM 1514 C C . ARG A 1 187 ? -1.841 -11.525 -0.854 1.00 97.38 187 ARG A C 1
ATOM 1516 O O . ARG A 1 187 ? -0.715 -11.101 -1.125 1.00 97.38 187 ARG A O 1
ATOM 1523 N N . MET A 1 188 ? -2.715 -11.862 -1.796 1.00 98.12 188 MET A N 1
ATOM 1524 C CA . MET A 1 188 ? -2.552 -11.528 -3.208 1.00 98.12 188 MET A CA 1
ATOM 1525 C C . MET A 1 188 ? -2.325 -10.017 -3.332 1.00 98.12 188 MET A C 1
ATOM 1527 O O . MET A 1 188 ? -3.119 -9.213 -2.848 1.00 98.12 188 MET A O 1
ATOM 1531 N N . ALA A 1 189 ? -1.228 -9.614 -3.968 1.00 97.81 189 ALA A N 1
ATOM 1532 C CA . ALA A 1 189 ? -0.862 -8.204 -4.055 1.00 97.81 189 ALA A CA 1
ATOM 1533 C C . ALA A 1 189 ? -1.705 -7.443 -5.084 1.00 97.81 189 ALA A C 1
ATOM 1535 O O . ALA A 1 189 ? -1.845 -6.221 -4.991 1.00 97.81 189 ALA A O 1
ATOM 1536 N N . ALA A 1 190 ? -2.242 -8.142 -6.091 1.00 96.88 190 ALA A N 1
ATOM 1537 C CA . ALA A 1 190 ? -2.873 -7.512 -7.244 1.00 96.88 190 ALA A CA 1
ATOM 1538 C C . ALA A 1 190 ? -1.973 -6.379 -7.794 1.00 96.88 190 ALA A C 1
ATOM 1540 O O . ALA A 1 190 ? -0.751 -6.503 -7.877 1.00 96.88 190 ALA A O 1
ATOM 1541 N N . SER A 1 191 ? -2.560 -5.227 -8.117 1.00 97.88 191 SER A N 1
ATOM 1542 C CA . SER A 1 191 ? -1.825 -4.040 -8.564 1.00 97.88 191 SER A CA 1
ATOM 1543 C C . SER A 1 191 ? -1.056 -3.285 -7.467 1.00 97.88 191 SER A C 1
ATOM 1545 O O . SER A 1 191 ? -0.306 -2.374 -7.817 1.00 97.88 191 SER A O 1
ATOM 1547 N N . LEU A 1 192 ? -1.175 -3.647 -6.181 1.00 98.69 192 LEU A N 1
ATOM 1548 C CA . LEU A 1 192 ? -0.379 -3.029 -5.101 1.00 98.69 192 LEU A CA 1
ATOM 1549 C C . LEU A 1 192 ? 1.110 -3.349 -5.247 1.00 98.69 192 LEU A C 1
ATOM 1551 O O . LEU A 1 192 ? 1.964 -2.563 -4.845 1.00 98.69 192 LEU A O 1
ATOM 1555 N N . ILE A 1 193 ? 1.432 -4.453 -5.929 1.00 98.62 193 ILE A N 1
ATOM 1556 C CA . ILE A 1 193 ? 2.809 -4.855 -6.222 1.00 98.62 193 ILE A CA 1
ATOM 1557 C C . ILE A 1 193 ? 3.595 -3.799 -7.013 1.00 98.62 193 ILE A C 1
ATOM 1559 O O . ILE A 1 193 ? 4.823 -3.752 -6.961 1.00 98.62 193 ILE A O 1
ATOM 1563 N N . LYS A 1 194 ? 2.886 -2.917 -7.730 1.00 98.81 194 LYS A N 1
ATOM 1564 C CA . LYS A 1 194 ? 3.466 -1.862 -8.569 1.00 98.81 194 LYS A CA 1
ATOM 1565 C C . LYS A 1 194 ? 4.257 -0.836 -7.746 1.00 98.81 194 LYS A C 1
ATOM 1567 O O . LYS A 1 194 ? 5.214 -0.279 -8.278 1.00 98.81 194 LYS A O 1
ATOM 1572 N N . ASN A 1 195 ? 3.943 -0.673 -6.455 1.00 98.88 195 ASN A N 1
ATOM 1573 C CA . ASN A 1 195 ? 4.757 0.102 -5.509 1.00 98.88 195 ASN A CA 1
ATOM 1574 C C . ASN A 1 195 ? 6.184 -0.449 -5.417 1.00 98.88 195 ASN A C 1
ATOM 1576 O O . ASN A 1 195 ? 7.166 0.276 -5.569 1.00 98.88 195 ASN A O 1
ATOM 1580 N N . PHE A 1 196 ? 6.302 -1.763 -5.247 1.00 98.88 196 PHE A N 1
ATOM 1581 C CA . PHE A 1 196 ? 7.585 -2.438 -5.088 1.00 98.88 196 PHE A CA 1
ATOM 1582 C C . PHE A 1 196 ? 8.342 -2.588 -6.413 1.00 98.88 196 PHE A C 1
ATOM 1584 O O . PHE A 1 196 ? 9.568 -2.504 -6.429 1.00 98.88 196 PHE A O 1
ATOM 1591 N N . VAL A 1 197 ? 7.634 -2.733 -7.540 1.00 98.94 197 VAL A N 1
ATOM 1592 C CA . VAL A 1 197 ? 8.255 -2.665 -8.878 1.00 98.94 197 VAL A CA 1
ATOM 1593 C C . VAL A 1 197 ? 8.872 -1.281 -9.112 1.00 98.94 197 VAL A C 1
ATOM 1595 O O . VAL A 1 197 ? 10.019 -1.190 -9.548 1.00 98.94 197 VAL A O 1
ATOM 1598 N N . MET A 1 198 ? 8.150 -0.207 -8.770 1.00 98.88 198 MET A N 1
ATOM 1599 C CA . MET A 1 198 ? 8.669 1.162 -8.833 1.00 98.88 198 MET A CA 1
ATOM 1600 C C . MET A 1 198 ? 9.889 1.351 -7.920 1.00 98.88 198 MET A C 1
ATOM 1602 O O . MET A 1 198 ? 10.890 1.918 -8.358 1.00 98.88 198 MET A O 1
ATOM 1606 N N . LEU A 1 199 ? 9.846 0.831 -6.689 1.00 98.94 199 LEU A N 1
ATOM 1607 C CA . LEU A 1 199 ? 10.983 0.882 -5.768 1.00 98.94 199 LEU A CA 1
ATOM 1608 C C . LEU A 1 199 ? 12.219 0.179 -6.332 1.00 98.94 199 LEU A C 1
ATOM 1610 O O . LEU A 1 199 ? 13.309 0.747 -6.326 1.00 98.94 199 LEU A O 1
ATOM 1614 N N . ALA A 1 200 ? 12.064 -1.048 -6.829 1.00 98.88 200 ALA A N 1
ATOM 1615 C CA . ALA A 1 200 ? 13.169 -1.809 -7.401 1.00 98.88 200 ALA A CA 1
ATOM 1616 C C . ALA A 1 200 ? 13.768 -1.106 -8.632 1.00 98.88 200 ALA A C 1
ATOM 1618 O O . ALA A 1 200 ? 14.989 -1.087 -8.799 1.00 98.88 200 ALA A O 1
ATOM 1619 N N . TYR A 1 201 ? 12.925 -0.476 -9.457 1.00 98.88 201 TYR A N 1
ATOM 1620 C CA . TYR A 1 201 ? 13.366 0.373 -10.560 1.00 98.88 201 TYR A CA 1
ATOM 1621 C C . TYR A 1 201 ? 14.211 1.553 -10.066 1.00 98.88 201 TYR A C 1
ATOM 1623 O O . TYR A 1 201 ? 15.368 1.684 -10.469 1.00 98.88 201 TYR A O 1
ATOM 1631 N N . PHE A 1 202 ? 13.690 2.366 -9.145 1.00 98.88 202 PHE A N 1
ATOM 1632 C CA . PHE A 1 202 ? 14.426 3.520 -8.625 1.00 98.88 202 PHE A CA 1
ATOM 1633 C C . PHE A 1 202 ? 15.672 3.141 -7.823 1.00 98.88 202 PHE A C 1
ATOM 1635 O O . PHE A 1 202 ? 16.650 3.888 -7.831 1.00 98.88 202 PHE A O 1
ATOM 1642 N N . HIS A 1 203 ? 15.695 1.964 -7.195 1.00 98.75 203 HIS A N 1
ATOM 1643 C CA . HIS A 1 203 ? 16.910 1.410 -6.604 1.00 98.75 203 HIS A CA 1
ATOM 1644 C C . HIS A 1 203 ? 18.009 1.241 -7.657 1.00 98.75 203 HIS A C 1
ATOM 1646 O O . HIS A 1 203 ? 19.145 1.661 -7.448 1.00 98.75 203 HIS A O 1
ATOM 1652 N N . GLN A 1 204 ? 17.679 0.650 -8.806 1.00 98.81 204 GLN A N 1
ATOM 1653 C CA . GLN A 1 204 ? 18.648 0.425 -9.878 1.00 98.81 204 GLN A CA 1
ATOM 1654 C C . GLN A 1 204 ? 19.064 1.727 -10.572 1.00 98.81 204 GLN A C 1
ATOM 1656 O O . GLN A 1 204 ? 20.229 1.849 -10.948 1.00 98.81 204 GLN A O 1
ATOM 1661 N N . VAL A 1 205 ? 18.165 2.716 -10.663 1.00 98.69 205 VAL A N 1
ATOM 1662 C CA . VAL A 1 205 ? 18.521 4.075 -11.104 1.00 98.69 205 VAL A CA 1
ATOM 1663 C C . VAL A 1 205 ? 19.522 4.712 -10.136 1.00 98.69 205 VAL A C 1
ATOM 1665 O O . VAL A 1 205 ? 20.558 5.190 -10.575 1.00 98.69 205 VAL A O 1
ATOM 1668 N N . LYS A 1 206 ? 19.293 4.628 -8.816 1.00 98.31 206 LYS A N 1
ATOM 1669 C CA . LYS A 1 206 ? 20.221 5.172 -7.799 1.00 98.31 206 LYS A CA 1
ATOM 1670 C C . LYS A 1 206 ? 21.606 4.522 -7.870 1.00 98.31 206 LYS A C 1
ATOM 1672 O O . LYS A 1 206 ? 22.599 5.136 -7.505 1.00 98.31 206 LYS A O 1
ATOM 1677 N N . ARG A 1 207 ? 21.675 3.264 -8.311 1.00 97.94 207 ARG A N 1
ATOM 1678 C CA . ARG A 1 207 ? 22.925 2.514 -8.503 1.00 97.94 207 ARG A CA 1
ATOM 1679 C C . ARG A 1 207 ? 23.583 2.765 -9.864 1.00 97.94 207 ARG A C 1
ATOM 1681 O O . ARG A 1 207 ? 24.510 2.035 -10.196 1.00 97.94 207 ARG A O 1
ATOM 1688 N N . ASN A 1 208 ? 23.092 3.720 -10.656 1.00 97.94 208 ASN A N 1
ATOM 1689 C CA . ASN A 1 208 ? 23.561 4.014 -12.014 1.00 97.94 208 ASN A CA 1
ATOM 1690 C C . ASN A 1 208 ? 23.508 2.808 -12.972 1.00 97.94 208 ASN A C 1
ATOM 1692 O O . ASN A 1 208 ? 24.199 2.775 -13.983 1.00 97.94 208 ASN A O 1
ATOM 1696 N N . ARG A 1 209 ? 22.664 1.808 -12.678 1.00 97.75 209 ARG A N 1
ATOM 1697 C CA . ARG A 1 209 ? 22.484 0.609 -13.519 1.00 97.75 209 ARG A CA 1
ATOM 1698 C C . ARG A 1 209 ? 21.373 0.765 -14.550 1.00 97.75 209 ARG A C 1
ATOM 1700 O O . ARG A 1 209 ? 21.285 -0.035 -15.472 1.00 97.75 209 ARG A O 1
ATOM 1707 N N . LEU A 1 210 ? 20.493 1.746 -14.360 1.00 97.88 210 LEU A N 1
ATOM 1708 C CA . LEU A 1 210 ? 19.425 2.112 -15.285 1.00 97.88 210 LEU A CA 1
ATOM 1709 C C . LEU A 1 210 ? 19.358 3.635 -15.386 1.00 97.88 210 LEU A C 1
ATOM 1711 O O . LEU A 1 210 ? 19.466 4.327 -14.376 1.00 97.88 210 LEU A O 1
ATOM 1715 N N . LYS A 1 211 ? 19.115 4.157 -16.589 1.00 97.19 211 LYS A N 1
ATOM 1716 C CA . LYS A 1 211 ? 18.846 5.585 -16.799 1.00 97.19 211 LYS A CA 1
ATOM 1717 C C . LYS A 1 211 ? 17.351 5.876 -16.635 1.00 97.19 211 LYS A C 1
ATOM 1719 O O . LYS A 1 211 ? 16.498 5.073 -17.021 1.00 97.19 211 LYS A O 1
ATOM 1724 N N . HIS A 1 212 ? 17.012 7.034 -16.074 1.00 97.69 212 HIS A N 1
ATOM 1725 C CA . HIS A 1 212 ? 15.624 7.488 -15.971 1.00 97.69 212 HIS A CA 1
ATOM 1726 C C . HIS A 1 212 ? 15.261 8.409 -17.139 1.00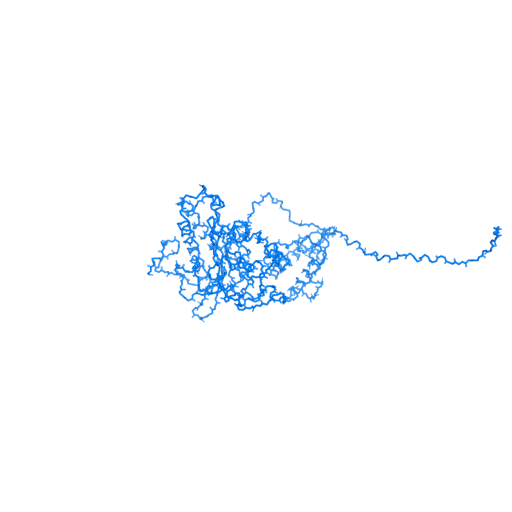 97.69 212 HIS A C 1
ATOM 1728 O O . HIS A 1 212 ? 15.415 9.620 -17.047 1.00 97.69 212 HIS A O 1
ATOM 1734 N N . THR A 1 213 ? 14.817 7.799 -18.239 1.00 98.12 213 THR A N 1
ATOM 1735 C CA . THR A 1 213 ? 14.442 8.460 -19.498 1.00 98.12 213 THR A CA 1
ATOM 1736 C C . THR A 1 213 ? 12.973 8.895 -19.513 1.00 98.12 213 THR A C 1
ATOM 1738 O O . THR A 1 213 ? 12.182 8.476 -18.661 1.00 98.12 213 THR A O 1
ATOM 1741 N N . ASP A 1 214 ? 12.564 9.666 -20.521 1.00 98.19 214 ASP A N 1
ATOM 1742 C CA . ASP A 1 214 ? 11.163 10.081 -20.668 1.00 98.19 214 ASP A CA 1
ATOM 1743 C C . ASP A 1 214 ? 10.217 8.930 -21.027 1.00 98.19 214 ASP A C 1
ATOM 1745 O O . ASP A 1 214 ? 9.088 8.885 -20.536 1.00 98.19 214 ASP A O 1
ATOM 1749 N N . ILE A 1 215 ? 10.702 7.914 -21.747 1.00 98.25 215 ILE A N 1
ATOM 1750 C CA . ILE A 1 215 ? 9.969 6.652 -21.941 1.00 98.25 215 ILE A CA 1
ATOM 1751 C C . ILE A 1 215 ? 9.672 6.001 -20.580 1.00 98.25 215 ILE A C 1
ATOM 1753 O O . ILE A 1 215 ? 8.542 5.584 -20.304 1.00 98.25 215 ILE A O 1
ATOM 1757 N N . ASN A 1 216 ? 10.660 5.975 -19.677 1.00 98.44 216 ASN A N 1
ATOM 1758 C CA . ASN A 1 216 ? 10.474 5.448 -18.326 1.00 98.44 216 ASN A CA 1
ATOM 1759 C C . ASN A 1 216 ? 9.499 6.313 -17.513 1.00 98.44 216 ASN A C 1
ATOM 1761 O O . ASN A 1 216 ? 8.666 5.774 -16.786 1.00 98.44 216 ASN A O 1
ATOM 1765 N N . ARG A 1 217 ? 9.546 7.640 -17.660 1.00 98.56 217 ARG A N 1
ATOM 1766 C CA . ARG A 1 217 ? 8.591 8.570 -17.034 1.00 98.56 217 ARG A CA 1
ATOM 1767 C C . ARG A 1 217 ? 7.150 8.285 -17.472 1.00 98.56 217 ARG A C 1
ATOM 1769 O O . ARG A 1 217 ? 6.265 8.136 -16.626 1.00 98.56 217 ARG A O 1
ATOM 1776 N N . MET A 1 218 ? 6.921 8.130 -18.778 1.00 98.50 218 MET A N 1
ATOM 1777 C CA . MET A 1 218 ? 5.619 7.778 -19.354 1.00 98.50 218 MET A CA 1
ATOM 1778 C C . MET A 1 218 ? 5.109 6.435 -18.810 1.00 98.50 218 MET A C 1
ATOM 1780 O O . MET A 1 218 ? 3.959 6.335 -18.368 1.00 98.50 218 MET A O 1
ATOM 1784 N N . HIS A 1 219 ? 5.952 5.397 -18.805 1.00 98.81 219 HIS A N 1
ATOM 1785 C CA . HIS A 1 219 ? 5.560 4.089 -18.281 1.00 98.81 219 HIS A CA 1
ATOM 1786 C C . HIS A 1 219 ? 5.284 4.121 -16.774 1.00 98.81 219 HIS A C 1
ATOM 1788 O O . HIS A 1 219 ? 4.327 3.479 -16.340 1.00 98.81 219 HIS A O 1
ATOM 1794 N N . LEU A 1 220 ? 6.051 4.873 -15.976 1.00 98.75 220 LEU A N 1
ATOM 1795 C CA . LEU A 1 220 ? 5.801 5.034 -14.536 1.00 98.75 220 LEU A CA 1
ATOM 1796 C C . LEU A 1 220 ? 4.450 5.691 -14.280 1.00 98.75 220 LEU A C 1
ATOM 1798 O O . LEU A 1 220 ? 3.651 5.155 -13.510 1.00 98.75 220 LEU A O 1
ATOM 1802 N N . ARG A 1 221 ? 4.148 6.784 -14.993 1.00 98.69 221 ARG A N 1
ATOM 1803 C CA . ARG A 1 221 ? 2.837 7.439 -14.921 1.00 98.69 221 ARG A CA 1
ATOM 1804 C C . ARG A 1 221 ? 1.715 6.456 -15.246 1.00 98.69 221 ARG A C 1
ATOM 1806 O O . ARG A 1 221 ? 0.803 6.288 -14.444 1.00 98.69 221 ARG A O 1
ATOM 1813 N N . ARG A 1 222 ? 1.806 5.733 -16.367 1.00 98.62 222 ARG A N 1
ATOM 1814 C CA . ARG A 1 222 ? 0.807 4.718 -16.756 1.00 98.62 222 ARG A CA 1
ATOM 1815 C C . ARG A 1 222 ? 0.685 3.581 -15.734 1.00 98.62 222 ARG A C 1
ATOM 1817 O O . ARG A 1 222 ? -0.421 3.123 -15.458 1.00 98.62 222 ARG A O 1
ATOM 1824 N N . MET A 1 223 ? 1.801 3.106 -15.184 1.00 98.69 223 MET A N 1
ATOM 1825 C CA . MET A 1 223 ? 1.827 2.014 -14.209 1.00 98.69 223 MET A CA 1
ATOM 1826 C C . MET A 1 223 ? 1.185 2.412 -12.877 1.00 98.69 223 MET A C 1
ATOM 1828 O O . MET A 1 223 ? 0.454 1.609 -12.296 1.00 98.69 223 MET A O 1
ATOM 1832 N N . ILE A 1 224 ? 1.472 3.610 -12.374 1.00 98.50 224 ILE A N 1
ATOM 1833 C CA . ILE A 1 224 ? 1.004 4.043 -11.056 1.00 98.50 224 ILE A CA 1
ATOM 1834 C C . ILE A 1 224 ? -0.398 4.649 -11.151 1.00 98.50 224 ILE A C 1
ATOM 1836 O O . ILE A 1 224 ? -1.309 4.120 -10.514 1.00 98.50 224 ILE A O 1
ATOM 1840 N N . GLN A 1 225 ? -0.598 5.651 -12.017 1.00 97.69 225 GLN A N 1
ATOM 1841 C CA . GLN A 1 225 ? -1.860 6.389 -12.152 1.00 97.69 225 GLN A CA 1
ATOM 1842 C C . GLN A 1 225 ? -2.989 5.512 -12.709 1.00 97.69 225 GLN A C 1
ATOM 1844 O O . GLN A 1 225 ? -4.058 5.402 -12.117 1.00 97.69 225 GLN A O 1
ATOM 1849 N N . TRP A 1 226 ? -2.733 4.844 -13.836 1.00 96.81 226 TRP A N 1
ATOM 1850 C CA . TRP A 1 226 ? -3.747 4.077 -14.578 1.00 96.81 226 TRP A CA 1
ATOM 1851 C C . TRP A 1 226 ? -3.659 2.573 -14.346 1.00 96.81 226 TRP A C 1
ATOM 1853 O O . TRP A 1 226 ? -4.370 1.788 -14.964 1.00 96.81 226 TRP A O 1
ATOM 1863 N N . SER A 1 227 ? -2.753 2.145 -13.467 1.00 96.69 227 SER A N 1
ATOM 1864 C CA . SER A 1 227 ? -2.510 0.734 -13.196 1.00 96.69 227 SER A CA 1
ATOM 1865 C C . SER A 1 227 ? -2.254 -0.117 -14.450 1.00 96.69 227 SER A C 1
ATOM 1867 O O . SER A 1 227 ? -2.599 -1.294 -14.481 1.00 96.69 227 SER A O 1
ATOM 1869 N N . SER A 1 228 ? -1.588 0.434 -15.465 1.00 97.75 228 SER A N 1
ATOM 1870 C CA . SER A 1 228 ? -1.319 -0.265 -16.727 1.00 97.75 228 SER A CA 1
ATOM 1871 C C . SER A 1 228 ? -0.436 -1.505 -16.531 1.00 97.75 228 SER A C 1
ATOM 1873 O O . SER A 1 228 ? 0.736 -1.394 -16.163 1.00 97.75 228 SER A O 1
ATOM 1875 N N . ASN A 1 229 ? -0.987 -2.691 -16.812 1.00 98.00 229 ASN A N 1
ATOM 1876 C CA . ASN A 1 229 ? -0.258 -3.963 -16.746 1.00 98.00 229 ASN A CA 1
ATOM 1877 C C . ASN A 1 229 ? 0.878 -4.061 -17.786 1.00 98.00 229 ASN A C 1
ATOM 1879 O O . ASN A 1 229 ? 1.966 -4.496 -17.403 1.00 98.00 229 ASN A O 1
ATOM 1883 N N . PRO A 1 230 ? 0.706 -3.612 -19.051 1.00 98.25 230 PRO A N 1
ATOM 1884 C CA . PRO A 1 230 ? 1.816 -3.536 -20.002 1.00 98.25 230 PRO A CA 1
ATOM 1885 C C . PRO A 1 230 ? 2.993 -2.698 -19.491 1.00 98.25 230 PRO A C 1
ATOM 1887 O O . PRO A 1 230 ? 4.133 -3.155 -19.557 1.00 98.25 230 PRO A O 1
ATOM 1890 N N . SER A 1 231 ? 2.732 -1.523 -18.902 1.00 98.69 231 SER A N 1
ATOM 1891 C CA . SER A 1 231 ? 3.787 -0.685 -18.314 1.00 98.69 231 SER A CA 1
ATOM 1892 C C . SER A 1 231 ? 4.438 -1.323 -17.085 1.00 98.69 231 SER A C 1
ATOM 1894 O O . SER A 1 231 ? 5.636 -1.170 -16.878 1.00 98.69 231 SER A O 1
ATOM 1896 N N . THR A 1 232 ? 3.695 -2.084 -16.279 1.00 98.75 232 THR A N 1
ATOM 1897 C CA . THR A 1 232 ? 4.300 -2.877 -15.196 1.00 98.75 232 THR A CA 1
ATOM 1898 C C . THR A 1 232 ? 5.242 -3.941 -15.743 1.00 98.75 232 THR A C 1
ATOM 1900 O O . THR A 1 232 ? 6.380 -4.044 -15.291 1.00 98.75 232 THR A O 1
ATOM 1903 N N . ASN A 1 233 ? 4.807 -4.697 -16.752 1.00 98.75 233 ASN A N 1
ATOM 1904 C CA . ASN A 1 233 ? 5.637 -5.726 -17.372 1.00 98.75 233 ASN A CA 1
ATOM 1905 C C . ASN A 1 233 ? 6.850 -5.135 -18.101 1.00 98.75 233 ASN A C 1
ATOM 1907 O O . ASN A 1 233 ? 7.900 -5.773 -18.111 1.00 98.75 233 ASN A O 1
ATOM 1911 N N . TYR A 1 234 ? 6.748 -3.916 -18.642 1.00 98.81 234 TYR A N 1
ATOM 1912 C CA . TYR A 1 234 ? 7.896 -3.155 -19.141 1.00 98.81 234 TYR A CA 1
ATOM 1913 C C . TYR A 1 234 ? 8.977 -3.000 -18.060 1.00 98.81 234 TYR A C 1
ATOM 1915 O O . TYR A 1 234 ? 10.116 -3.403 -18.286 1.00 98.81 234 TYR A O 1
ATOM 1923 N N . PHE A 1 235 ? 8.626 -2.534 -16.854 1.00 98.88 235 PHE A N 1
ATOM 1924 C CA . PHE A 1 235 ? 9.602 -2.412 -15.764 1.00 98.88 235 PHE A CA 1
ATOM 1925 C C . PHE A 1 235 ? 10.113 -3.752 -15.256 1.00 98.88 235 PHE A C 1
ATOM 1927 O O . PHE A 1 235 ? 11.304 -3.878 -14.993 1.00 98.88 235 PHE A O 1
ATOM 1934 N N . ILE A 1 236 ? 9.255 -4.769 -15.140 1.00 98.88 236 ILE A N 1
ATOM 1935 C CA . ILE A 1 236 ? 9.706 -6.104 -14.727 1.00 98.88 236 ILE A CA 1
ATOM 1936 C C . ILE A 1 236 ? 10.720 -6.658 -15.744 1.00 98.88 236 ILE A C 1
ATOM 1938 O O . ILE A 1 236 ? 11.728 -7.229 -15.336 1.00 98.88 236 ILE A O 1
ATOM 1942 N N . ARG A 1 237 ? 10.515 -6.453 -17.055 1.00 98.81 237 ARG A N 1
ATOM 1943 C CA . ARG A 1 237 ? 11.495 -6.818 -18.097 1.00 98.81 237 ARG A CA 1
ATOM 1944 C C . ARG A 1 237 ? 12.782 -6.006 -17.992 1.00 98.81 237 ARG A C 1
ATOM 1946 O O . ARG A 1 237 ? 13.853 -6.603 -17.982 1.00 98.81 237 ARG A O 1
ATOM 1953 N N . LEU A 1 238 ? 12.684 -4.686 -17.827 1.00 98.31 238 LEU A N 1
ATOM 1954 C CA . LEU A 1 238 ? 13.845 -3.810 -17.627 1.00 98.31 238 LEU A CA 1
ATOM 1955 C C . LEU A 1 238 ? 14.673 -4.229 -16.398 1.00 98.31 238 LEU A C 1
ATOM 1957 O O . LEU A 1 238 ? 15.898 -4.135 -16.383 1.00 98.31 238 LEU A O 1
ATOM 1961 N N . LEU A 1 239 ? 13.998 -4.759 -15.380 1.00 98.75 239 LEU A N 1
ATOM 1962 C CA . LEU A 1 239 ? 14.591 -5.319 -14.172 1.00 98.75 239 LEU A CA 1
ATOM 1963 C C . LEU A 1 239 ? 15.009 -6.789 -14.310 1.00 98.75 239 LEU A C 1
ATOM 1965 O O . LEU A 1 239 ? 15.356 -7.394 -13.301 1.00 98.75 239 LEU A O 1
ATOM 1969 N N . LYS A 1 240 ? 15.038 -7.363 -15.518 1.00 98.50 240 LYS A N 1
ATOM 1970 C CA . LYS A 1 240 ? 15.460 -8.749 -15.804 1.00 98.50 240 LYS A CA 1
ATOM 1971 C C . LYS A 1 240 ? 14.572 -9.829 -15.160 1.00 98.50 240 LYS A C 1
ATOM 1973 O O . LYS A 1 240 ? 15.049 -10.882 -14.740 1.00 98.50 240 LYS A O 1
ATOM 1978 N N . GLY A 1 241 ? 13.269 -9.568 -15.085 1.00 98.62 241 GLY A N 1
ATOM 1979 C CA . GLY A 1 241 ? 12.233 -10.541 -14.733 1.00 98.62 241 GLY A CA 1
ATOM 1980 C C . GLY A 1 241 ? 11.854 -10.607 -13.243 1.00 98.62 241 GLY A C 1
ATOM 1981 O O . GLY A 1 241 ? 12.576 -10.086 -12.388 1.00 98.62 241 GLY A O 1
ATOM 1982 N N . PRO A 1 242 ? 10.730 -11.278 -12.902 1.00 98.62 242 PRO A N 1
ATOM 1983 C CA . PRO A 1 242 ? 10.148 -11.307 -11.552 1.00 98.62 242 PRO A CA 1
ATOM 1984 C C . PRO A 1 242 ? 11.138 -11.716 -10.455 1.00 98.62 242 PRO A C 1
ATOM 1986 O O . PRO A 1 242 ? 11.281 -11.026 -9.442 1.00 98.62 242 PRO A O 1
ATOM 1989 N N . ARG A 1 243 ? 11.904 -12.792 -10.698 1.00 97.88 243 ARG A N 1
ATOM 1990 C CA . ARG A 1 243 ? 12.924 -13.299 -9.764 1.00 97.88 243 ARG A CA 1
ATOM 1991 C C . ARG A 1 243 ? 13.950 -12.229 -9.404 1.00 97.88 243 ARG A C 1
ATOM 1993 O O . ARG A 1 243 ? 14.357 -12.137 -8.248 1.00 97.88 243 ARG A O 1
ATOM 2000 N N . ASN A 1 244 ? 14.371 -11.417 -10.374 1.00 98.56 244 ASN A N 1
ATOM 2001 C CA . ASN A 1 244 ? 15.358 -10.380 -10.118 1.00 98.56 244 ASN A CA 1
ATOM 2002 C C . ASN A 1 244 ? 14.753 -9.170 -9.395 1.00 98.56 244 ASN A C 1
ATOM 2004 O O . ASN A 1 244 ? 15.412 -8.627 -8.513 1.00 98.56 244 ASN A O 1
ATOM 2008 N N . VAL A 1 245 ? 13.493 -8.808 -9.667 1.00 98.75 245 VAL A N 1
ATOM 2009 C CA . VAL A 1 245 ? 12.788 -7.791 -8.865 1.00 98.75 245 VAL A CA 1
ATOM 2010 C C . VAL A 1 245 ? 12.715 -8.225 -7.399 1.00 98.75 245 VAL A C 1
ATOM 2012 O O . VAL A 1 245 ? 13.132 -7.475 -6.519 1.00 98.75 245 VAL A O 1
ATOM 2015 N N . THR A 1 246 ? 12.285 -9.463 -7.132 1.00 98.06 246 THR A N 1
ATOM 2016 C CA . THR A 1 246 ? 12.263 -10.019 -5.768 1.00 98.06 246 THR A CA 1
ATOM 2017 C C . THR A 1 246 ? 13.652 -10.006 -5.135 1.00 98.06 246 THR A C 1
ATOM 2019 O O . THR A 1 246 ? 13.792 -9.570 -4.000 1.00 98.06 246 THR A O 1
ATOM 2022 N N . ARG A 1 247 ? 14.700 -10.404 -5.866 1.00 98.12 247 ARG A N 1
ATOM 2023 C CA . ARG A 1 247 ? 16.085 -10.377 -5.371 1.00 98.12 247 ARG A CA 1
ATOM 2024 C C . ARG A 1 247 ? 16.565 -8.970 -5.006 1.00 98.12 247 ARG A C 1
ATOM 2026 O O . ARG A 1 247 ? 17.264 -8.813 -4.008 1.00 98.12 247 ARG A O 1
ATOM 2033 N N . ILE A 1 248 ? 16.228 -7.957 -5.808 1.00 98.38 248 ILE A N 1
ATOM 2034 C CA . ILE A 1 248 ? 16.544 -6.555 -5.496 1.00 98.38 248 ILE A CA 1
ATOM 2035 C C . ILE A 1 248 ? 15.861 -6.163 -4.186 1.00 98.38 248 ILE A C 1
ATOM 2037 O O . ILE A 1 248 ? 16.516 -5.588 -3.317 1.00 98.38 248 ILE A O 1
ATOM 2041 N N . LEU A 1 249 ? 14.581 -6.510 -4.033 1.00 97.50 249 LEU A N 1
ATOM 2042 C CA . LEU A 1 249 ? 13.813 -6.197 -2.833 1.00 97.50 249 LEU A CA 1
ATOM 2043 C C . LEU A 1 249 ? 14.385 -6.894 -1.595 1.00 97.50 249 LEU A C 1
ATOM 2045 O O . LEU A 1 249 ? 14.752 -6.214 -0.646 1.00 97.50 249 LEU A O 1
ATOM 2049 N N . THR A 1 250 ? 14.566 -8.215 -1.619 1.00 92.44 250 THR A N 1
ATOM 2050 C CA . THR A 1 250 ? 15.007 -8.973 -0.437 1.00 92.44 250 THR A CA 1
ATOM 2051 C C . THR A 1 250 ? 16.428 -8.639 0.008 1.00 92.44 250 THR A C 1
ATOM 2053 O O . THR A 1 250 ? 16.693 -8.593 1.205 1.00 92.44 250 THR A O 1
ATOM 2056 N N . ARG A 1 251 ? 17.352 -8.363 -0.925 1.00 93.62 251 ARG A N 1
ATOM 2057 C CA . ARG A 1 251 ? 18.744 -8.025 -0.575 1.00 93.62 251 ARG A CA 1
ATOM 2058 C C . ARG A 1 251 ? 18.904 -6.621 -0.000 1.00 93.62 251 ARG A C 1
ATOM 2060 O O . ARG A 1 251 ? 19.814 -6.401 0.790 1.00 93.62 251 ARG A O 1
ATOM 2067 N N . ASN A 1 252 ? 18.079 -5.668 -0.432 1.00 93.94 252 ASN A N 1
ATOM 2068 C CA . ASN A 1 252 ? 18.266 -4.251 -0.096 1.00 93.94 252 ASN A CA 1
ATOM 2069 C C . ASN A 1 252 ? 17.220 -3.716 0.886 1.00 93.94 252 ASN A C 1
ATOM 2071 O O . ASN A 1 252 ? 17.450 -2.693 1.525 1.00 93.94 252 ASN A O 1
ATOM 2075 N N . TYR A 1 253 ? 16.088 -4.402 1.004 1.00 93.25 253 TYR A N 1
ATOM 2076 C CA . TYR A 1 253 ? 14.952 -4.033 1.836 1.00 93.25 253 TYR A CA 1
ATOM 2077 C C . TYR A 1 253 ? 14.425 -5.288 2.554 1.00 93.25 253 TYR A C 1
ATOM 2079 O O . TYR A 1 253 ? 13.289 -5.705 2.326 1.00 93.25 253 TYR A O 1
ATOM 2087 N N . PRO A 1 254 ? 15.251 -5.937 3.403 1.00 85.31 254 PRO A N 1
ATOM 2088 C CA . PRO A 1 254 ? 14.918 -7.229 4.014 1.00 85.31 254 PRO A CA 1
ATOM 2089 C C . PRO A 1 254 ? 13.696 -7.170 4.942 1.00 85.31 254 PRO A C 1
ATOM 2091 O O . PRO A 1 254 ? 13.135 -8.204 5.279 1.00 85.31 254 PRO A O 1
ATOM 2094 N N . TYR A 1 255 ? 13.267 -5.966 5.322 1.00 84.44 255 TYR A N 1
ATOM 2095 C CA . TYR A 1 255 ? 12.046 -5.712 6.079 1.00 84.44 255 TYR A CA 1
ATOM 2096 C C . TYR A 1 255 ? 10.756 -5.804 5.240 1.00 84.44 255 TYR A C 1
ATOM 2098 O O . TYR A 1 255 ? 9.680 -5.599 5.794 1.00 84.44 255 TYR A O 1
ATOM 2106 N N . PHE A 1 256 ? 10.826 -6.087 3.933 1.00 91.25 256 PHE A N 1
ATOM 2107 C CA . PHE A 1 256 ? 9.662 -6.491 3.132 1.00 91.25 256 PHE A CA 1
ATOM 2108 C C . PHE A 1 256 ? 9.522 -8.015 3.122 1.00 91.25 256 PHE A C 1
ATOM 2110 O O . PHE A 1 256 ? 9.839 -8.708 2.147 1.00 91.25 256 PHE A O 1
ATOM 2117 N N . GLU A 1 257 ? 9.118 -8.550 4.267 1.00 86.31 257 GLU A N 1
ATOM 2118 C CA . GLU A 1 257 ? 9.229 -9.970 4.584 1.00 86.31 257 GLU A CA 1
ATOM 2119 C C . GLU A 1 257 ? 8.234 -10.818 3.786 1.00 86.31 257 GLU A 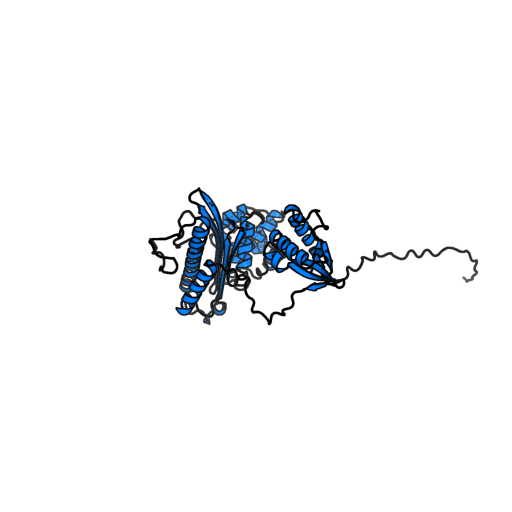C 1
ATOM 2121 O O . GLU A 1 257 ? 8.584 -11.927 3.370 1.00 86.31 257 GLU A O 1
ATOM 2126 N N . GLN A 1 258 ? 7.044 -10.289 3.486 1.00 94.06 258 GLN A N 1
ATOM 2127 C CA . GLN A 1 258 ? 5.954 -11.012 2.818 1.00 94.06 258 GLN A CA 1
ATOM 2128 C C . GLN A 1 258 ? 5.795 -10.665 1.328 1.00 94.06 258 GLN A C 1
ATOM 2130 O O . GLN A 1 258 ? 5.030 -11.313 0.603 1.00 94.06 258 GLN A O 1
ATOM 2135 N N . THR A 1 259 ? 6.525 -9.662 0.844 1.00 97.56 259 THR A N 1
ATOM 2136 C CA . THR A 1 259 ? 6.440 -9.196 -0.540 1.00 97.56 259 THR A CA 1
ATOM 2137 C C . THR A 1 259 ? 7.244 -10.082 -1.479 1.00 97.56 259 THR A C 1
ATOM 2139 O O . THR A 1 259 ? 8.464 -10.213 -1.351 1.00 97.56 259 THR A O 1
ATOM 2142 N N . ARG A 1 260 ? 6.567 -10.694 -2.454 1.00 97.50 260 ARG A N 1
ATOM 2143 C CA . ARG A 1 260 ? 7.179 -11.575 -3.457 1.00 97.50 260 ARG A CA 1
ATOM 2144 C C . ARG A 1 260 ? 6.589 -11.306 -4.836 1.00 97.50 260 ARG A C 1
ATOM 2146 O O . ARG A 1 260 ? 5.375 -11.306 -5.023 1.00 97.50 260 ARG A O 1
ATOM 2153 N N . ILE A 1 261 ? 7.476 -11.111 -5.808 1.00 98.19 261 ILE A N 1
ATOM 2154 C CA . ILE A 1 261 ? 7.157 -10.919 -7.225 1.00 98.19 261 ILE A CA 1
ATOM 2155 C C . ILE A 1 261 ? 7.656 -12.155 -7.964 1.00 98.19 261 ILE A C 1
ATOM 2157 O O . ILE A 1 261 ? 8.852 -12.307 -8.221 1.00 98.19 261 ILE A O 1
ATOM 2161 N N . VAL A 1 262 ? 6.741 -13.072 -8.244 1.00 97.69 262 VAL A N 1
ATOM 2162 C CA . VAL A 1 262 ? 7.041 -14.409 -8.775 1.00 97.69 262 VAL A CA 1
ATOM 2163 C C . VAL A 1 262 ? 6.539 -14.603 -10.202 1.00 97.69 262 VAL A C 1
ATOM 2165 O O . VAL A 1 262 ? 6.945 -15.552 -10.864 1.00 97.69 262 VAL A O 1
ATOM 2168 N N . GLU A 1 263 ? 5.706 -13.690 -10.699 1.00 97.50 263 GLU A N 1
ATOM 2169 C CA . GLU A 1 263 ? 5.155 -13.719 -12.051 1.00 97.50 263 GLU A CA 1
ATOM 2170 C C . GLU A 1 263 ? 5.098 -12.313 -12.667 1.00 97.50 263 GLU A C 1
ATOM 2172 O O . GLU A 1 263 ? 5.014 -11.299 -11.965 1.00 97.50 263 GLU A O 1
ATOM 2177 N N . TYR A 1 264 ? 5.119 -12.257 -13.999 1.00 98.38 264 TYR A N 1
ATOM 2178 C CA . TYR A 1 264 ? 4.645 -11.088 -14.739 1.00 98.38 264 TYR A CA 1
ATOM 2179 C C . TYR A 1 264 ? 3.143 -10.905 -14.516 1.00 98.38 264 TYR A C 1
ATOM 2181 O O . TYR A 1 264 ? 2.447 -11.844 -14.138 1.00 98.38 264 TYR A O 1
ATOM 2189 N N . ILE A 1 265 ? 2.618 -9.715 -14.801 1.00 96.56 265 ILE A N 1
ATOM 2190 C CA . ILE A 1 265 ? 1.174 -9.493 -14.754 1.00 96.56 265 ILE A CA 1
ATOM 2191 C C . ILE A 1 265 ? 0.532 -10.174 -15.978 1.00 96.56 265 ILE A C 1
ATOM 2193 O O . ILE A 1 265 ? 0.836 -9.755 -17.100 1.00 96.56 265 ILE A O 1
ATOM 2197 N N . PRO A 1 266 ? -0.335 -11.193 -15.812 1.00 92.44 266 PRO A N 1
ATOM 2198 C CA . PRO A 1 266 ? -0.903 -11.929 -16.945 1.00 92.44 266 PRO A CA 1
ATOM 2199 C C . PRO A 1 266 ? -1.881 -11.087 -17.778 1.00 92.44 266 PRO A C 1
ATOM 2201 O O . PRO A 1 266 ? -2.376 -10.047 -17.322 1.00 92.44 266 PRO A O 1
ATOM 2204 N N . LYS A 1 267 ? -2.230 -11.569 -18.982 1.00 85.31 267 LYS A N 1
ATOM 2205 C CA . LYS A 1 267 ? -3.327 -10.997 -19.788 1.00 85.31 267 LYS A CA 1
ATOM 2206 C C . LYS A 1 267 ? -4.619 -10.990 -18.955 1.00 85.31 267 LYS A C 1
ATOM 2208 O O . LYS A 1 267 ? -4.904 -11.930 -18.217 1.00 85.31 267 LYS A O 1
ATOM 2213 N N . GLY A 1 268 ? -5.359 -9.882 -18.996 1.00 79.38 268 GLY A N 1
ATOM 2214 C CA . GLY A 1 268 ? -6.534 -9.671 -18.137 1.00 79.38 268 GLY A CA 1
ATOM 2215 C C . GLY A 1 268 ? -6.220 -9.357 -16.664 1.00 79.38 268 GLY A C 1
ATOM 2216 O O . GLY A 1 268 ? -7.138 -9.221 -15.864 1.00 79.38 268 GLY A O 1
ATOM 2217 N N . GLY A 1 269 ? -4.944 -9.224 -16.279 1.00 81.94 269 GLY A N 1
ATOM 2218 C CA . GLY A 1 269 ? -4.541 -8.738 -14.956 1.00 81.94 269 GLY A CA 1
ATOM 2219 C C . GLY A 1 269 ? -4.680 -9.739 -13.811 1.00 81.94 269 GLY A C 1
ATOM 2220 O O . GLY A 1 269 ? -4.559 -9.335 -12.660 1.00 81.94 269 GLY A O 1
ATOM 2221 N N . ARG A 1 270 ? -4.907 -11.027 -14.103 1.00 88.00 270 ARG A N 1
ATOM 2222 C CA . ARG A 1 270 ? -5.139 -12.120 -13.135 1.00 88.00 270 ARG A CA 1
ATOM 2223 C C . ARG A 1 270 ? -3.867 -12.536 -12.377 1.00 88.00 270 ARG A C 1
ATOM 2225 O O . ARG A 1 270 ? -3.493 -13.701 -12.378 1.00 88.00 270 ARG A O 1
ATOM 2232 N N . THR A 1 271 ? -3.179 -11.574 -11.765 1.00 89.81 271 THR A N 1
ATOM 2233 C CA . THR A 1 271 ? -1.982 -11.822 -10.958 1.00 89.81 271 THR A CA 1
ATOM 2234 C C . THR A 1 271 ? -2.372 -12.267 -9.550 1.00 89.81 271 THR A C 1
ATOM 2236 O O . THR A 1 271 ? -2.764 -11.464 -8.704 1.00 89.81 271 THR A O 1
ATOM 2239 N N . TYR A 1 272 ? -2.317 -13.575 -9.319 1.00 93.75 272 TYR A N 1
ATOM 2240 C CA . TYR A 1 272 ? -2.709 -14.195 -8.052 1.00 93.75 272 TYR A CA 1
ATOM 2241 C C . TYR A 1 272 ? -1.513 -14.715 -7.252 1.00 93.75 272 TYR A C 1
ATOM 2243 O O . TYR A 1 272 ? -1.651 -14.990 -6.064 1.00 93.75 272 TYR A O 1
ATOM 2251 N N . ARG A 1 273 ? -0.336 -14.855 -7.876 1.00 96.38 273 ARG A N 1
ATOM 2252 C CA . ARG A 1 273 ? 0.842 -15.443 -7.220 1.00 96.38 273 ARG A CA 1
ATOM 2253 C C . ARG A 1 273 ? 1.765 -14.396 -6.617 1.00 96.38 273 ARG A C 1
ATOM 2255 O O . ARG A 1 273 ? 2.524 -14.711 -5.708 1.00 96.38 273 ARG A O 1
ATOM 2262 N N . ASN A 1 274 ? 1.716 -13.164 -7.118 1.00 98.19 274 ASN A N 1
ATOM 2263 C CA . ASN A 1 274 ? 2.420 -12.047 -6.499 1.00 98.19 274 ASN A CA 1
ATOM 2264 C C . ASN A 1 274 ? 1.772 -11.726 -5.145 1.00 98.19 274 ASN A C 1
ATOM 2266 O O . ASN A 1 274 ? 0.559 -11.517 -5.078 1.00 98.19 274 ASN A O 1
ATOM 2270 N N . THR A 1 275 ? 2.571 -11.661 -4.080 1.00 98.50 275 THR A N 1
ATOM 2271 C CA . THR A 1 275 ? 2.089 -11.443 -2.708 1.00 98.50 275 THR A CA 1
ATOM 2272 C C . THR A 1 275 ? 2.709 -10.211 -2.073 1.00 98.50 275 THR A C 1
ATOM 2274 O O . THR A 1 275 ? 3.798 -9.775 -2.446 1.00 98.50 275 THR A O 1
ATOM 2277 N N . THR A 1 276 ? 1.996 -9.648 -1.107 1.00 98.62 276 THR A N 1
ATOM 2278 C CA . THR A 1 276 ? 2.481 -8.643 -0.154 1.00 98.62 276 THR A CA 1
ATOM 2279 C C . THR A 1 276 ? 1.619 -8.733 1.107 1.00 98.62 276 THR A C 1
ATOM 2281 O O . THR A 1 276 ? 0.714 -9.568 1.180 1.00 98.62 276 THR A O 1
ATOM 2284 N N . SER A 1 277 ? 1.885 -7.899 2.099 1.00 98.31 277 SER A N 1
ATOM 2285 C CA . SER A 1 277 ? 1.113 -7.815 3.337 1.00 98.31 277 SER A CA 1
ATOM 2286 C C . SER A 1 277 ? 0.727 -6.363 3.606 1.00 98.31 277 SER A C 1
ATOM 2288 O O . SER A 1 277 ? 1.286 -5.432 3.012 1.00 98.31 277 SER A O 1
ATOM 2290 N N . ALA A 1 278 ? -0.236 -6.151 4.504 1.00 97.31 278 ALA A N 1
ATOM 2291 C CA . ALA A 1 278 ? -0.566 -4.792 4.914 1.00 97.31 278 ALA A CA 1
ATOM 2292 C C . ALA A 1 278 ? 0.612 -4.144 5.666 1.00 97.31 278 ALA A C 1
ATOM 2294 O O . ALA A 1 278 ? 0.842 -2.942 5.523 1.00 97.31 278 ALA A O 1
ATOM 2295 N N . HIS A 1 279 ? 1.402 -4.947 6.385 1.00 95.12 279 HIS A N 1
ATOM 2296 C CA . HIS A 1 279 ? 2.614 -4.507 7.064 1.00 95.12 279 HIS A CA 1
ATOM 2297 C C . HIS A 1 279 ? 3.693 -4.028 6.081 1.00 95.12 279 HIS A C 1
ATOM 2299 O O . HIS A 1 279 ? 4.196 -2.914 6.225 1.00 95.12 279 HIS A O 1
ATOM 2305 N N . ASP A 1 280 ? 4.017 -4.809 5.048 1.00 97.81 280 ASP A N 1
ATOM 2306 C CA . ASP A 1 280 ? 5.042 -4.450 4.059 1.00 97.81 280 ASP A CA 1
ATOM 2307 C C . ASP A 1 280 ? 4.668 -3.185 3.279 1.00 97.81 280 ASP A C 1
ATOM 2309 O O . ASP A 1 280 ? 5.514 -2.324 3.026 1.00 97.81 280 ASP A O 1
ATOM 2313 N N . LEU A 1 281 ? 3.391 -3.046 2.916 1.00 98.75 281 LEU A N 1
ATOM 2314 C CA . LEU A 1 281 ? 2.870 -1.844 2.269 1.00 98.75 281 LEU A CA 1
ATOM 2315 C C . LEU A 1 281 ? 2.954 -0.624 3.192 1.00 98.75 281 LEU A C 1
ATOM 2317 O O . LEU A 1 281 ? 3.422 0.432 2.767 1.00 98.75 281 LEU A O 1
ATOM 2321 N N . ASN A 1 282 ? 2.571 -0.764 4.463 1.00 96.88 282 ASN A N 1
ATOM 2322 C CA . ASN A 1 282 ? 2.707 0.315 5.437 1.00 96.88 282 ASN A CA 1
ATOM 2323 C C . ASN A 1 282 ? 4.180 0.709 5.642 1.00 96.88 282 ASN A C 1
ATOM 2325 O O . ASN A 1 282 ? 4.504 1.895 5.615 1.00 96.88 282 ASN A O 1
ATOM 2329 N N . ARG A 1 283 ? 5.094 -0.269 5.737 1.00 94.62 283 ARG A N 1
ATOM 2330 C CA . ARG A 1 283 ? 6.547 -0.033 5.763 1.00 94.62 283 ARG A CA 1
ATOM 2331 C C . ARG A 1 283 ? 7.005 0.723 4.518 1.00 94.62 283 ARG A C 1
ATOM 2333 O O . ARG A 1 283 ? 7.743 1.693 4.656 1.00 94.62 283 ARG A O 1
ATOM 2340 N N . PHE A 1 284 ? 6.549 0.337 3.324 1.00 98.50 284 PHE A N 1
ATOM 2341 C CA . PHE A 1 284 ? 6.881 1.043 2.084 1.00 98.50 284 PHE A CA 1
ATOM 2342 C C . PHE A 1 284 ? 6.491 2.523 2.171 1.00 98.50 284 PHE A C 1
ATOM 2344 O O . PHE A 1 284 ? 7.339 3.383 1.941 1.00 98.50 284 PHE A O 1
ATOM 2351 N N . TYR A 1 285 ? 5.252 2.828 2.559 1.00 98.44 285 TYR A N 1
ATOM 2352 C CA . TYR A 1 285 ? 4.776 4.209 2.651 1.00 98.44 285 TYR A CA 1
ATOM 2353 C C . TYR A 1 285 ? 5.448 5.011 3.768 1.00 98.44 285 TYR A C 1
ATOM 2355 O O . TYR A 1 285 ? 5.779 6.173 3.547 1.00 98.44 285 TYR A O 1
ATOM 2363 N N . ASN A 1 286 ? 5.729 4.406 4.923 1.00 92.56 286 ASN A N 1
ATOM 2364 C CA . ASN A 1 286 ? 6.461 5.073 6.003 1.00 92.56 286 ASN A CA 1
ATOM 2365 C C . ASN A 1 286 ? 7.890 5.427 5.567 1.00 92.56 286 ASN A C 1
ATOM 2367 O O . ASN A 1 286 ? 8.3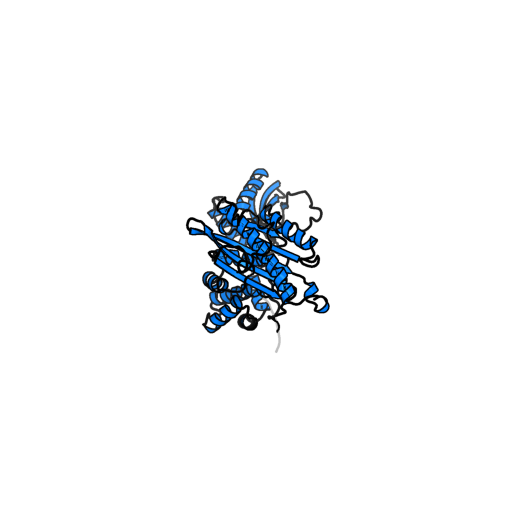22 6.567 5.718 1.00 92.56 286 ASN A O 1
ATOM 2371 N N . GLN A 1 287 ? 8.617 4.476 4.969 1.00 92.94 287 GLN A N 1
ATOM 2372 C CA . GLN A 1 287 ? 9.980 4.709 4.481 1.00 92.94 287 GLN A CA 1
ATOM 2373 C C . GLN A 1 287 ? 10.003 5.710 3.318 1.00 92.94 287 GLN A C 1
ATOM 2375 O O . GLN A 1 287 ? 10.899 6.549 3.246 1.00 92.94 287 GLN A O 1
ATOM 2380 N N . LEU A 1 288 ? 9.008 5.652 2.425 1.00 95.81 288 LEU A N 1
ATOM 2381 C CA . LEU A 1 288 ? 8.814 6.630 1.357 1.00 95.81 288 LEU A CA 1
ATOM 2382 C C . LEU A 1 288 ? 8.605 8.032 1.934 1.00 95.81 288 LEU A C 1
ATOM 2384 O O . LEU A 1 288 ? 9.227 8.990 1.477 1.00 95.81 288 LEU A O 1
ATOM 2388 N N . TRP A 1 289 ? 7.713 8.161 2.918 1.00 94.75 289 TRP A N 1
ATOM 2389 C CA . TRP A 1 289 ? 7.355 9.454 3.481 1.00 94.75 289 TRP A CA 1
ATOM 2390 C C . TRP A 1 289 ? 8.542 10.122 4.168 1.00 94.75 289 TRP A C 1
ATOM 2392 O O . TRP A 1 289 ? 8.820 11.290 3.893 1.00 94.75 289 TRP A O 1
ATOM 2402 N N . LEU A 1 290 ? 9.277 9.344 4.967 1.00 87.88 290 LEU A N 1
ATOM 2403 C CA . LEU A 1 290 ? 10.477 9.767 5.692 1.00 87.88 290 LEU A CA 1
ATOM 2404 C C . LEU A 1 290 ? 11.702 10.004 4.790 1.00 87.88 290 LEU A C 1
ATOM 2406 O O . LEU A 1 290 ? 12.740 10.425 5.283 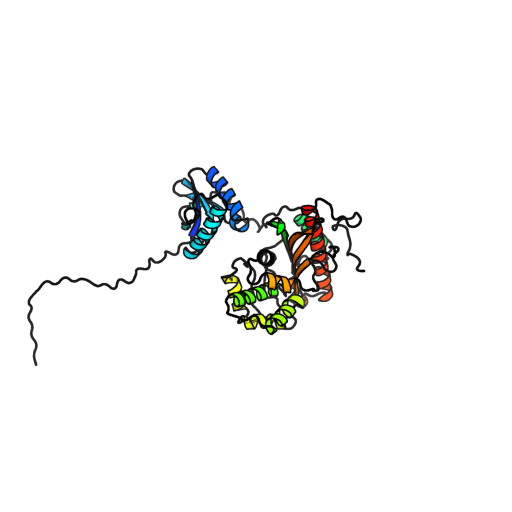1.00 87.88 290 LEU A O 1
ATOM 2410 N N . GLY A 1 291 ? 11.611 9.739 3.481 1.00 88.25 291 GLY A N 1
ATOM 2411 C CA . GLY A 1 291 ? 12.710 9.977 2.540 1.00 88.25 291 GLY A CA 1
ATOM 2412 C C . GLY A 1 291 ? 13.787 8.885 2.524 1.00 88.25 291 GLY A C 1
ATOM 2413 O O . GLY A 1 291 ? 14.814 9.039 1.865 1.00 88.25 291 GLY A O 1
ATOM 2414 N N . ASN A 1 292 ? 13.552 7.754 3.189 1.00 89.62 292 ASN A N 1
ATOM 2415 C CA . ASN A 1 292 ? 14.530 6.672 3.332 1.00 89.62 292 ASN A CA 1
ATOM 2416 C C . ASN A 1 292 ? 14.649 5.788 2.078 1.00 89.62 292 ASN A C 1
ATOM 2418 O O . ASN A 1 292 ? 15.586 4.993 1.951 1.00 89.62 292 ASN A O 1
ATOM 2422 N N . LEU A 1 293 ? 13.710 5.903 1.133 1.00 94.06 293 LEU A N 1
ATOM 2423 C CA . LEU A 1 293 ? 13.746 5.172 -0.134 1.00 94.06 293 LEU A CA 1
ATOM 2424 C C . LEU A 1 293 ? 14.447 5.986 -1.241 1.00 94.06 293 LEU A C 1
ATOM 2426 O O . LEU A 1 293 ? 14.382 7.219 -1.260 1.00 94.06 293 LEU A O 1
ATOM 2430 N N . PRO A 1 294 ? 15.112 5.325 -2.210 1.00 95.75 294 PRO A N 1
ATOM 2431 C CA . PRO A 1 294 ? 15.704 6.006 -3.360 1.00 95.75 294 PRO A CA 1
ATOM 2432 C C . PRO A 1 294 ? 14.639 6.774 -4.144 1.00 95.75 294 PRO A C 1
ATOM 2434 O O . PRO A 1 294 ? 13.595 6.215 -4.459 1.00 95.75 294 PRO A O 1
ATOM 2437 N N . TYR A 1 295 ? 14.921 8.028 -4.506 1.00 98.19 295 TYR A N 1
ATOM 2438 C CA . TYR A 1 295 ? 13.996 8.874 -5.271 1.00 98.19 295 TYR A CA 1
ATOM 2439 C C . TYR A 1 295 ? 12.608 9.030 -4.619 1.00 98.19 295 TYR A C 1
ATOM 2441 O O . TYR A 1 295 ? 11.600 9.093 -5.323 1.00 98.19 295 TYR A O 1
ATOM 2449 N N . SER A 1 296 ? 12.547 9.114 -3.283 1.00 98.12 296 SER A N 1
ATOM 2450 C CA . SER A 1 296 ? 11.285 9.229 -2.534 1.00 98.12 296 SER A CA 1
ATOM 2451 C C . SER A 1 296 ? 10.368 10.341 -3.053 1.00 98.12 296 SER A C 1
ATOM 2453 O O . SER A 1 296 ? 9.211 10.067 -3.352 1.00 98.12 296 SER A O 1
ATOM 2455 N N . GLU A 1 297 ? 10.876 11.556 -3.279 1.00 98.19 297 GLU A N 1
ATOM 2456 C CA . GLU A 1 297 ? 10.060 12.669 -3.799 1.00 98.19 297 GLU A CA 1
ATOM 2457 C C . GLU A 1 297 ? 9.473 12.387 -5.186 1.00 98.19 297 GLU A C 1
ATOM 2459 O O . GLU A 1 297 ? 8.312 12.683 -5.467 1.00 98.19 297 GLU A O 1
ATOM 2464 N N . LYS A 1 298 ? 10.236 11.714 -6.050 1.00 98.44 298 LYS A N 1
ATOM 2465 C CA . LYS A 1 298 ? 9.760 11.334 -7.381 1.00 98.44 298 LYS A CA 1
ATOM 2466 C C . LYS A 1 298 ? 8.725 10.207 -7.314 1.00 98.44 298 LYS A C 1
ATOM 2468 O O . LYS A 1 298 ? 7.764 10.214 -8.077 1.00 98.44 298 LYS A O 1
ATOM 2473 N N . MET A 1 299 ? 8.878 9.260 -6.391 1.00 98.81 299 MET A N 1
ATOM 2474 C CA . MET A 1 299 ? 7.857 8.240 -6.134 1.00 98.81 299 MET A CA 1
ATOM 2475 C C . MET A 1 299 ? 6.577 8.857 -5.555 1.00 98.81 299 MET A C 1
ATOM 2477 O O . MET A 1 299 ? 5.491 8.521 -6.028 1.00 98.81 299 MET A O 1
ATOM 2481 N N . LYS A 1 300 ? 6.689 9.804 -4.611 1.00 98.75 300 LYS A N 1
ATOM 2482 C CA . LYS A 1 300 ? 5.554 10.591 -4.101 1.00 98.75 300 LYS A CA 1
ATOM 2483 C C . LYS A 1 300 ? 4.843 11.318 -5.242 1.00 98.75 300 LYS A C 1
ATOM 2485 O O . LYS A 1 300 ? 3.626 11.240 -5.317 1.00 98.75 300 LYS A O 1
ATOM 2490 N N . TYR A 1 301 ? 5.570 11.940 -6.173 1.00 98.56 301 TYR A N 1
ATOM 2491 C CA . TYR A 1 301 ? 4.958 12.570 -7.349 1.00 98.56 301 TYR A CA 1
ATOM 2492 C C . TYR A 1 301 ? 4.031 11.610 -8.113 1.00 98.56 301 TYR A C 1
ATOM 2494 O O . TYR A 1 301 ? 2.869 11.942 -8.326 1.00 98.56 301 TYR A O 1
ATOM 2502 N N . TYR A 1 302 ? 4.496 10.406 -8.472 1.00 98.75 302 TYR A N 1
ATOM 2503 C CA . TYR A 1 302 ? 3.656 9.449 -9.208 1.00 98.75 302 TYR A CA 1
ATOM 2504 C C . TYR A 1 302 ? 2.469 8.940 -8.386 1.00 98.75 302 TYR A C 1
ATOM 2506 O O . TYR A 1 302 ? 1.381 8.773 -8.933 1.00 98.75 302 TYR A O 1
ATOM 2514 N N . LEU A 1 303 ? 2.678 8.686 -7.092 1.00 98.81 303 LEU A N 1
ATOM 2515 C CA . LEU A 1 303 ? 1.638 8.199 -6.180 1.00 98.81 303 LEU A CA 1
ATOM 2516 C C . LEU A 1 303 ? 0.583 9.265 -5.868 1.00 98.81 303 LEU A C 1
ATOM 2518 O O . LEU A 1 303 ? -0.547 8.914 -5.551 1.00 98.81 303 LEU A O 1
ATOM 2522 N N . GLY A 1 304 ? 0.941 10.546 -5.970 1.00 98.31 304 GLY A N 1
ATOM 2523 C CA . GLY A 1 304 ? 0.038 11.682 -5.784 1.00 98.31 304 GLY A CA 1
ATOM 2524 C C . GLY A 1 304 ? -0.755 12.074 -7.033 1.00 98.31 304 GLY A C 1
ATOM 2525 O O . GLY A 1 304 ? -1.507 13.046 -6.991 1.00 98.31 304 GLY A O 1
ATOM 2526 N N . LEU A 1 305 ? -0.583 11.369 -8.158 1.00 98.06 305 LEU A N 1
ATOM 2527 C CA . LEU A 1 305 ? -1.362 11.644 -9.363 1.00 98.06 305 LEU A CA 1
ATOM 2528 C C . LEU A 1 305 ? -2.832 11.226 -9.172 1.00 98.06 305 LEU A C 1
ATOM 2530 O O . LEU A 1 305 ? -3.089 10.136 -8.647 1.00 98.06 305 LEU A O 1
ATOM 2534 N N . PRO A 1 306 ? -3.801 12.022 -9.673 1.00 94.94 306 PRO A N 1
ATOM 2535 C CA . PRO A 1 306 ? -5.219 11.703 -9.557 1.00 94.94 306 PRO A CA 1
ATOM 2536 C C . PRO A 1 306 ? -5.549 10.328 -10.139 1.00 94.94 306 PRO A C 1
ATOM 2538 O O . PRO A 1 306 ? -5.181 10.021 -11.277 1.00 94.94 306 PRO A O 1
ATOM 2541 N N . ASN A 1 307 ? -6.267 9.515 -9.367 1.00 93.12 307 ASN A N 1
ATOM 2542 C CA . ASN A 1 307 ? -6.712 8.178 -9.755 1.00 93.12 307 ASN A CA 1
ATOM 2543 C C . ASN A 1 307 ? -8.091 7.865 -9.137 1.00 93.12 307 ASN A C 1
ATOM 2545 O O . ASN A 1 307 ? -8.713 8.752 -8.562 1.00 93.12 307 ASN A O 1
ATOM 2549 N N . TRP A 1 308 ? -8.621 6.653 -9.318 1.00 91.50 308 TRP A N 1
ATOM 2550 C CA . TRP A 1 308 ? -9.889 6.201 -8.718 1.00 91.50 308 TRP A CA 1
ATOM 2551 C C . TRP A 1 308 ? -9.641 5.426 -7.418 1.00 91.50 308 TRP A C 1
ATOM 2553 O O . TRP A 1 308 ? -9.850 4.211 -7.360 1.00 91.50 308 TRP A O 1
ATOM 2563 N N . ASP A 1 309 ? -9.136 6.119 -6.399 1.00 94.69 309 ASP A N 1
ATOM 2564 C CA . ASP A 1 309 ? -8.819 5.524 -5.104 1.00 94.69 309 ASP A CA 1
ATOM 2565 C C . ASP A 1 309 ? -10.077 5.128 -4.303 1.00 94.69 309 ASP A C 1
ATOM 2567 O O . ASP A 1 309 ? -11.230 5.356 -4.692 1.00 94.69 309 ASP A O 1
ATOM 2571 N N . ARG A 1 310 ? -9.834 4.448 -3.185 1.00 95.06 310 ARG A N 1
ATOM 2572 C CA . ARG A 1 310 ? -10.842 3.904 -2.268 1.00 95.06 310 ARG A CA 1
ATOM 2573 C C . ARG A 1 310 ? -10.631 4.381 -0.836 1.00 95.06 310 ARG A C 1
ATOM 2575 O O . ARG A 1 310 ? -11.258 3.838 0.066 1.00 95.06 310 ARG A O 1
ATOM 2582 N N . ILE A 1 311 ? -9.736 5.343 -0.633 1.00 96.31 311 ILE A N 1
ATOM 2583 C CA . ILE A 1 311 ? -9.375 5.876 0.687 1.00 96.31 311 ILE A CA 1
ATOM 2584 C C . ILE A 1 311 ? -9.735 7.355 0.828 1.00 96.31 311 ILE A C 1
ATOM 2586 O O . ILE A 1 311 ? -9.638 7.902 1.919 1.00 96.31 311 ILE A O 1
ATOM 2590 N N . TYR A 1 312 ? -10.183 7.993 -0.248 1.00 96.00 312 TYR A N 1
ATOM 2591 C CA . TYR A 1 312 ? -10.554 9.397 -0.291 1.00 96.00 312 TYR A CA 1
ATOM 2592 C C . TYR A 1 312 ? -11.669 9.677 -1.300 1.00 96.00 312 TYR A C 1
ATOM 2594 O O . TYR A 1 312 ? -12.671 10.305 -0.958 1.00 96.00 312 TYR A O 1
ATOM 2602 N N . LYS A 1 313 ? -11.573 9.169 -2.531 1.00 93.12 313 LYS A N 1
ATOM 2603 C CA . LYS A 1 313 ? -12.649 9.358 -3.508 1.00 93.12 313 LYS A CA 1
ATOM 2604 C C . LYS A 1 313 ? -13.942 8.675 -3.081 1.00 93.12 313 LYS A C 1
ATOM 2606 O O . LYS A 1 313 ? -13.947 7.506 -2.683 1.00 93.12 313 LYS A O 1
ATOM 2611 N N . ASN A 1 314 ? -15.047 9.398 -3.256 1.00 92.25 314 ASN A N 1
ATOM 2612 C CA . ASN A 1 314 ? -16.391 9.011 -2.820 1.00 92.25 314 ASN A CA 1
ATOM 2613 C C . ASN A 1 314 ? -16.449 8.703 -1.315 1.00 92.25 314 ASN A C 1
ATOM 2615 O O . ASN A 1 314 ? -17.196 7.823 -0.890 1.00 92.25 314 ASN A O 1
ATOM 2619 N N . THR A 1 315 ? -15.624 9.394 -0.528 1.00 91.94 315 THR A N 1
ATOM 2620 C CA . THR A 1 315 ? -15.713 9.407 0.932 1.00 91.94 315 THR A CA 1
ATOM 2621 C C . THR A 1 315 ? -16.257 10.749 1.402 1.00 91.94 315 THR A C 1
ATOM 2623 O O . THR A 1 315 ? -16.319 11.723 0.652 1.00 91.94 315 THR A O 1
ATOM 2626 N N . CYS A 1 316 ? -16.611 10.813 2.674 1.00 88.12 316 CYS A N 1
ATOM 2627 C CA . CYS A 1 316 ? -16.982 12.041 3.352 1.00 88.12 316 CYS A CA 1
ATOM 2628 C C . CYS A 1 316 ? -15.755 12.850 3.860 1.00 88.12 316 CYS A C 1
ATOM 2630 O O . CYS A 1 316 ? -15.948 13.815 4.601 1.00 88.12 316 CYS A O 1
ATOM 2632 N N . ILE A 1 317 ? -14.518 12.475 3.491 1.00 90.31 317 ILE A N 1
ATOM 2633 C CA . ILE A 1 317 ? -13.279 13.181 3.865 1.00 90.31 317 ILE A CA 1
ATOM 2634 C C . ILE A 1 317 ? -13.200 14.538 3.126 1.00 90.31 317 ILE A C 1
ATOM 2636 O O . ILE A 1 317 ? -13.454 14.577 1.921 1.00 90.31 317 ILE A O 1
ATOM 2640 N N . PRO A 1 318 ? -12.838 15.654 3.796 1.00 89.12 318 PRO A N 1
ATOM 2641 C CA . PRO A 1 318 ? -12.808 16.987 3.184 1.00 89.12 318 PRO A CA 1
ATOM 2642 C C . PRO A 1 318 ? -11.865 17.134 1.982 1.00 89.12 318 PRO A C 1
ATOM 2644 O O . PRO A 1 318 ? -10.772 16.566 1.963 1.00 89.12 318 PRO A O 1
ATOM 2647 N N . SER A 1 319 ? -12.239 18.004 1.035 1.00 85.31 319 SER A N 1
ATOM 2648 C CA . SER A 1 319 ? -11.567 18.191 -0.264 1.00 85.31 319 SER A CA 1
ATOM 2649 C C . SER A 1 319 ? -10.096 18.652 -0.202 1.00 85.31 319 SER A C 1
ATOM 2651 O O . SER A 1 319 ? -9.369 18.570 -1.192 1.00 85.31 319 SER A O 1
ATOM 2653 N N . GLY A 1 320 ? -9.643 19.143 0.957 1.00 87.50 320 GLY A N 1
ATOM 2654 C CA . GLY A 1 320 ? -8.278 19.632 1.183 1.00 87.50 320 GLY A CA 1
ATOM 2655 C C . GLY A 1 320 ? -7.241 18.551 1.511 1.00 87.50 320 GLY A C 1
ATOM 2656 O O . GLY A 1 320 ? -6.059 18.871 1.663 1.00 87.50 320 GLY A O 1
ATOM 2657 N N . VAL A 1 321 ? -7.654 17.287 1.646 1.00 94.38 321 VAL A N 1
ATOM 2658 C CA . VAL A 1 321 ? -6.747 16.177 1.963 1.00 94.38 321 VAL A CA 1
ATOM 2659 C C . VAL A 1 321 ? -5.985 15.740 0.717 1.00 94.38 321 VAL A C 1
ATOM 2661 O O . VAL A 1 321 ? -6.568 15.423 -0.318 1.00 94.38 321 VAL A O 1
ATOM 2664 N N . ARG A 1 322 ? -4.652 15.690 0.815 1.00 96.88 322 ARG A N 1
ATOM 2665 C CA . ARG A 1 322 ? -3.805 15.167 -0.269 1.00 96.88 322 ARG A CA 1
ATOM 2666 C C . ARG A 1 322 ? -3.574 13.680 -0.070 1.00 96.88 322 ARG A C 1
ATOM 2668 O O . ARG A 1 322 ? -3.321 13.240 1.049 1.00 96.88 322 ARG A O 1
ATOM 2675 N N . VAL A 1 323 ? -3.595 12.931 -1.166 1.00 98.00 323 VAL A N 1
ATOM 2676 C CA . VAL A 1 323 ? -3.516 11.470 -1.147 1.00 98.00 323 VAL A CA 1
ATOM 2677 C C . VAL A 1 323 ? -2.400 10.998 -2.062 1.00 98.00 323 VAL A C 1
ATOM 2679 O O . VAL A 1 323 ? -2.275 11.467 -3.189 1.00 98.00 323 VAL A O 1
ATOM 2682 N N . TYR A 1 324 ? -1.597 10.065 -1.559 1.00 98.69 324 TYR A N 1
ATOM 2683 C CA . TYR A 1 324 ? -0.493 9.431 -2.269 1.00 98.69 324 TYR A CA 1
ATOM 2684 C C . TYR A 1 324 ? -0.666 7.925 -2.170 1.00 98.69 324 TYR A C 1
ATOM 2686 O O . TYR A 1 324 ? -0.332 7.343 -1.137 1.00 98.69 324 TYR A O 1
ATOM 2694 N N . ASN A 1 325 ? -1.219 7.279 -3.190 1.00 98.75 325 ASN A N 1
ATOM 2695 C CA . ASN A 1 325 ? -1.694 5.911 -3.032 1.00 98.75 325 ASN A CA 1
ATOM 2696 C C . ASN A 1 325 ? -1.489 5.029 -4.257 1.00 98.75 325 ASN A C 1
ATOM 2698 O O . ASN A 1 325 ? -1.135 5.457 -5.356 1.00 98.75 325 ASN A O 1
ATOM 2702 N N . LYS A 1 326 ? -1.783 3.750 -4.038 1.00 98.69 326 LYS A N 1
ATOM 2703 C CA . LYS A 1 326 ? -1.925 2.763 -5.088 1.00 98.69 326 LYS A CA 1
ATOM 2704 C C . LYS A 1 326 ? -3.055 1.814 -4.734 1.00 98.69 326 LYS A C 1
ATOM 2706 O O . LYS A 1 326 ? -3.037 1.161 -3.700 1.00 98.69 326 LYS A O 1
ATOM 2711 N N . THR A 1 327 ? -3.975 1.655 -5.677 1.00 98.38 327 THR A N 1
ATOM 2712 C CA . THR A 1 327 ? -5.050 0.660 -5.633 1.00 98.38 327 THR A CA 1
ATOM 2713 C C . THR A 1 327 ? -4.604 -0.736 -6.089 1.00 98.38 327 THR A C 1
ATOM 2715 O O . THR A 1 327 ? -3.743 -0.883 -6.965 1.00 98.38 327 THR A O 1
ATOM 2718 N N . GLY A 1 328 ? -5.250 -1.774 -5.555 1.00 97.50 328 GLY A N 1
ATOM 2719 C CA . GLY A 1 328 ? -5.131 -3.178 -5.958 1.00 97.50 328 GLY A CA 1
ATOM 2720 C C . GLY A 1 328 ? -6.478 -3.759 -6.368 1.00 97.50 328 GLY A C 1
ATOM 2721 O O . GLY A 1 328 ? -7.471 -3.562 -5.667 1.00 97.50 328 GLY A O 1
ATOM 2722 N N . THR A 1 329 ? -6.551 -4.446 -7.510 1.00 96.25 329 THR A N 1
ATOM 2723 C CA . THR A 1 329 ? -7.786 -5.120 -7.941 1.00 96.25 329 THR A CA 1
ATOM 2724 C C . THR A 1 329 ? -7.487 -6.336 -8.797 1.00 96.25 329 THR A C 1
ATOM 2726 O O . THR A 1 329 ? -6.841 -6.217 -9.834 1.00 96.25 329 THR A O 1
ATOM 2729 N N . VAL A 1 330 ? -8.011 -7.477 -8.365 1.00 94.31 330 VAL A N 1
ATOM 2730 C CA . VAL A 1 330 ? -8.274 -8.682 -9.158 1.00 94.31 330 VAL A CA 1
ATOM 2731 C C . VAL A 1 330 ? -9.556 -9.316 -8.620 1.00 94.31 330 VAL A C 1
ATOM 2733 O O . VAL A 1 330 ? -9.944 -9.053 -7.481 1.00 94.31 330 VAL A O 1
ATOM 2736 N N . TYR A 1 331 ? -10.232 -10.174 -9.388 1.00 94.06 331 TYR A N 1
ATOM 2737 C CA . TYR A 1 331 ? -11.346 -10.928 -8.805 1.00 94.06 331 TYR A CA 1
ATOM 2738 C C . TYR A 1 331 ? -10.800 -11.803 -7.663 1.00 94.06 331 TYR A C 1
ATOM 2740 O O . TYR A 1 331 ? -9.992 -12.694 -7.918 1.00 94.06 331 TYR A O 1
ATOM 2748 N N . GLY A 1 332 ? -11.233 -11.528 -6.428 1.00 95.69 332 GLY A N 1
ATOM 2749 C CA . GLY A 1 332 ? -10.757 -12.189 -5.210 1.00 95.69 332 GLY A CA 1
ATOM 2750 C C . GLY A 1 332 ? -9.805 -11.343 -4.368 1.00 95.69 332 GLY A C 1
ATOM 2751 O O . GLY A 1 332 ? -9.450 -11.768 -3.278 1.00 95.69 332 GLY A O 1
ATOM 2752 N N . MET A 1 333 ? -9.417 -10.144 -4.812 1.00 97.50 333 MET A N 1
ATOM 2753 C CA . MET A 1 333 ? -8.697 -9.190 -3.970 1.00 97.50 333 MET A CA 1
ATOM 2754 C C . MET A 1 333 ? -8.991 -7.743 -4.369 1.00 97.50 333 MET A C 1
ATOM 2756 O O . MET A 1 333 ? -8.799 -7.343 -5.520 1.00 97.50 333 MET A O 1
ATOM 2760 N N . VAL A 1 334 ? -9.412 -6.941 -3.392 1.00 98.38 334 VAL A N 1
ATOM 2761 C CA . VAL A 1 334 ? -9.539 -5.487 -3.516 1.00 98.38 334 VAL A CA 1
ATOM 2762 C C . VAL A 1 334 ? -8.743 -4.845 -2.395 1.00 98.38 334 VAL A C 1
ATOM 2764 O O . VAL A 1 334 ? -8.877 -5.220 -1.233 1.00 98.38 334 VAL A O 1
ATOM 2767 N N . GLY A 1 335 ? -7.918 -3.864 -2.736 1.00 98.44 335 GLY A N 1
ATOM 2768 C CA . GLY A 1 335 ? -7.161 -3.124 -1.743 1.00 98.44 335 GLY A CA 1
ATOM 2769 C C . GLY A 1 335 ? -6.839 -1.713 -2.182 1.00 98.44 335 GLY A C 1
ATOM 2770 O O . GLY A 1 335 ? -6.975 -1.343 -3.356 1.00 98.44 335 GLY A O 1
ATOM 2771 N N . ASP A 1 336 ? -6.400 -0.938 -1.209 1.00 98.81 336 ASP A N 1
ATOM 2772 C CA . ASP A 1 336 ? -5.818 0.377 -1.397 1.00 98.81 336 ASP A CA 1
ATOM 2773 C C . ASP A 1 336 ? -4.856 0.655 -0.244 1.00 98.81 336 ASP A C 1
ATOM 2775 O O . ASP A 1 336 ? -5.060 0.211 0.889 1.00 98.81 336 ASP A O 1
ATOM 2779 N N . SER A 1 337 ? -3.763 1.329 -0.555 1.00 98.81 337 SER A N 1
ATOM 2780 C CA . SER A 1 337 ? -2.710 1.631 0.397 1.00 98.81 337 SER A CA 1
ATOM 2781 C C . SER A 1 337 ? -2.041 2.925 -0.016 1.00 98.81 337 SER A C 1
ATOM 2783 O O . SER A 1 337 ? -1.747 3.114 -1.202 1.00 98.81 337 SER A O 1
ATOM 2785 N N . GLY A 1 338 ? -1.811 3.814 0.942 1.00 98.56 338 GLY A N 1
ATOM 2786 C CA . GLY A 1 338 ? -1.309 5.149 0.670 1.00 98.56 338 GLY A CA 1
ATOM 2787 C C . GLY A 1 338 ? -1.047 5.981 1.911 1.00 98.56 338 GLY A C 1
ATOM 2788 O O . GLY A 1 338 ? -1.239 5.534 3.039 1.00 98.56 338 GLY A O 1
ATOM 2789 N N . VAL A 1 339 ? -0.623 7.216 1.672 1.00 98.75 339 VAL A N 1
ATOM 2790 C CA . VAL A 1 339 ? -0.483 8.268 2.677 1.00 98.75 339 VAL A CA 1
ATOM 2791 C C . VAL A 1 339 ? -1.544 9.331 2.443 1.00 98.75 339 VAL A C 1
ATOM 2793 O O . VAL A 1 339 ? -1.734 9.770 1.306 1.00 98.75 339 VAL A O 1
ATOM 2796 N N . LEU A 1 340 ? -2.194 9.765 3.520 1.00 98.31 340 LEU A N 1
ATOM 2797 C CA . LEU A 1 340 ? -3.066 10.931 3.529 1.00 98.31 340 LEU A CA 1
ATOM 2798 C C . LEU A 1 340 ? -2.398 12.060 4.318 1.00 98.31 340 LEU A C 1
ATOM 2800 O O . LEU A 1 340 ? -1.841 11.845 5.398 1.00 98.31 340 LEU A O 1
ATOM 2804 N N . VAL A 1 341 ? -2.460 13.265 3.758 1.00 97.38 341 VAL A N 1
ATOM 2805 C CA . VAL A 1 341 ? -1.953 14.497 4.366 1.00 97.38 341 VAL A CA 1
ATOM 2806 C C . VAL A 1 341 ? -3.128 15.409 4.644 1.00 97.38 341 VAL A C 1
ATOM 2808 O O . VAL A 1 341 ? -3.766 15.916 3.719 1.00 97.38 341 VAL A O 1
ATOM 2811 N N . ILE A 1 342 ? -3.382 15.631 5.923 1.00 92.88 342 ILE A N 1
ATOM 2812 C CA . ILE A 1 342 ? -4.415 16.536 6.412 1.00 92.88 342 ILE A CA 1
ATOM 2813 C C . ILE A 1 342 ? -3.742 17.822 6.892 1.00 92.88 342 ILE A C 1
ATOM 2815 O O . ILE A 1 342 ? -2.601 17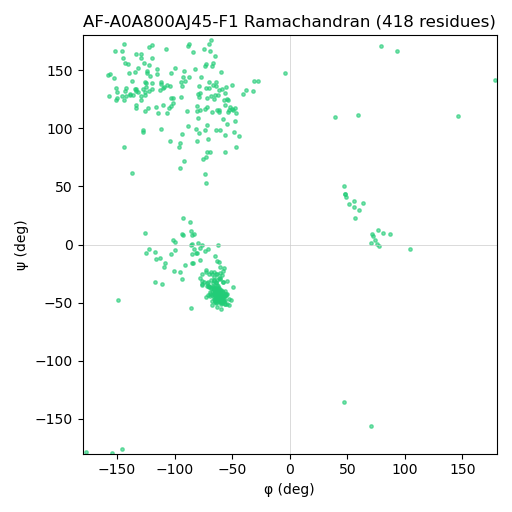.800 7.357 1.00 92.88 342 ILE A O 1
ATOM 2819 N N . LYS A 1 343 ? -4.423 18.957 6.757 1.00 86.44 343 LYS A N 1
ATOM 2820 C CA . LYS A 1 343 ? -3.959 20.231 7.311 1.00 86.44 343 LYS A CA 1
ATOM 2821 C C . LYS A 1 343 ? -4.774 20.546 8.551 1.00 86.44 343 LYS A C 1
ATOM 2823 O O . LYS A 1 343 ? -5.990 20.380 8.542 1.00 86.44 343 LYS A O 1
ATOM 2828 N N . ASP A 1 344 ? -4.095 20.991 9.597 1.00 75.88 344 ASP A N 1
ATOM 2829 C CA . ASP A 1 344 ? -4.768 21.539 10.766 1.00 75.88 344 ASP A CA 1
ATOM 2830 C C . ASP A 1 344 ? -5.317 22.947 10.497 1.00 75.88 344 ASP A C 1
ATOM 2832 O O . ASP A 1 344 ? -4.940 23.560 9.494 1.00 75.88 344 ASP A O 1
ATOM 2836 N N . PRO A 1 345 ? -6.173 23.492 11.383 1.00 74.56 345 PRO A N 1
ATOM 2837 C CA . PRO A 1 345 ? -6.670 24.863 11.245 1.00 74.56 345 PRO A CA 1
ATOM 2838 C C . PRO A 1 345 ? -5.566 25.933 11.183 1.00 74.56 345 PRO A C 1
ATOM 2840 O O . PRO A 1 345 ? -5.800 27.023 10.679 1.00 74.56 345 PRO A O 1
ATOM 2843 N N . LYS A 1 346 ? -4.352 25.623 11.660 1.00 79.56 346 LYS A N 1
ATOM 2844 C CA . LYS A 1 346 ? -3.160 26.486 11.600 1.00 79.56 346 LYS A CA 1
ATOM 2845 C C . LYS A 1 346 ? -2.284 26.202 10.363 1.00 79.56 346 LYS A C 1
ATOM 2847 O O . LYS A 1 346 ? -1.154 26.675 10.289 1.00 79.56 346 LYS A O 1
ATOM 2852 N N . GLY A 1 347 ? -2.754 25.391 9.412 1.00 81.25 347 GLY A N 1
ATOM 2853 C CA . GLY A 1 347 ? -2.044 25.017 8.186 1.00 81.25 347 GLY A CA 1
ATOM 2854 C C . GLY A 1 347 ? -0.950 23.947 8.334 1.00 81.25 347 GLY A C 1
ATOM 2855 O O . GLY A 1 347 ? -0.356 23.548 7.328 1.00 81.25 347 GLY A O 1
ATOM 2856 N N . ARG A 1 348 ? -0.681 23.431 9.541 1.00 85.31 348 ARG A N 1
ATOM 2857 C CA . ARG A 1 348 ? 0.342 22.398 9.780 1.00 85.31 348 ARG A CA 1
ATOM 2858 C C . ARG A 1 348 ? -0.128 21.049 9.252 1.00 85.31 348 ARG A C 1
ATOM 2860 O O . ARG A 1 348 ? -1.247 20.609 9.516 1.00 85.31 348 ARG A O 1
ATOM 2867 N N . GLN A 1 349 ? 0.760 20.357 8.549 1.00 90.25 349 GLN A N 1
ATOM 2868 C CA . GLN A 1 349 ? 0.459 19.047 7.983 1.00 90.25 349 GLN A CA 1
ATOM 2869 C C . GLN A 1 349 ? 0.514 17.956 9.055 1.00 90.25 349 GLN A C 1
ATOM 2871 O O . GLN A 1 349 ? 1.503 17.839 9.782 1.00 90.25 349 GLN A O 1
ATOM 2876 N N . LYS A 1 350 ? -0.527 17.125 9.113 1.00 92.50 350 LYS A N 1
ATOM 2877 C CA . LYS A 1 350 ? -0.519 15.832 9.800 1.00 92.50 350 LYS A CA 1
ATOM 2878 C C . LYS A 1 350 ? -0.620 14.728 8.762 1.00 92.50 350 LYS A C 1
ATOM 2880 O O . LYS A 1 350 ? -1.324 14.855 7.763 1.00 92.50 350 LYS A O 1
ATOM 2885 N N . VAL A 1 351 ? 0.136 13.665 8.978 1.00 95.12 351 VAL A N 1
ATOM 2886 C CA . VAL A 1 351 ? 0.375 12.638 7.972 1.00 95.12 351 VAL A CA 1
ATOM 2887 C C . VAL A 1 351 ? 0.157 11.277 8.597 1.00 95.12 351 VAL A C 1
ATOM 2889 O O . VAL A 1 351 ? 0.725 10.971 9.646 1.00 95.12 351 VAL A O 1
ATOM 2892 N N . TYR A 1 352 ? -0.610 10.435 7.917 1.00 97.31 352 TYR A N 1
ATOM 2893 C CA . TYR A 1 352 ? -0.748 9.036 8.286 1.00 97.31 352 TYR A CA 1
ATOM 2894 C C . TYR A 1 352 ? -0.762 8.137 7.053 1.00 97.31 352 TYR A C 1
ATOM 2896 O O . TYR A 1 352 ? -1.228 8.519 5.979 1.00 97.31 352 TYR A O 1
ATOM 2904 N N . ALA A 1 353 ? -0.232 6.928 7.214 1.00 98.12 353 ALA A N 1
ATOM 2905 C CA . ALA A 1 353 ? -0.338 5.867 6.229 1.00 98.12 353 ALA A CA 1
ATOM 2906 C C . ALA A 1 353 ? -1.549 4.984 6.544 1.00 98.12 353 ALA A C 1
ATOM 2908 O O . ALA A 1 353 ? -1.755 4.586 7.691 1.00 98.12 353 ALA A O 1
ATOM 2909 N N . PHE A 1 354 ? -2.303 4.636 5.507 1.00 98.62 354 PHE A N 1
ATOM 2910 C CA . PHE A 1 354 ? -3.437 3.72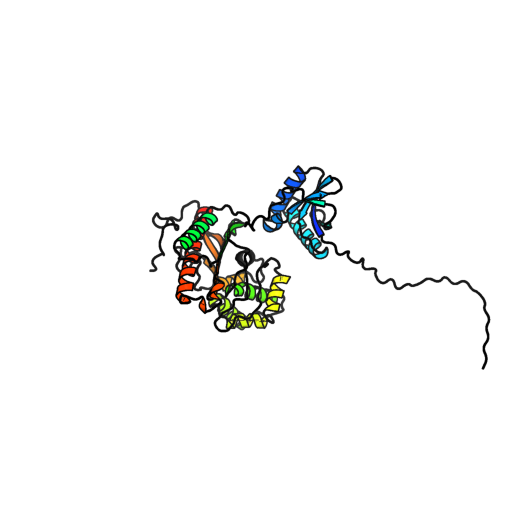2 5.541 1.00 98.62 354 PHE A CA 1
ATOM 2911 C C . PHE A 1 354 ? -3.161 2.543 4.611 1.00 98.62 354 PHE A C 1
ATOM 2913 O O . PHE A 1 354 ? -2.662 2.714 3.500 1.00 98.62 354 PHE A O 1
ATOM 2920 N N . THR A 1 355 ? -3.505 1.333 5.033 1.00 98.75 355 THR A N 1
ATOM 2921 C CA . THR A 1 355 ? -3.539 0.153 4.166 1.00 98.75 355 THR A CA 1
ATOM 2922 C C . THR A 1 355 ? -4.759 -0.685 4.487 1.00 98.75 355 THR A C 1
ATOM 2924 O O . THR A 1 355 ? -4.957 -1.053 5.639 1.00 98.75 355 THR A O 1
ATOM 2927 N N . GLY A 1 356 ? -5.541 -1.022 3.463 1.00 98.69 356 GLY A N 1
ATOM 2928 C CA . GLY A 1 356 ? -6.675 -1.930 3.567 1.00 98.69 356 GLY A CA 1
ATOM 2929 C C . GLY A 1 356 ? -6.669 -2.955 2.438 1.00 98.69 356 GLY A C 1
ATOM 2930 O O . GLY A 1 356 ? -6.499 -2.614 1.265 1.00 98.69 356 GLY A O 1
ATOM 2931 N N . MET A 1 357 ? -6.852 -4.225 2.791 1.00 98.75 357 MET A N 1
ATOM 2932 C CA . MET A 1 357 ? -6.879 -5.351 1.857 1.00 98.75 357 MET A CA 1
ATOM 2933 C C . MET A 1 357 ? -8.035 -6.283 2.217 1.00 98.75 357 MET A C 1
ATOM 2935 O O . MET A 1 357 ? -8.151 -6.711 3.363 1.00 98.75 357 MET A O 1
ATOM 2939 N N . ILE A 1 358 ? -8.869 -6.620 1.234 1.00 98.69 358 ILE A N 1
ATOM 2940 C CA . ILE A 1 358 ? -9.964 -7.585 1.366 1.00 98.69 358 ILE A CA 1
ATOM 2941 C C . ILE A 1 358 ? -9.756 -8.678 0.322 1.00 98.69 358 ILE A C 1
ATOM 2943 O O . ILE A 1 358 ? -9.747 -8.405 -0.880 1.00 98.69 358 ILE A O 1
ATOM 2947 N N . GLU A 1 359 ? -9.562 -9.909 0.784 1.00 98.44 359 GLU A N 1
ATOM 2948 C CA . GLU A 1 359 ? -9.197 -11.059 -0.039 1.00 98.44 359 GLU A CA 1
ATOM 2949 C C . GLU A 1 359 ? -10.182 -12.218 0.138 1.00 98.44 359 GLU A C 1
ATOM 2951 O O . GLU A 1 359 ? -10.502 -12.609 1.255 1.00 98.44 359 GLU A O 1
ATOM 2956 N N . ASP A 1 360 ? -10.579 -12.830 -0.974 1.00 97.69 360 ASP A N 1
ATOM 2957 C CA . ASP A 1 360 ? -11.195 -14.151 -1.029 1.00 97.69 360 ASP A CA 1
ATOM 2958 C C . ASP A 1 360 ? -10.435 -15.028 -2.033 1.00 97.69 360 ASP A C 1
ATOM 2960 O O . ASP A 1 360 ? -10.685 -14.985 -3.244 1.00 97.69 360 ASP A O 1
ATOM 2964 N N . LYS A 1 361 ? -9.504 -15.849 -1.533 1.00 95.56 361 LYS A N 1
ATOM 2965 C CA . LYS A 1 361 ? -8.714 -16.760 -2.378 1.00 95.56 361 LYS A CA 1
ATOM 2966 C C . LYS A 1 361 ? -9.586 -17.773 -3.120 1.00 95.56 361 LYS A C 1
ATOM 2968 O O . LYS A 1 361 ? -9.196 -18.205 -4.204 1.00 95.56 361 LYS A O 1
ATOM 2973 N N . THR A 1 362 ? -10.781 -18.099 -2.615 1.00 95.62 362 THR A N 1
ATOM 2974 C CA . THR A 1 362 ? -11.695 -19.030 -3.302 1.00 95.62 362 THR A CA 1
ATOM 2975 C C . THR A 1 362 ? -12.109 -18.502 -4.675 1.00 95.62 362 THR A C 1
ATOM 2977 O O . THR A 1 362 ? -12.320 -19.284 -5.597 1.00 95.62 362 THR A O 1
ATOM 2980 N N . LYS A 1 363 ? -12.150 -17.173 -4.857 1.00 94.38 363 LYS A N 1
ATOM 2981 C CA . LYS A 1 363 ? -12.560 -16.514 -6.108 1.00 94.38 363 LYS A CA 1
ATOM 2982 C C . LYS A 1 363 ? -11.478 -16.507 -7.192 1.00 94.38 363 LYS A C 1
ATOM 2984 O O . LYS A 1 363 ? -11.728 -16.045 -8.311 1.00 94.38 363 LYS A O 1
ATOM 2989 N N . THR A 1 364 ? -10.283 -17.022 -6.898 1.00 92.81 364 THR A N 1
ATOM 2990 C CA . THR A 1 364 ? -9.269 -17.289 -7.933 1.00 92.81 364 THR A CA 1
ATOM 2991 C C . THR A 1 364 ? -9.787 -18.329 -8.931 1.00 92.81 364 THR A C 1
ATOM 2993 O O . THR A 1 364 ? -9.601 -18.154 -10.139 1.00 92.81 364 THR A O 1
ATOM 2996 N N . HIS A 1 365 ? -10.551 -19.311 -8.440 1.00 92.62 365 HIS A N 1
ATOM 2997 C CA . HIS A 1 365 ? -11.302 -20.268 -9.241 1.00 92.62 365 HIS A CA 1
ATOM 2998 C C . HIS A 1 365 ? -12.601 -19.645 -9.779 1.00 92.62 365 HIS A C 1
ATOM 3000 O O . HIS A 1 365 ? -13.304 -18.930 -9.061 1.00 92.62 365 HIS A O 1
ATOM 3006 N N . TYR A 1 366 ? -12.910 -19.889 -11.056 1.00 90.00 366 TYR A N 1
ATOM 3007 C CA . TYR A 1 366 ? -14.040 -19.247 -11.738 1.00 90.00 366 TYR A CA 1
ATOM 3008 C C . TYR A 1 366 ? -15.398 -19.731 -11.212 1.00 90.00 366 TYR A C 1
ATOM 3010 O O . TYR A 1 366 ? -16.252 -18.890 -10.948 1.00 90.00 366 TYR A O 1
ATOM 3018 N N . GLY A 1 367 ? -15.559 -21.033 -10.939 1.00 94.38 367 GLY A N 1
ATOM 3019 C CA . GLY A 1 367 ? -16.816 -21.604 -10.427 1.00 94.38 367 GLY A CA 1
ATOM 3020 C C . GLY A 1 367 ? -17.277 -21.043 -9.075 1.00 94.38 367 GLY A C 1
ATOM 3021 O O . GLY A 1 367 ? -18.454 -21.080 -8.749 1.00 94.38 367 GLY A O 1
ATOM 3022 N N . ASN A 1 368 ? -16.377 -20.421 -8.306 1.00 93.81 368 ASN A N 1
ATOM 3023 C CA . ASN A 1 368 ? -16.716 -19.808 -7.019 1.00 93.81 368 ASN A CA 1
ATOM 3024 C C . ASN A 1 368 ? -17.230 -18.361 -7.145 1.00 93.81 368 ASN A C 1
ATOM 3026 O O . ASN A 1 368 ? -17.487 -17.706 -6.124 1.00 93.81 368 ASN A O 1
ATOM 3030 N N . ARG A 1 369 ? -17.313 -17.810 -8.361 1.00 93.75 369 ARG A N 1
ATOM 3031 C CA . ARG A 1 369 ? -17.679 -16.411 -8.625 1.00 93.75 369 ARG A CA 1
ATOM 3032 C C . ARG A 1 369 ? -19.175 -16.299 -8.879 1.00 93.75 369 ARG A C 1
ATOM 3034 O O . ARG A 1 369 ? -19.638 -16.451 -9.997 1.00 93.75 369 ARG A O 1
ATOM 3041 N N . THR A 1 370 ? -19.915 -15.974 -7.827 1.00 91.38 370 THR A N 1
ATOM 3042 C CA . THR A 1 370 ? -21.380 -15.860 -7.875 1.00 91.38 370 THR A CA 1
ATOM 3043 C C . THR A 1 370 ? -21.896 -14.450 -8.170 1.00 91.38 370 THR A C 1
ATOM 3045 O O . THR A 1 370 ? -23.088 -14.200 -8.064 1.00 91.38 370 THR A O 1
ATOM 3048 N N . GLN A 1 371 ? -21.021 -13.501 -8.509 1.00 92.69 371 GLN A N 1
ATOM 3049 C CA . GLN A 1 371 ? -21.414 -12.135 -8.866 1.00 92.69 371 GLN A CA 1
ATOM 3050 C C . GLN A 1 371 ? -20.483 -11.559 -9.937 1.00 92.69 371 GLN A C 1
ATOM 3052 O O . GLN A 1 371 ? -19.416 -12.105 -10.219 1.00 92.69 371 GLN A O 1
ATOM 3057 N N . SER A 1 372 ? -20.871 -10.441 -10.550 1.00 94.81 372 SER A N 1
ATOM 3058 C CA . SER A 1 372 ? -19.999 -9.758 -11.508 1.00 94.81 372 SER A CA 1
ATOM 3059 C C . SER A 1 372 ? -18.766 -9.167 -10.812 1.00 94.81 372 SER A C 1
ATOM 3061 O O . SER A 1 372 ? -18.798 -8.817 -9.626 1.00 94.81 372 SER A O 1
ATOM 3063 N N . LEU A 1 373 ? -17.668 -9.005 -11.564 1.00 92.81 373 LEU A N 1
ATOM 3064 C CA . LEU A 1 373 ? -16.456 -8.352 -11.054 1.00 92.81 373 LEU A CA 1
ATOM 3065 C C . LEU A 1 373 ? -16.762 -6.942 -10.533 1.00 92.81 373 LEU A C 1
ATOM 3067 O O . LEU A 1 373 ? -16.288 -6.582 -9.460 1.00 92.81 373 LEU A O 1
ATOM 3071 N N . SER A 1 374 ? -17.565 -6.170 -11.272 1.00 94.81 374 SER A N 1
ATOM 3072 C CA . SER A 1 374 ? -17.948 -4.805 -10.892 1.00 94.81 374 SER A CA 1
ATOM 3073 C C . SER A 1 374 ? -18.693 -4.787 -9.557 1.00 94.81 374 SER A C 1
ATOM 3075 O O . SER A 1 374 ? -18.276 -4.091 -8.634 1.00 94.81 374 SER A O 1
ATOM 3077 N N . SER A 1 375 ? -19.713 -5.638 -9.398 1.00 95.31 375 SER A N 1
ATOM 3078 C CA . SER A 1 375 ? -20.456 -5.767 -8.139 1.00 95.31 375 SER A CA 1
ATOM 3079 C C . SER A 1 375 ? -19.532 -6.143 -6.974 1.00 95.31 375 SER A C 1
ATOM 3081 O O . SER A 1 375 ? -19.537 -5.479 -5.937 1.00 95.31 375 SER A O 1
ATOM 3083 N N . TRP A 1 376 ? -18.662 -7.148 -7.161 1.00 94.88 376 TRP A N 1
ATOM 3084 C CA . TRP A 1 376 ? -17.694 -7.551 -6.132 1.00 94.88 376 TRP A CA 1
ATOM 3085 C C . TRP A 1 376 ? -16.777 -6.396 -5.739 1.00 94.88 376 TRP A C 1
ATOM 3087 O O . TRP A 1 376 ? -16.630 -6.080 -4.558 1.00 94.88 376 TRP A O 1
ATOM 3097 N N . VAL A 1 377 ? -16.182 -5.728 -6.726 1.00 95.69 377 VAL A N 1
ATOM 3098 C CA . VAL A 1 377 ? -15.258 -4.619 -6.490 1.00 95.69 377 VAL A CA 1
ATOM 3099 C C . VAL A 1 377 ? -15.957 -3.449 -5.810 1.00 95.69 377 VAL A C 1
ATOM 3101 O O . VAL A 1 377 ? -15.382 -2.886 -4.878 1.00 95.69 377 VAL A O 1
ATOM 3104 N N . ASN A 1 378 ? -17.179 -3.103 -6.210 1.00 95.81 378 ASN A N 1
ATOM 3105 C CA . ASN A 1 378 ? -17.918 -1.973 -5.652 1.00 95.81 378 ASN A CA 1
ATOM 3106 C C . ASN A 1 378 ? -18.213 -2.175 -4.167 1.00 95.81 378 ASN A C 1
ATOM 3108 O O . ASN A 1 378 ? -17.844 -1.318 -3.363 1.00 95.81 378 ASN A O 1
ATOM 3112 N N . THR A 1 379 ? -18.752 -3.336 -3.774 1.00 96.12 379 THR A N 1
ATOM 3113 C CA . THR A 1 379 ? -19.028 -3.631 -2.359 1.00 96.12 379 THR A CA 1
ATOM 3114 C C . THR A 1 379 ? -17.762 -3.533 -1.506 1.00 96.12 379 THR A C 1
ATOM 3116 O O . THR A 1 379 ? -17.784 -2.923 -0.443 1.00 96.12 379 THR A O 1
ATOM 3119 N N . ARG A 1 380 ? -16.624 -4.076 -1.962 1.00 97.88 380 ARG A N 1
ATOM 3120 C CA . ARG A 1 380 ? -15.377 -4.065 -1.166 1.00 97.88 380 ARG A CA 1
ATOM 3121 C C . ARG A 1 380 ? -14.706 -2.695 -1.174 1.00 97.88 380 ARG A C 1
ATOM 3123 O O . ARG A 1 380 ? -14.145 -2.289 -0.162 1.00 97.88 380 ARG A O 1
ATOM 3130 N N . SER A 1 381 ? -14.807 -1.954 -2.275 1.00 97.50 381 SER A N 1
ATOM 3131 C CA . SER A 1 381 ? -14.318 -0.571 -2.344 1.00 97.50 381 SER A CA 1
ATOM 3132 C C . SER A 1 381 ? -15.055 0.323 -1.356 1.00 97.50 381 SER A C 1
ATOM 3134 O O . SER A 1 381 ? -14.441 1.146 -0.692 1.00 97.50 381 SER A O 1
ATOM 3136 N N . ASN A 1 382 ? -16.357 0.116 -1.216 1.00 97.12 382 ASN A N 1
ATOM 3137 C CA . ASN A 1 382 ? -17.197 0.825 -0.267 1.00 97.12 382 ASN A CA 1
ATOM 3138 C C . ASN A 1 382 ? -16.848 0.528 1.198 1.00 97.12 382 ASN A C 1
ATOM 3140 O O . ASN A 1 382 ? -16.846 1.437 2.024 1.00 97.12 382 ASN A O 1
ATOM 3144 N N . ILE A 1 383 ? -16.473 -0.714 1.506 1.00 98.00 383 ILE A N 1
ATOM 3145 C CA . ILE A 1 383 ? -15.944 -1.079 2.827 1.00 98.00 383 ILE A CA 1
ATOM 3146 C C . ILE A 1 383 ? -14.627 -0.339 3.094 1.00 98.00 383 ILE A C 1
ATOM 3148 O O . ILE A 1 383 ? -14.473 0.252 4.158 1.00 98.00 383 ILE A O 1
ATOM 3152 N N . LEU A 1 384 ? -13.695 -0.321 2.131 1.00 98.50 384 LEU A N 1
ATOM 3153 C CA . LEU A 1 384 ? -12.424 0.406 2.270 1.00 98.50 384 LEU A CA 1
ATOM 3154 C C . LEU A 1 384 ? -12.640 1.909 2.493 1.00 98.50 384 LEU A C 1
ATOM 3156 O O . LEU A 1 384 ? -12.020 2.476 3.389 1.00 98.50 384 LEU A O 1
ATOM 3160 N N . ARG A 1 385 ? -13.569 2.520 1.748 1.00 97.75 385 ARG A N 1
ATOM 3161 C CA . ARG A 1 385 ? -13.959 3.927 1.914 1.00 97.75 385 ARG A CA 1
ATOM 3162 C C . ARG A 1 385 ? -14.465 4.204 3.316 1.00 97.75 385 ARG A C 1
ATOM 3164 O O . ARG A 1 385 ? -13.981 5.126 3.961 1.00 97.75 385 ARG A O 1
ATOM 3171 N N . ARG A 1 386 ? -15.376 3.363 3.812 1.00 96.38 386 ARG A N 1
ATOM 3172 C CA . ARG A 1 386 ? -15.937 3.541 5.150 1.00 96.38 386 ARG A CA 1
ATOM 3173 C C . ARG A 1 386 ? -14.894 3.382 6.248 1.00 96.38 386 ARG A C 1
ATOM 3175 O O . ARG A 1 386 ? -14.883 4.154 7.199 1.00 96.38 386 ARG A O 1
ATOM 3182 N N . VAL A 1 387 ? -13.994 2.411 6.113 1.00 97.50 387 VAL A N 1
ATOM 3183 C CA . VAL A 1 387 ? -12.877 2.267 7.054 1.00 97.50 387 VAL A CA 1
ATOM 3184 C C . VAL A 1 387 ? -11.959 3.492 6.985 1.00 97.50 387 VAL A C 1
ATOM 3186 O O . VAL A 1 387 ? -11.537 3.975 8.028 1.00 97.50 387 VAL A O 1
ATOM 3189 N N . SER A 1 388 ? -11.698 4.043 5.796 1.00 97.56 388 SER A N 1
ATOM 3190 C CA . SER A 1 388 ? -10.902 5.270 5.650 1.00 97.56 388 SER A CA 1
ATOM 3191 C C . SER A 1 388 ? -11.545 6.483 6.332 1.00 97.56 388 SER A C 1
ATOM 3193 O O . SER A 1 388 ? -10.851 7.248 6.993 1.00 97.56 388 SER A O 1
ATOM 3195 N N . GLU A 1 389 ? -12.870 6.633 6.247 1.00 95.19 389 GLU A N 1
ATOM 3196 C CA . GLU A 1 389 ? -13.612 7.682 6.964 1.00 95.19 389 GLU A CA 1
ATOM 3197 C C . GLU A 1 389 ? -13.466 7.549 8.483 1.00 95.19 389 GLU A C 1
ATOM 3199 O O . GLU A 1 389 ? -13.111 8.523 9.142 1.00 95.19 389 GLU A O 1
ATOM 3204 N N . ILE A 1 390 ? -13.656 6.340 9.028 1.00 94.44 390 ILE A N 1
ATOM 3205 C CA . ILE A 1 390 ? -13.475 6.055 10.465 1.00 94.44 390 ILE A CA 1
ATOM 3206 C C . ILE A 1 390 ? -12.048 6.422 10.909 1.00 94.44 390 ILE A C 1
ATOM 3208 O O . ILE A 1 390 ? -11.844 7.023 11.964 1.00 94.44 390 ILE A O 1
ATOM 3212 N N . VAL A 1 391 ? -11.045 6.088 10.091 1.00 95.75 391 VAL A N 1
ATOM 3213 C CA . VAL A 1 391 ? -9.642 6.427 10.366 1.00 95.75 391 VAL A CA 1
ATOM 3214 C C . VAL A 1 391 ? -9.412 7.934 10.327 1.00 95.75 391 VAL A C 1
ATOM 3216 O O . VAL A 1 391 ? -8.750 8.463 11.218 1.00 95.75 391 VAL A O 1
ATOM 3219 N N . TYR A 1 392 ? -9.947 8.629 9.323 1.00 94.06 392 TYR A N 1
ATOM 3220 C CA . TYR A 1 392 ? -9.829 10.080 9.221 1.00 94.06 392 TYR A CA 1
ATOM 3221 C C . TYR A 1 392 ? -10.430 10.774 10.446 1.00 94.06 392 TYR A C 1
ATOM 3223 O O . TYR A 1 392 ? -9.762 11.624 11.029 1.00 94.06 392 TYR A O 1
ATOM 3231 N N . GLU A 1 393 ? -11.639 10.386 10.862 1.00 90.38 393 GLU A N 1
ATOM 3232 C CA . GLU A 1 393 ? -12.310 10.938 12.046 1.00 90.38 393 GLU A CA 1
ATOM 3233 C C . GLU A 1 393 ? -11.450 10.775 13.300 1.00 90.38 393 GLU A C 1
ATOM 3235 O O . GLU A 1 393 ? -11.184 11.752 13.997 1.00 90.38 393 GLU A O 1
ATOM 3240 N N . TYR A 1 394 ? -10.920 9.571 13.531 1.00 91.56 394 TYR A N 1
ATOM 3241 C CA . TYR A 1 394 ? -10.038 9.313 14.665 1.00 91.56 394 TYR A CA 1
ATOM 3242 C C . TYR A 1 394 ? -8.753 10.147 14.621 1.00 91.56 394 TYR A C 1
ATOM 3244 O O . TYR A 1 394 ? -8.364 10.740 15.626 1.00 91.56 394 TYR A O 1
ATOM 3252 N N . ILE A 1 395 ? -8.065 10.203 13.475 1.00 91.44 395 ILE A N 1
ATOM 3253 C CA . ILE A 1 395 ? -6.832 10.992 13.346 1.00 91.44 395 ILE A CA 1
ATOM 3254 C C . ILE A 1 395 ? -7.141 12.480 13.554 1.00 91.44 395 ILE A C 1
ATOM 3256 O O . ILE A 1 395 ? -6.388 13.168 14.243 1.00 91.44 395 ILE A O 1
ATOM 3260 N N . TYR A 1 396 ? -8.254 12.973 13.012 1.00 88.50 396 TYR A N 1
ATOM 3261 C CA . TYR A 1 396 ? -8.702 14.346 13.210 1.00 88.50 396 TYR A CA 1
ATOM 3262 C C . TYR A 1 396 ? -8.931 14.642 14.701 1.00 88.50 396 TYR A C 1
ATOM 3264 O O . TYR A 1 396 ? -8.337 15.576 15.238 1.00 88.50 396 TYR A O 1
ATOM 3272 N N . GLU A 1 397 ? -9.699 13.805 15.401 1.00 87.25 397 GLU A N 1
ATOM 3273 C CA . GLU A 1 397 ? -9.937 13.917 16.847 1.00 87.25 397 GLU A CA 1
ATOM 3274 C C . GLU A 1 397 ? -8.624 13.917 17.645 1.00 87.25 397 GLU A C 1
ATOM 3276 O O . GLU A 1 397 ? -8.385 14.791 18.478 1.00 87.25 397 GLU A O 1
ATOM 3281 N N . VAL A 1 398 ? -7.721 12.981 17.345 1.00 87.12 398 VAL A N 1
ATOM 3282 C CA . VAL A 1 398 ? -6.443 12.798 18.052 1.00 87.12 398 VAL A CA 1
ATOM 3283 C C . VAL A 1 398 ? -5.459 13.956 17.849 1.00 87.12 398 VAL A C 1
ATOM 3285 O O . VAL A 1 398 ? -4.557 14.151 18.677 1.00 87.12 398 VAL A O 1
ATOM 3288 N N . HIS A 1 399 ? -5.570 14.701 16.748 1.00 86.69 399 HIS A N 1
ATOM 3289 C CA . HIS A 1 399 ? -4.698 15.845 16.461 1.00 86.69 399 HIS A CA 1
ATOM 3290 C C . HIS A 1 399 ? -5.334 17.201 16.776 1.00 86.69 399 HIS A C 1
ATOM 3292 O O . HIS A 1 399 ? -4.578 18.148 17.000 1.00 86.69 399 HIS A O 1
ATOM 3298 N N . TYR A 1 400 ? -6.667 17.304 16.816 1.00 84.25 400 TYR A N 1
ATOM 3299 C CA . TYR A 1 400 ? -7.378 18.588 16.924 1.00 84.25 400 TYR A CA 1
ATOM 3300 C C . TYR A 1 400 ? -8.351 18.695 18.102 1.00 84.25 400 TYR A C 1
ATOM 3302 O O . TYR A 1 400 ? -8.850 19.786 18.352 1.00 84.25 400 TYR A O 1
ATOM 3310 N N . GLY A 1 401 ? -8.606 17.614 18.844 1.00 66.62 401 GLY A N 1
ATOM 3311 C CA . GLY A 1 401 ? -9.384 17.651 20.089 1.00 66.62 401 GLY A CA 1
ATOM 3312 C C . GLY A 1 401 ? -10.890 17.891 19.924 1.00 66.62 401 GLY A C 1
ATOM 3313 O O . GLY A 1 401 ? -11.577 18.085 20.920 1.00 66.62 401 GLY A O 1
ATOM 3314 N N . GLY A 1 402 ? -11.416 17.869 18.694 1.00 64.12 402 GLY A N 1
ATOM 3315 C CA . GLY A 1 402 ? -12.845 17.994 18.399 1.00 64.12 402 GLY A CA 1
ATOM 3316 C C . GLY A 1 402 ? -13.373 16.783 17.634 1.00 64.12 402 GLY A C 1
ATOM 3317 O O . GLY A 1 402 ? -12.665 16.232 16.792 1.00 64.12 402 GLY A O 1
ATOM 3318 N 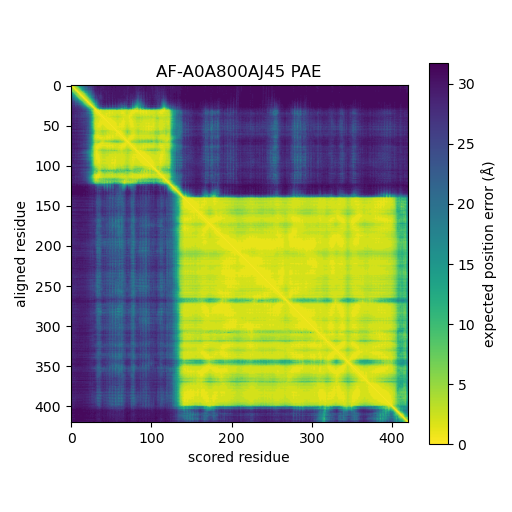N . ASN A 1 403 ? -14.625 16.391 17.893 1.00 62.09 403 ASN A N 1
ATOM 3319 C CA . ASN A 1 403 ? -15.299 15.374 17.087 1.00 62.09 403 ASN A CA 1
ATOM 3320 C C . ASN A 1 403 ? -15.505 15.930 15.676 1.00 62.09 403 ASN A C 1
ATOM 3322 O O . ASN A 1 403 ? -16.141 16.978 15.520 1.00 62.09 403 ASN A O 1
ATOM 3326 N N . PHE A 1 404 ? -15.040 15.222 14.646 1.00 61.06 404 PHE A N 1
ATOM 3327 C CA . PHE A 1 404 ? -15.468 15.508 13.277 1.00 61.06 404 PHE A CA 1
ATOM 3328 C C . PHE A 1 404 ? -16.946 15.099 13.146 1.00 61.06 404 PHE A C 1
ATOM 3330 O O . PHE A 1 404 ? -17.290 14.007 12.707 1.00 61.06 404 PHE A O 1
ATOM 3337 N N . ARG A 1 405 ? -17.853 15.955 13.628 1.00 51.12 405 ARG A N 1
ATOM 3338 C CA . ARG A 1 405 ? -19.301 15.746 13.566 1.00 51.12 405 ARG A CA 1
ATOM 3339 C C . ARG A 1 405 ? -19.818 16.312 12.259 1.00 51.12 405 ARG A C 1
ATOM 3341 O O . ARG A 1 405 ? -20.056 17.509 12.144 1.00 51.12 405 ARG A O 1
ATOM 3348 N N . ARG A 1 406 ? -20.081 15.437 11.293 1.00 49.94 406 ARG A N 1
ATOM 3349 C CA . ARG A 1 406 ? -20.937 15.791 10.162 1.00 49.94 406 ARG A CA 1
ATOM 3350 C C . ARG A 1 406 ? -22.397 15.678 10.617 1.00 49.94 406 ARG A C 1
ATOM 3352 O O . ARG A 1 406 ? -22.881 14.579 10.870 1.00 49.94 406 ARG A O 1
ATOM 3359 N N . ASN A 1 407 ? -23.077 16.815 10.776 1.00 43.72 407 ASN A N 1
ATOM 3360 C CA . ASN A 1 407 ? -24.508 16.913 11.111 1.00 43.72 407 ASN A CA 1
ATOM 3361 C C . ASN A 1 407 ? -24.960 16.015 12.288 1.00 43.72 407 ASN A C 1
ATOM 3363 O O . ASN A 1 407 ? -25.980 15.335 12.209 1.00 43.72 407 ASN A O 1
ATOM 3367 N N . GLY A 1 408 ? -24.177 15.957 13.370 1.00 36.47 408 GLY A N 1
ATOM 3368 C CA . GLY A 1 408 ? -24.594 15.307 14.621 1.00 36.47 408 GLY A CA 1
ATOM 3369 C C . GLY A 1 408 ? -24.662 13.769 14.635 1.00 36.47 408 GLY A C 1
ATOM 3370 O O . GLY A 1 408 ? -25.104 13.218 15.640 1.00 36.47 408 GLY A O 1
ATOM 3371 N N . ARG A 1 409 ? -24.209 13.044 13.597 1.00 38.84 409 ARG A N 1
ATOM 3372 C CA . ARG A 1 409 ? -24.190 11.561 13.582 1.00 38.84 409 ARG A CA 1
ATOM 3373 C C . ARG A 1 409 ? -22.791 11.003 13.290 1.00 38.84 409 ARG A C 1
ATOM 3375 O O . ARG A 1 409 ? -22.084 11.519 12.435 1.00 38.84 409 ARG A O 1
ATOM 3382 N N . SER A 1 410 ? -22.400 9.940 13.999 1.00 44.47 410 SER A N 1
ATOM 3383 C CA . SER A 1 410 ? -21.099 9.271 13.831 1.00 44.47 410 SER A CA 1
ATOM 3384 C C . SER A 1 410 ? -21.023 8.440 12.540 1.00 44.47 410 SER A C 1
ATOM 3386 O O . SER A 1 410 ? -22.033 7.889 12.083 1.00 44.47 410 SER A O 1
ATOM 3388 N N . SER A 1 411 ? -19.814 8.235 11.999 1.00 49.34 411 SER A N 1
ATOM 3389 C CA . SER A 1 411 ? -19.543 7.271 10.912 1.00 49.34 411 SER A CA 1
ATOM 3390 C C . SER A 1 411 ? -19.830 5.805 11.281 1.00 49.34 411 SER A C 1
ATOM 3392 O O . SER A 1 411 ? -19.715 4.889 10.468 1.00 49.34 411 SER A O 1
ATOM 3394 N N . LEU A 1 412 ? -20.271 5.507 12.495 1.00 44.12 412 LEU A N 1
ATOM 3395 C CA . LEU A 1 412 ? -20.765 4.169 12.816 1.00 44.12 412 LEU A CA 1
ATOM 3396 C C . LEU A 1 412 ? -22.242 3.993 12.416 1.00 44.12 412 LEU A C 1
ATOM 3398 O O . LEU A 1 412 ? -22.674 2.848 12.285 1.00 44.12 412 LEU A O 1
ATOM 3402 N N . ASN A 1 413 ? -22.963 5.096 12.148 1.00 40.94 413 ASN A N 1
ATOM 3403 C CA . ASN A 1 413 ? -24.422 5.139 11.976 1.00 40.94 413 ASN A CA 1
ATOM 3404 C C . ASN A 1 413 ? -24.923 5.692 10.619 1.00 40.94 413 ASN A C 1
ATOM 3406 O O . ASN A 1 413 ? -26.128 5.679 10.383 1.00 40.94 413 ASN A O 1
ATOM 3410 N N . MET A 1 414 ? -24.059 6.175 9.716 1.00 48.16 414 MET A N 1
ATOM 3411 C CA . MET A 1 414 ? -24.497 6.675 8.393 1.00 48.16 414 MET A CA 1
ATOM 3412 C C . MET A 1 414 ? -24.454 5.617 7.274 1.00 48.16 414 MET A C 1
ATOM 3414 O O . MET A 1 414 ? -23.518 4.818 7.206 1.00 48.16 414 MET A O 1
ATOM 3418 N N . GLY A 1 415 ? -25.429 5.679 6.358 1.00 46.94 415 GLY A N 1
ATOM 3419 C CA . GLY A 1 415 ? -25.327 5.122 5.004 1.00 46.94 415 GLY A CA 1
ATOM 3420 C C . GLY A 1 415 ? -24.319 5.895 4.141 1.00 46.94 415 GLY A C 1
ATOM 3421 O O . GLY A 1 415 ? -23.733 6.876 4.598 1.00 46.94 415 GLY A O 1
ATOM 3422 N N . TYR A 1 416 ? -24.085 5.429 2.910 1.00 43.44 416 TYR A N 1
ATOM 3423 C CA . TYR A 1 416 ? -23.168 6.072 1.962 1.00 43.44 416 TYR A CA 1
ATOM 3424 C C . TYR A 1 416 ? -23.461 7.571 1.830 1.00 43.44 416 TYR A C 1
ATOM 3426 O O . TYR A 1 416 ? -24.626 7.955 1.734 1.00 43.44 416 TYR A O 1
ATOM 3434 N N . CYS A 1 417 ? -22.418 8.409 1.800 1.00 44.06 417 CYS A N 1
ATOM 3435 C CA . CYS A 1 417 ? -22.567 9.794 1.366 1.00 44.06 417 CYS A CA 1
ATOM 3436 C C . CYS A 1 417 ? -23.244 9.770 -0.018 1.00 44.06 417 CYS A C 1
ATOM 3438 O O . CYS A 1 417 ? -22.675 9.230 -0.968 1.00 44.06 417 CYS A O 1
ATOM 3440 N N . SER A 1 418 ? -24.472 10.297 -0.101 1.00 30.05 418 SER A N 1
ATOM 3441 C CA . SER A 1 418 ? -25.145 10.566 -1.371 1.00 30.05 418 SER A CA 1
ATOM 3442 C C . SER A 1 418 ? -24.185 11.377 -2.223 1.00 30.05 418 SER A C 1
ATOM 3444 O O . SER A 1 418 ? -23.760 12.464 -1.826 1.00 30.05 418 SER A O 1
ATOM 3446 N N . VAL A 1 419 ? -23.815 10.803 -3.361 1.00 30.80 419 VAL A N 1
ATOM 3447 C CA . VAL A 1 419 ? -23.101 11.493 -4.428 1.00 30.80 419 VAL A CA 1
ATOM 3448 C C . VAL A 1 419 ? -23.981 12.683 -4.821 1.00 30.80 419 VAL A C 1
ATOM 3450 O O . VAL A 1 419 ? -25.172 12.494 -5.066 1.00 30.80 419 VAL A O 1
ATOM 3453 N N . LYS A 1 420 ? -23.435 13.899 -4.773 1.00 28.97 420 LYS A N 1
ATOM 3454 C CA . LYS A 1 420 ? -23.885 14.941 -5.696 1.00 28.97 420 LYS A CA 1
ATOM 3455 C C . LYS A 1 420 ? -23.105 14.751 -6.981 1.00 28.97 420 LYS A C 1
ATOM 3457 O O . LYS A 1 420 ? -21.884 14.481 -6.857 1.00 28.97 420 LYS A O 1
#

Radius of gyration: 28.07 Å; Cα contacts (8 Å, |Δi|>4): 689; chains: 1; bounding box: 106×75×61 Å

Solvent-accessible surface area (backbone atoms only — not comparable to full-atom values): 23420 Å² total; per-residue (Å²): 136,84,90,81,89,86,88,82,91,76,94,75,84,84,76,79,82,64,84,75,65,80,76,63,72,73,74,71,91,53,41,15,20,29,36,57,48,78,38,80,46,60,66,62,30,54,54,50,41,52,53,52,28,65,73,61,30,74,78,51,32,77,34,53,42,58,26,35,34,83,86,68,30,22,27,24,34,35,71,59,73,27,50,61,72,62,25,42,56,51,12,46,52,50,4,50,52,36,29,75,68,65,79,26,95,45,65,44,62,79,30,13,27,61,35,67,76,66,70,60,46,73,73,73,89,68,82,74,67,90,66,70,92,67,61,76,83,54,90,31,74,62,35,54,52,50,51,52,51,53,52,51,33,38,75,70,60,79,41,52,91,76,51,45,66,22,31,26,31,32,36,60,73,75,73,37,76,46,30,59,37,57,22,81,51,68,38,62,22,36,48,42,48,50,59,57,54,51,49,43,50,35,46,36,35,73,66,72,75,40,84,89,45,70,69,53,49,54,32,49,44,37,26,52,39,68,57,32,52,70,36,45,41,50,51,36,52,77,49,67,31,31,66,42,43,32,50,51,39,50,76,75,40,62,81,41,75,48,52,41,41,73,56,69,62,42,87,94,48,70,36,66,76,27,27,24,21,29,44,38,53,46,50,50,49,53,36,33,72,75,54,75,38,63,62,21,70,63,52,47,54,44,25,45,42,86,59,93,53,33,66,50,56,95,42,88,60,66,90,79,52,46,58,33,44,39,55,19,59,37,76,36,30,44,34,36,38,31,37,44,37,40,61,47,100,86,66,50,77,41,41,31,36,45,21,39,38,42,34,26,75,67,35,69,44,70,92,62,55,90,65,54,65,65,60,54,48,50,60,52,39,50,51,40,18,50,52,33,43,52,50,50,40,50,54,46,27,76,74,67,78,46,79,75,60,64,89,85,52,57,85,90,75,62,76,80,78,77,82,126

Sequence (420 aa):
MKARHYNRLMLLVFVLIGFLLPLFPLFAAGNYDVSYLWTTDVKSAKEYALKVKRVLGPDAARKIKVVRSKSNRYGVIYDRDGDYQTVLRLALHHARLLYQSGIAKKSGLSAACPIRNRGYWSITTTRPKPMNRSSSIIDSRLEADIDRYIKRLRQRGVLKKTERTSFVVYDISKQKKVVSINEDEPRMAASLIKNFVMLAYFHQVKRNRLKHTDINRMHLRRMIQWSSNPSTNYFIRLLKGPRNVTRILTRNYPYFEQTRIVEYIPKGGRTYRNTTSAHDLNRFYNQLWLGNLPYSEKMKYYLGLPNWDRIYKNTCIPSGVRVYNKTGTVYGMVGDSGVLVIKDPKGRQKVYAFTGMIEDKTKTHYGNRTQSLSSWVNTRSNILRRVSEIVYEYIYEVHYGGNFRRNGRSSLNMGYCSVK

Nearest PDB structures (foldseek):
  5aqb-assembly1_A  TM=7.764E-01  e=2.369E-11  synthetic construct
  7qor-assembly6_FFF  TM=7.603E-01  e=7.975E-11  Escherichia coli
  3jyi-assembly4_D  TM=7.865E-01  e=4.174E-10  Escherichia coli
  4rx2-assembly1_A  TM=7.284E-01  e=2.998E-10  Escherichia coli
  1tdl-assembly1_A  TM=7.215E-01  e=5.500E-10  Klebsiella pneumoniae

Mean predicted aligned error: 15.0 Å